Protein AF-A0A933NNU7-F1 (afdb_monomer)

Mean predicted aligned error: 18.78 Å

Sequence (432 aa):
MKARFAALLLALALALGSPAAGPAQDRSPGEGETARLKVELAELDGRIAKLDATVKQIDGRRAELKVSIARAMEASRARIARLEATVKDFDGQIAKLQDTLENLEGQRAKVKRALEEAQQAGSPEVARIKVTLARLDEQIASAQKELRSAEAGREKYKQAVADAHKESRAELAKLEGTMRDLDGQLAKLHREREELVARRDKVKAALAASQALDREIAGLQATLHGLDDRIAKLRAELGALEKRRDEAKRSLAETQQSAKREQARLIESIRNYDGQLAKLQKELQNLEAQRDKVKTALARALRSGNKREIAQLRQTLAGLEDRIGKLRATIKSVEDHRAKAKSALANAIRASRDRIAKLEQTIKDLDGQLEKLRAALGDLEGQRDKVKAALADALRRRGGDTASTSAATLRDPAPAGNGPPQASLESLTGER

Nearest PDB structures (foldseek):
  5y05-assembly1_A  TM=6.534E-01  e=1.622E-03  Mycolicibacterium smegmatis MC2 155
  8auc-assembly3_B  TM=4.051E-01  e=3.254E+00  Corynebacterium glutamicum ATCC 13032

pLDDT: mean 83.0, std 19.41, range [29.12, 98.56]

Secondary structure (DSSP, 8-state):
-HHHHHHHHHHHHHHS------------HHHHHHHHHHHHHHHHHHHHHHHHHHHHHHHHHHHHHHHHHHHHHHHHHHHHHHHHHHHHHHHHHHHHHHHHHHHHHHHHHHHHHHHHHHHHTT-TTHHHHHHHHHHHHHHHHHHHHHHHHHHHHHHHHHHHHHHHHHHHHHHHHHHHHHHHHHHHHHHHHHHHHHHHHHHHHHHHHHHHHHHHHHHHHHHHHHHHHHHHHHHHHHHHHHHHHHHHHHHHHHHHHHHHHHHHHHHHHHHHHHHHHHHHHHHHHHHHHHHHHHHHHHHHHHHHHHHHHHHHHHHHHHHHHHHHHHHHHHHHHHHHHHHHHHHHHHHHHHHHHHHHHHHHHHHHHHHHHHHHHHHHHHHHHHHHHHHHHHHHHHHHHHHHSS----------------------------------

Structure (mmCIF, N/CA/C/O backbone):
data_AF-A0A933NNU7-F1
#
_entry.id   AF-A0A933NNU7-F1
#
loop_
_atom_site.group_PDB
_atom_site.id
_atom_site.type_symbol
_atom_site.label_atom_id
_atom_site.label_alt_id
_atom_site.label_comp_id
_atom_site.label_asym_id
_atom_site.label_entity_id
_atom_site.label_seq_id
_atom_site.pdbx_PDB_ins_code
_atom_site.Cartn_x
_atom_site.Cartn_y
_atom_site.Cartn_z
_atom_site.occupancy
_atom_site.B_iso_or_equiv
_atom_site.auth_seq_id
_atom_site.auth_comp_id
_atom_site.auth_asym_id
_atom_site.auth_atom_id
_atom_site.pdbx_PDB_model_num
ATOM 1 N N . MET A 1 1 ? 15.344 -42.401 31.103 1.00 52.34 1 MET A N 1
ATOM 2 C CA . MET A 1 1 ? 15.619 -42.179 29.660 1.00 52.34 1 MET A CA 1
ATOM 3 C C . MET A 1 1 ? 15.037 -40.865 29.133 1.00 52.34 1 MET A C 1
ATOM 5 O O . MET A 1 1 ? 15.841 -40.006 28.803 1.00 52.34 1 MET A O 1
ATOM 9 N N . LYS A 1 2 ? 13.703 -40.668 29.092 1.00 44.91 2 LYS A N 1
ATOM 10 C CA . LYS A 1 2 ? 13.024 -39.535 28.404 1.00 44.91 2 LYS A CA 1
ATOM 11 C C . LYS A 1 2 ? 13.695 -38.147 28.537 1.00 44.91 2 LYS A C 1
ATO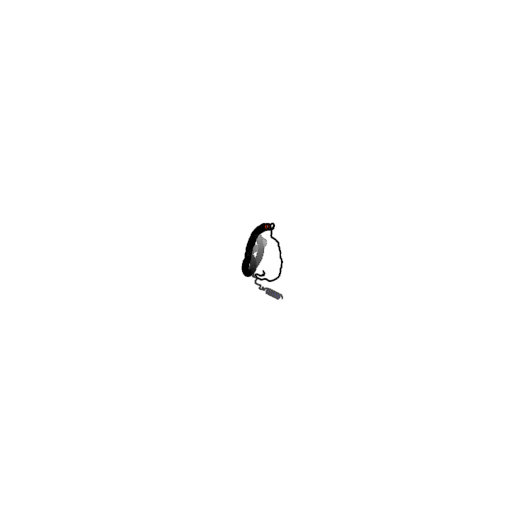M 13 O O . LYS A 1 2 ? 13.906 -37.496 27.521 1.00 44.91 2 LYS A O 1
ATOM 18 N N . ALA A 1 3 ? 14.123 -37.735 29.736 1.00 50.16 3 ALA A N 1
ATOM 19 C CA . ALA A 1 3 ? 14.793 -36.441 29.952 1.00 50.16 3 ALA A CA 1
ATOM 20 C C . ALA A 1 3 ? 16.098 -36.242 29.142 1.00 50.16 3 ALA A C 1
ATOM 22 O O . ALA A 1 3 ? 16.345 -35.149 28.641 1.00 50.16 3 ALA A O 1
ATOM 23 N N . ARG A 1 4 ? 16.912 -37.294 28.943 1.00 50.62 4 ARG A N 1
ATOM 24 C CA . ARG A 1 4 ? 18.130 -37.211 28.108 1.00 50.62 4 ARG A CA 1
ATOM 25 C C . ARG A 1 4 ? 17.808 -37.096 26.613 1.00 50.62 4 ARG A C 1
ATOM 27 O O . ARG A 1 4 ? 18.579 -36.489 25.882 1.00 50.62 4 ARG A O 1
ATOM 34 N N . PHE A 1 5 ? 16.662 -37.617 26.173 1.00 50.81 5 PHE A N 1
ATOM 35 C CA . PHE A 1 5 ? 16.206 -37.492 24.784 1.00 50.81 5 PHE A CA 1
ATOM 36 C C . PHE A 1 5 ? 15.714 -36.069 24.474 1.00 50.81 5 PHE A C 1
ATOM 38 O O . PHE A 1 5 ? 16.028 -35.524 23.421 1.00 50.81 5 PHE A O 1
ATOM 45 N N . ALA A 1 6 ? 15.020 -35.432 25.426 1.00 58.31 6 ALA A N 1
ATOM 46 C CA . ALA A 1 6 ? 14.627 -34.025 25.325 1.00 58.31 6 ALA A CA 1
ATOM 47 C C . ALA A 1 6 ? 15.847 -33.085 25.262 1.00 58.31 6 ALA A C 1
ATOM 49 O O . ALA A 1 6 ? 15.882 -32.187 24.425 1.00 58.31 6 ALA A O 1
ATOM 50 N N . ALA A 1 7 ? 16.875 -33.331 26.084 1.00 58.47 7 ALA A N 1
ATOM 51 C CA . ALA A 1 7 ? 18.127 -32.572 26.032 1.00 58.47 7 ALA A CA 1
ATOM 52 C C . ALA A 1 7 ? 18.859 -32.726 24.683 1.00 58.47 7 ALA A C 1
ATOM 54 O O . ALA A 1 7 ? 19.365 -31.742 24.150 1.00 58.47 7 ALA A O 1
ATOM 55 N N . LEU A 1 8 ? 18.871 -33.934 24.102 1.00 53.81 8 LEU A N 1
ATOM 56 C CA . LEU A 1 8 ? 19.492 -34.180 22.796 1.00 53.81 8 LEU A CA 1
ATOM 57 C C . LEU A 1 8 ? 18.748 -33.464 21.655 1.00 53.81 8 LEU A C 1
ATOM 59 O O . LEU A 1 8 ? 19.384 -32.879 20.784 1.00 53.81 8 LEU A O 1
ATOM 63 N N . LEU A 1 9 ? 17.410 -33.458 21.684 1.00 53.50 9 LEU A N 1
ATOM 64 C CA . LEU A 1 9 ? 16.586 -32.727 20.713 1.00 53.50 9 LEU A CA 1
ATOM 65 C C . LEU A 1 9 ? 16.755 -31.205 20.834 1.00 53.50 9 LEU A C 1
ATOM 67 O O . LEU A 1 9 ? 16.821 -30.523 19.815 1.00 53.50 9 LEU A O 1
ATOM 71 N N . LEU A 1 10 ? 16.881 -30.674 22.055 1.00 50.00 10 LEU A N 1
ATOM 72 C CA . LEU A 1 10 ? 17.130 -29.246 22.272 1.00 50.00 10 LEU A CA 1
ATOM 73 C C . LEU A 1 10 ? 18.527 -28.832 21.774 1.00 50.00 10 LEU A C 1
ATOM 75 O O . LEU A 1 10 ? 18.666 -27.796 21.127 1.00 50.00 10 LEU A O 1
ATOM 79 N N . ALA A 1 11 ? 19.546 -29.669 22.000 1.00 49.44 11 ALA A N 1
ATOM 80 C CA . ALA A 1 11 ? 20.889 -29.460 21.459 1.00 49.44 11 ALA A CA 1
ATOM 81 C C . ALA A 1 11 ? 20.917 -29.525 19.919 1.00 49.44 11 ALA A C 1
ATOM 83 O O . ALA A 1 11 ? 21.576 -28.704 19.284 1.00 49.44 11 ALA A O 1
ATOM 84 N N . LEU A 1 12 ? 20.165 -30.448 19.307 1.00 43.28 12 LEU A N 1
ATOM 85 C CA . LEU A 1 12 ? 20.072 -30.565 17.848 1.00 43.28 12 LEU A CA 1
ATOM 86 C C . LEU A 1 12 ? 19.330 -29.372 17.214 1.00 43.28 12 LEU A C 1
ATOM 88 O O . LEU A 1 12 ? 19.733 -28.893 16.156 1.00 43.28 12 LEU A O 1
ATOM 92 N N . ALA A 1 13 ? 18.298 -28.844 17.882 1.00 45.44 13 ALA A N 1
ATOM 93 C CA . ALA A 1 13 ? 17.605 -27.626 17.457 1.00 45.44 13 ALA A CA 1
ATOM 94 C C . ALA A 1 13 ? 18.514 -26.381 17.512 1.00 45.44 13 ALA A C 1
ATOM 96 O O . ALA A 1 13 ? 18.477 -25.554 16.604 1.00 45.44 13 ALA A O 1
ATOM 97 N N . LEU A 1 14 ? 19.375 -26.275 18.532 1.00 42.41 14 LEU A N 1
ATOM 98 C CA . LEU A 1 14 ? 20.395 -25.221 18.629 1.00 42.41 14 LEU A CA 1
ATOM 99 C C . LEU A 1 14 ? 21.523 -25.379 17.591 1.00 42.41 14 LEU A C 1
ATOM 101 O O . LEU A 1 14 ? 22.041 -24.376 17.110 1.00 42.41 14 LEU A O 1
ATOM 105 N N . ALA A 1 15 ? 21.868 -26.608 17.193 1.00 40.72 15 ALA A N 1
ATOM 106 C CA . ALA A 1 15 ? 22.885 -26.870 16.168 1.00 40.72 15 ALA A CA 1
ATOM 107 C C . ALA A 1 15 ? 22.420 -26.554 14.730 1.00 40.72 15 ALA A C 1
ATOM 109 O O . ALA A 1 15 ? 23.242 -26.212 13.882 1.00 40.72 15 ALA A O 1
ATOM 110 N N . LEU A 1 16 ? 21.114 -26.639 14.451 1.00 38.91 16 LEU A N 1
ATOM 111 C CA . LEU A 1 16 ? 20.523 -26.329 13.138 1.00 38.91 16 LEU A CA 1
ATOM 112 C C . LEU A 1 16 ? 20.113 -24.851 12.975 1.00 38.91 16 LEU A C 1
ATOM 114 O O . LEU A 1 16 ? 19.693 -24.446 11.895 1.00 38.91 16 LEU A O 1
ATOM 118 N N . GLY A 1 17 ? 20.255 -24.036 14.025 1.00 38.75 17 GLY A N 1
ATOM 119 C CA . GLY A 1 17 ? 19.897 -22.613 14.039 1.00 38.75 17 GLY A CA 1
ATOM 120 C C . GLY A 1 17 ? 20.974 -21.649 13.527 1.00 38.75 17 GLY A C 1
ATOM 121 O O . GLY A 1 17 ? 20.840 -20.447 13.741 1.00 38.75 17 GLY A O 1
ATOM 122 N N . SER A 1 18 ? 22.048 -22.140 12.898 1.00 39.06 18 SER A N 1
ATOM 123 C CA . SER A 1 18 ? 23.144 -21.301 12.393 1.00 39.06 18 SER A CA 1
ATOM 124 C C . SER A 1 18 ? 22.900 -20.896 10.930 1.00 39.06 18 SER A C 1
ATOM 126 O O . SER A 1 18 ? 23.019 -21.750 10.045 1.00 39.06 18 SER A O 1
ATOM 128 N N . PRO A 1 19 ? 22.555 -19.628 10.626 1.00 41.62 19 PRO A N 1
ATOM 129 C CA . PRO A 1 19 ? 22.429 -19.178 9.247 1.00 41.62 19 PRO A CA 1
ATOM 130 C C . PRO A 1 19 ? 23.820 -19.108 8.614 1.00 41.62 19 PRO A C 1
ATOM 132 O O . PRO A 1 19 ? 24.625 -18.235 8.940 1.00 41.62 19 PRO A O 1
ATOM 135 N N . ALA A 1 20 ? 24.101 -20.020 7.681 1.00 34.81 20 ALA A N 1
ATOM 136 C CA . ALA A 1 20 ? 25.279 -19.913 6.833 1.00 34.81 20 ALA A CA 1
ATOM 137 C C . ALA A 1 20 ? 25.270 -18.548 6.127 1.00 34.81 20 ALA A C 1
ATOM 139 O O . ALA A 1 20 ? 24.263 -18.163 5.527 1.00 34.81 20 ALA A O 1
ATOM 140 N N . ALA A 1 21 ? 26.386 -17.821 6.207 1.00 39.06 21 ALA A N 1
ATOM 141 C CA . ALA A 1 21 ? 26.535 -16.497 5.616 1.00 39.06 21 ALA A CA 1
ATOM 142 C C . ALA A 1 21 ? 26.641 -16.588 4.083 1.00 39.06 21 ALA A C 1
ATOM 144 O O . ALA A 1 21 ? 27.718 -16.460 3.502 1.00 39.06 21 ALA A O 1
ATOM 145 N N . GLY A 1 22 ? 25.501 -16.817 3.427 1.00 34.31 22 GLY A N 1
ATOM 146 C CA . GLY A 1 22 ? 25.330 -16.483 2.018 1.00 34.31 22 GLY A CA 1
ATOM 147 C C . GLY A 1 22 ? 25.578 -14.985 1.790 1.00 34.31 22 GLY A C 1
ATOM 148 O O . GLY A 1 22 ? 25.534 -14.204 2.748 1.00 34.31 22 GLY A O 1
ATOM 149 N N . PRO A 1 23 ? 25.850 -14.563 0.542 1.00 37.91 23 PRO A N 1
ATOM 150 C CA . PRO A 1 23 ? 26.070 -13.155 0.238 1.00 37.91 23 PRO A CA 1
ATOM 151 C C . PRO A 1 23 ? 24.874 -12.338 0.723 1.00 37.91 23 PRO A C 1
ATOM 153 O O . PRO A 1 23 ? 23.728 -12.773 0.581 1.00 37.91 23 PRO A O 1
ATOM 156 N N . ALA A 1 24 ? 25.143 -11.171 1.308 1.00 36.66 24 ALA A N 1
ATOM 157 C CA . ALA A 1 24 ? 24.100 -10.298 1.819 1.00 36.66 24 ALA A CA 1
ATOM 158 C C . ALA A 1 24 ? 23.155 -9.911 0.674 1.00 36.66 24 ALA A C 1
ATOM 160 O O . ALA A 1 24 ? 23.483 -9.061 -0.151 1.00 36.66 24 ALA A O 1
ATOM 161 N N . GLN A 1 25 ? 21.983 -10.552 0.622 1.00 41.06 25 GLN A N 1
ATOM 162 C CA . GLN A 1 25 ? 20.866 -10.027 -0.144 1.00 41.06 25 GLN A CA 1
ATOM 163 C C . GLN A 1 25 ? 20.549 -8.662 0.449 1.00 41.06 25 GLN A C 1
ATOM 165 O O . GLN A 1 25 ? 20.201 -8.560 1.629 1.00 41.06 25 GLN A O 1
ATOM 170 N N . ASP A 1 26 ? 20.728 -7.639 -0.379 1.00 41.97 26 ASP A N 1
ATOM 171 C CA . ASP A 1 26 ? 20.471 -6.244 -0.061 1.00 41.97 26 ASP A CA 1
ATOM 172 C C . ASP A 1 26 ? 18.958 -6.055 0.099 1.00 41.97 26 ASP A C 1
ATOM 174 O O . ASP A 1 26 ? 18.238 -5.712 -0.840 1.00 41.97 26 ASP A O 1
ATOM 178 N N . ARG A 1 27 ? 18.454 -6.426 1.284 1.00 47.28 27 ARG A N 1
ATOM 179 C CA . ARG A 1 27 ? 17.044 -6.294 1.649 1.00 47.28 27 ARG A CA 1
ATOM 180 C C . ARG A 1 27 ? 16.708 -4.819 1.593 1.00 47.28 27 ARG A C 1
ATOM 182 O O . ARG A 1 27 ? 17.158 -4.060 2.454 1.00 47.28 27 ARG A O 1
ATOM 189 N N . SER A 1 28 ? 15.924 -4.446 0.583 1.00 56.81 28 SER A N 1
ATOM 190 C CA . SER A 1 28 ? 15.469 -3.075 0.366 1.00 56.81 28 SER A CA 1
ATOM 191 C C . SER A 1 28 ? 15.019 -2.464 1.699 1.00 56.81 28 SER A C 1
ATOM 193 O O . SER A 1 28 ? 14.295 -3.131 2.448 1.00 56.81 28 SER A O 1
ATOM 195 N N . PRO A 1 29 ? 15.382 -1.205 2.012 1.00 56.62 29 PRO A N 1
ATOM 196 C CA . PRO A 1 29 ? 14.909 -0.533 3.221 1.00 56.62 29 PRO A CA 1
ATOM 197 C C . PRO A 1 29 ? 13.382 -0.624 3.412 1.00 56.62 29 PRO A C 1
ATOM 199 O O . PRO A 1 29 ? 12.916 -0.748 4.547 1.00 56.62 29 PRO A O 1
ATOM 202 N N . GLY A 1 30 ? 12.625 -0.662 2.305 1.00 61.69 30 GLY A N 1
ATOM 203 C CA . GLY A 1 30 ? 11.177 -0.878 2.286 1.00 61.69 30 GLY A CA 1
ATOM 204 C C . GLY A 1 30 ? 10.732 -2.262 2.781 1.00 61.69 30 GLY A C 1
ATOM 205 O O . GLY A 1 30 ? 9.807 -2.333 3.585 1.00 61.69 30 GLY A O 1
ATOM 206 N N . GLU A 1 31 ? 11.443 -3.355 2.467 1.00 68.62 31 GLU A N 1
ATOM 207 C CA . GLU A 1 31 ? 11.118 -4.694 2.998 1.00 68.62 31 GLU A CA 1
ATOM 208 C C . GLU A 1 31 ? 11.176 -4.719 4.532 1.00 68.62 31 GLU A C 1
ATOM 210 O O . GLU A 1 31 ? 10.330 -5.332 5.192 1.00 68.62 31 GLU A O 1
ATOM 215 N N . GLY A 1 32 ? 12.165 -4.026 5.107 1.00 82.81 32 GLY A N 1
ATOM 216 C CA . GLY A 1 32 ? 12.323 -3.881 6.552 1.00 82.81 32 GLY A CA 1
ATOM 217 C C . GLY A 1 32 ? 11.185 -3.088 7.201 1.00 82.81 32 GLY A C 1
ATOM 218 O O . GLY A 1 32 ? 10.737 -3.441 8.294 1.00 82.81 32 GLY A O 1
ATOM 219 N N . GLU A 1 33 ? 10.683 -2.050 6.534 1.00 87.50 33 GLU A N 1
ATOM 220 C CA . GLU A 1 33 ? 9.555 -1.242 7.006 1.00 87.50 33 GLU A CA 1
ATOM 221 C C . GLU A 1 33 ? 8.209 -1.964 6.824 1.00 87.50 33 GLU A C 1
ATOM 223 O O . GLU A 1 33 ? 7.472 -2.134 7.799 1.00 87.50 33 GLU A O 1
ATOM 228 N N . THR A 1 34 ? 7.937 -2.512 5.635 1.00 90.94 34 THR A N 1
ATOM 229 C CA . THR A 1 34 ? 6.791 -3.389 5.341 1.00 90.94 34 THR A CA 1
ATOM 230 C C . THR A 1 34 ? 6.707 -4.559 6.336 1.00 90.94 34 THR A C 1
ATOM 232 O O . THR A 1 34 ? 5.607 -4.938 6.748 1.00 90.94 34 THR A O 1
ATOM 235 N N . ALA A 1 35 ? 7.836 -5.136 6.768 1.00 91.12 35 ALA A N 1
ATOM 236 C CA . ALA A 1 35 ? 7.860 -6.171 7.805 1.00 91.12 35 ALA A CA 1
ATOM 237 C C . ALA A 1 35 ? 7.515 -5.627 9.205 1.00 91.12 35 ALA A C 1
ATOM 239 O O . ALA A 1 35 ? 6.679 -6.213 9.895 1.00 91.12 35 ALA A O 1
ATOM 240 N N . ARG A 1 36 ? 8.104 -4.496 9.621 1.00 94.50 36 ARG A N 1
ATOM 241 C CA . ARG A 1 36 ? 7.825 -3.856 10.925 1.00 94.50 36 ARG A CA 1
ATOM 242 C C . ARG A 1 36 ? 6.359 -3.443 11.063 1.00 94.50 36 ARG A C 1
ATOM 244 O O . ARG A 1 36 ? 5.731 -3.761 12.071 1.00 94.50 36 ARG A O 1
ATOM 251 N N . LEU A 1 37 ? 5.793 -2.813 10.034 1.00 95.31 37 LEU A N 1
ATOM 252 C CA . LEU A 1 37 ? 4.400 -2.357 10.026 1.00 95.31 37 LEU A CA 1
ATOM 253 C C . LEU A 1 37 ? 3.399 -3.526 10.085 1.00 95.31 37 LEU A C 1
ATOM 255 O O . LEU A 1 37 ? 2.354 -3.397 10.719 1.00 95.31 37 LEU A O 1
ATOM 259 N N . LYS A 1 38 ? 3.722 -4.694 9.504 1.00 95.38 38 LYS A N 1
ATOM 260 C CA . LYS A 1 38 ? 2.923 -5.927 9.676 1.00 95.38 38 LYS A CA 1
ATOM 261 C C . LYS A 1 38 ? 2.917 -6.421 11.127 1.00 95.38 38 LYS A C 1
ATOM 263 O O . LYS A 1 38 ? 1.873 -6.863 11.602 1.00 95.38 38 LYS A O 1
ATOM 268 N N . VAL A 1 39 ? 4.054 -6.341 11.826 1.00 96.38 39 VAL A N 1
ATOM 269 C CA . VAL A 1 39 ? 4.157 -6.741 13.241 1.00 96.38 39 VAL A CA 1
ATOM 270 C C . VAL A 1 39 ? 3.389 -5.772 14.141 1.00 96.38 39 VAL A C 1
ATOM 272 O O . VAL A 1 39 ? 2.585 -6.228 14.950 1.00 96.38 39 VAL A O 1
ATOM 275 N N . GLU A 1 40 ? 3.543 -4.454 13.961 1.00 96.56 40 GLU A N 1
ATOM 276 C CA . GLU A 1 40 ? 2.770 -3.474 14.740 1.00 96.56 40 GLU A CA 1
ATOM 277 C C . GLU A 1 40 ? 1.257 -3.627 14.506 1.00 96.56 40 GLU A C 1
ATOM 279 O O . GLU A 1 40 ? 0.482 -3.586 15.461 1.00 96.56 40 GLU A O 1
ATOM 284 N N . LEU A 1 41 ? 0.823 -3.867 13.263 1.00 96.56 41 LEU A N 1
ATOM 285 C CA . LEU A 1 41 ? -0.589 -4.095 12.953 1.00 96.56 41 LEU A CA 1
ATOM 286 C C . LEU A 1 41 ? -1.151 -5.312 13.712 1.00 96.56 41 LEU A C 1
ATOM 288 O O . LEU A 1 41 ? -2.196 -5.205 14.355 1.00 96.56 41 LEU A O 1
ATOM 292 N N . ALA A 1 42 ? -0.425 -6.436 13.704 1.00 96.44 42 ALA A N 1
ATOM 293 C CA . ALA A 1 42 ? -0.809 -7.648 14.428 1.00 96.44 42 ALA A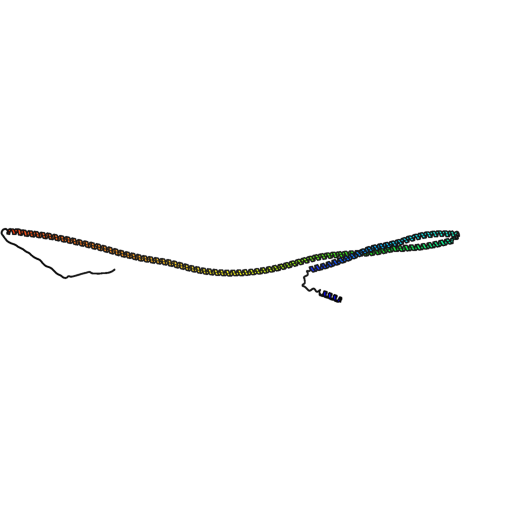 CA 1
ATOM 294 C C . ALA A 1 42 ? -0.804 -7.459 15.958 1.00 96.44 42 ALA A C 1
ATOM 296 O O . ALA A 1 42 ? -1.674 -7.993 16.651 1.00 96.44 42 ALA A O 1
ATOM 297 N N . GLU A 1 43 ? 0.131 -6.672 16.501 1.00 97.19 43 GLU A N 1
ATOM 298 C CA . GLU A 1 43 ? 0.108 -6.286 17.915 1.00 97.19 43 GLU A CA 1
ATOM 299 C C . GLU A 1 43 ? -1.116 -5.436 18.269 1.00 97.19 43 GLU A C 1
ATOM 301 O O . GLU A 1 43 ? -1.721 -5.652 19.320 1.00 97.19 43 GLU A O 1
ATOM 306 N N . LEU A 1 44 ? -1.491 -4.474 17.422 1.00 97.31 44 LEU A N 1
ATOM 307 C CA . LEU A 1 44 ? -2.637 -3.595 17.663 1.00 97.31 44 LEU A CA 1
ATOM 308 C C . LEU A 1 44 ? -3.957 -4.368 17.608 1.00 97.31 44 LEU A C 1
ATOM 310 O O . LEU A 1 44 ? -4.751 -4.251 18.542 1.00 97.31 44 LEU A O 1
ATOM 314 N N . ASP A 1 45 ? -4.159 -5.226 16.605 1.00 97.06 45 ASP A N 1
ATOM 315 C CA . ASP A 1 45 ? -5.319 -6.127 16.558 1.00 97.06 45 ASP A CA 1
ATOM 316 C C . ASP A 1 45 ? -5.351 -7.070 17.778 1.00 97.06 45 ASP A C 1
ATOM 318 O O . ASP A 1 45 ? -6.398 -7.253 18.404 1.00 97.06 45 ASP A O 1
ATOM 322 N N . GLY A 1 46 ? -4.194 -7.590 18.207 1.00 97.12 46 GLY A N 1
ATOM 323 C CA . GLY A 1 46 ? -4.066 -8.405 19.419 1.00 97.12 46 GLY A CA 1
ATOM 324 C C . GLY A 1 46 ? -4.357 -7.660 20.733 1.00 97.12 46 GLY A C 1
ATOM 325 O O . GLY A 1 46 ? -4.798 -8.281 21.704 1.00 97.12 46 GLY A O 1
ATOM 326 N N . ARG A 1 47 ? -4.143 -6.338 20.789 1.00 97.38 47 ARG A N 1
ATOM 327 C CA . ARG A 1 47 ? -4.524 -5.478 21.929 1.00 97.38 47 ARG A CA 1
ATOM 328 C C . ARG A 1 47 ? -6.022 -5.158 21.901 1.00 97.38 47 ARG A C 1
ATOM 330 O O . ARG A 1 47 ? -6.683 -5.319 22.925 1.00 97.38 47 ARG A O 1
ATOM 337 N N . ILE A 1 48 ? -6.569 -4.804 20.735 1.00 97.75 48 ILE A N 1
ATOM 338 C CA . ILE A 1 48 ? -8.007 -4.541 20.538 1.00 97.75 48 ILE A CA 1
ATOM 339 C C . ILE A 1 48 ? -8.838 -5.779 20.910 1.00 97.75 48 ILE A C 1
ATOM 341 O O . ILE A 1 48 ? -9.808 -5.659 21.654 1.00 97.75 48 ILE A O 1
ATOM 345 N N . ALA A 1 49 ? -8.422 -6.980 20.493 1.00 97.06 49 ALA A N 1
ATOM 346 C CA . ALA A 1 49 ? -9.111 -8.228 20.834 1.00 97.06 49 ALA A CA 1
ATOM 347 C C . ALA A 1 49 ? -9.137 -8.522 22.349 1.00 97.06 49 ALA A C 1
ATOM 349 O O . ALA A 1 49 ? -10.128 -9.048 22.861 1.00 97.06 49 ALA A O 1
ATOM 350 N N . LYS A 1 50 ? -8.077 -8.157 23.087 1.00 96.94 50 LYS A N 1
ATOM 351 C CA . LYS A 1 50 ? -8.036 -8.268 24.558 1.00 96.94 50 LYS A CA 1
ATOM 352 C C . LYS A 1 50 ? -8.975 -7.258 25.221 1.00 96.94 50 LYS A C 1
ATOM 354 O O . LYS A 1 50 ? -9.707 -7.632 26.131 1.00 96.94 50 LYS A O 1
ATOM 359 N N . LEU A 1 51 ? -9.003 -6.016 24.736 1.00 96.56 51 LEU A N 1
ATOM 360 C CA . LEU A 1 51 ? -9.954 -4.991 25.181 1.00 96.56 51 LEU A CA 1
ATOM 361 C C . LEU A 1 51 ? -11.410 -5.413 24.946 1.00 96.56 51 LEU A C 1
ATOM 363 O O . LEU A 1 51 ? -12.213 -5.336 25.873 1.00 96.56 51 LEU A O 1
ATOM 367 N N . ASP A 1 52 ? -11.736 -5.946 23.766 1.00 96.50 52 ASP A N 1
ATOM 368 C CA . ASP A 1 52 ? -13.078 -6.459 23.448 1.00 96.50 52 ASP A CA 1
ATOM 369 C C . ASP A 1 52 ? -13.499 -7.635 24.351 1.00 96.50 52 ASP A C 1
ATOM 371 O O . ASP A 1 52 ? -14.683 -7.778 24.666 1.00 96.50 52 ASP A O 1
ATOM 375 N N . ALA A 1 53 ? -12.555 -8.462 24.814 1.00 96.75 53 ALA A N 1
ATOM 376 C CA . ALA A 1 53 ? -12.827 -9.499 25.811 1.00 96.75 53 ALA A CA 1
ATOM 377 C C . ALA A 1 53 ? -13.085 -8.910 27.213 1.00 96.75 53 ALA A C 1
ATOM 379 O O . ALA A 1 53 ? -14.054 -9.296 27.870 1.00 96.75 53 ALA A O 1
ATOM 380 N N . THR A 1 54 ? -12.276 -7.939 27.652 1.00 96.81 54 THR A N 1
ATOM 381 C CA . THR A 1 54 ? -12.434 -7.262 28.954 1.00 96.81 54 THR A CA 1
ATOM 382 C C . THR A 1 54 ? -13.742 -6.471 29.039 1.00 96.81 54 THR A C 1
ATOM 384 O O . THR A 1 54 ? -14.444 -6.558 30.046 1.00 96.81 54 THR A O 1
ATOM 387 N N . VAL A 1 55 ? -14.119 -5.752 27.974 1.00 97.25 55 VAL A N 1
ATOM 388 C CA . VAL A 1 55 ? -15.402 -5.033 27.870 1.00 97.25 55 VAL A CA 1
ATOM 389 C C . VAL A 1 55 ? -16.574 -6.003 28.050 1.00 97.25 55 VAL A C 1
ATOM 391 O O . VAL A 1 55 ? -17.401 -5.797 28.936 1.00 97.25 55 VAL A O 1
ATOM 394 N N . LYS A 1 56 ? -16.591 -7.124 27.312 1.00 96.06 56 LYS A N 1
ATOM 395 C CA . LYS A 1 56 ? -17.628 -8.167 27.451 1.00 96.06 56 LYS A CA 1
ATOM 396 C C . LYS A 1 56 ? -17.706 -8.747 28.866 1.00 96.06 56 LYS A C 1
ATOM 398 O O . LYS A 1 56 ? -18.804 -8.999 29.357 1.00 96.06 56 LYS A O 1
ATOM 403 N N . GLN A 1 57 ? -16.568 -8.944 29.535 1.00 97.19 57 GLN A N 1
ATOM 404 C CA . GLN A 1 57 ? -16.543 -9.425 30.919 1.00 97.19 57 GLN A CA 1
ATOM 405 C C . GLN A 1 57 ? -17.152 -8.404 31.896 1.00 97.19 57 GLN A C 1
ATOM 407 O O . GLN A 1 57 ? -17.857 -8.790 32.830 1.00 97.19 57 GLN A O 1
ATOM 412 N N . ILE A 1 58 ? -16.903 -7.107 31.693 1.00 95.88 58 ILE A N 1
ATOM 413 C CA . ILE A 1 58 ? -17.454 -6.046 32.544 1.00 95.88 58 ILE A CA 1
ATOM 414 C C . ILE A 1 58 ? -18.953 -5.849 32.285 1.00 95.88 58 ILE A C 1
ATOM 416 O O . ILE A 1 58 ? -19.704 -5.757 33.255 1.00 95.88 58 ILE A O 1
ATOM 420 N N . ASP A 1 59 ? -19.419 -5.879 31.032 1.00 95.12 59 ASP A N 1
ATOM 421 C CA . ASP A 1 59 ? -20.858 -5.855 30.723 1.00 95.12 59 ASP A CA 1
ATOM 422 C C . ASP A 1 59 ? -21.602 -7.069 31.309 1.00 95.12 59 ASP A C 1
ATOM 424 O O . ASP A 1 59 ? -22.704 -6.915 31.838 1.00 95.12 59 ASP A O 1
ATOM 428 N N . GLY A 1 60 ? -20.984 -8.258 31.312 1.00 95.75 60 GLY A N 1
ATOM 429 C CA . GLY A 1 60 ? -21.512 -9.436 32.011 1.00 95.75 60 GLY A CA 1
ATOM 430 C C . GLY A 1 60 ? -21.694 -9.188 33.513 1.00 95.75 60 GLY A C 1
ATOM 431 O O . GLY A 1 60 ? -22.809 -9.278 34.028 1.00 95.75 60 GLY A O 1
ATOM 432 N N . ARG A 1 61 ? -20.626 -8.762 34.204 1.00 95.44 61 ARG A N 1
ATOM 433 C CA . ARG A 1 61 ? -20.658 -8.426 35.644 1.00 95.44 61 ARG A CA 1
ATOM 434 C C . ARG A 1 61 ? -21.662 -7.318 35.979 1.00 95.44 61 ARG A C 1
ATOM 436 O O . ARG A 1 61 ? -22.279 -7.329 37.040 1.00 95.44 61 ARG A O 1
ATOM 443 N N . ARG A 1 62 ? -21.838 -6.354 35.076 1.00 95.62 62 ARG A N 1
ATOM 444 C CA . ARG A 1 62 ? -22.801 -5.249 35.177 1.00 95.62 62 ARG A CA 1
ATOM 445 C C . ARG A 1 62 ? -24.246 -5.735 35.032 1.00 95.62 62 ARG A C 1
ATOM 447 O O . ARG A 1 62 ? -25.113 -5.290 35.785 1.00 95.62 62 ARG A O 1
ATOM 454 N N . ALA A 1 63 ? -24.510 -6.680 34.129 1.00 94.56 63 ALA A N 1
ATOM 455 C CA . ALA A 1 63 ? -25.812 -7.336 34.012 1.00 94.56 63 ALA A CA 1
ATOM 456 C C . ALA A 1 63 ? -26.141 -8.186 35.256 1.00 94.56 63 ALA A C 1
ATOM 458 O O . ALA A 1 63 ? -27.244 -8.080 35.795 1.00 94.56 63 ALA A O 1
ATOM 459 N N . GLU A 1 64 ? -25.174 -8.956 35.765 1.00 95.56 64 GLU A N 1
ATOM 460 C CA . GLU A 1 64 ? -25.292 -9.714 37.022 1.00 95.56 64 GLU A CA 1
ATOM 461 C C . GLU A 1 64 ? -25.588 -8.794 38.218 1.00 95.56 64 GLU A C 1
ATOM 463 O O . GLU A 1 64 ? -26.532 -9.036 38.975 1.00 95.56 64 GLU A O 1
ATOM 468 N N . LEU A 1 65 ? -24.843 -7.692 38.355 1.00 95.75 65 LEU A N 1
ATOM 469 C CA . LEU A 1 65 ? -25.040 -6.693 39.407 1.00 95.75 65 LEU A CA 1
ATOM 470 C C . LEU A 1 65 ? -26.435 -6.053 39.339 1.00 95.75 65 LEU A C 1
ATOM 472 O O . LEU A 1 65 ? -27.091 -5.901 40.369 1.00 95.75 65 LEU A O 1
ATOM 476 N N . LYS A 1 66 ? -26.935 -5.746 38.135 1.00 95.94 66 LYS A N 1
ATOM 477 C CA . LYS A 1 66 ? -28.294 -5.220 37.926 1.00 95.94 66 LYS A CA 1
ATOM 478 C C . LYS A 1 66 ? -29.378 -6.205 38.390 1.00 95.94 66 LYS A C 1
ATOM 480 O O . LYS A 1 66 ? -30.368 -5.784 38.989 1.00 95.94 66 LYS A O 1
ATOM 485 N N . VAL A 1 67 ? -29.180 -7.510 38.178 1.00 96.00 67 VAL A N 1
ATOM 486 C CA . VAL A 1 67 ? -30.059 -8.565 38.723 1.00 96.00 67 VAL A CA 1
ATOM 487 C C . VAL A 1 67 ? -29.922 -8.672 40.248 1.00 96.00 67 VAL A C 1
ATOM 489 O O . VAL A 1 67 ? -30.925 -8.849 40.941 1.00 96.00 67 VAL A O 1
ATOM 492 N N . SER A 1 68 ? -28.712 -8.511 40.792 1.00 93.69 68 SER A N 1
ATOM 493 C CA . SER A 1 68 ? -28.475 -8.502 42.242 1.00 93.69 68 SER A CA 1
ATOM 494 C C . SER A 1 68 ? -29.193 -7.340 42.940 1.00 93.69 68 SER A C 1
ATOM 496 O O . SER A 1 68 ? -29.849 -7.558 43.955 1.00 93.69 68 SER A O 1
ATOM 498 N N . ILE A 1 69 ? -29.149 -6.130 42.368 1.00 94.12 69 ILE A N 1
ATOM 499 C CA . ILE A 1 69 ? -29.872 -4.943 42.863 1.00 94.12 69 ILE A CA 1
ATOM 500 C C . ILE A 1 69 ? -31.386 -5.200 42.918 1.00 94.12 69 ILE A C 1
ATOM 502 O O . ILE A 1 69 ? -32.029 -4.892 43.923 1.00 94.12 69 ILE A O 1
ATOM 506 N N . ALA A 1 70 ? -31.959 -5.800 41.869 1.00 94.06 70 ALA A N 1
ATOM 507 C CA . ALA A 1 70 ? -33.384 -6.133 41.837 1.00 94.06 70 ALA A CA 1
ATOM 508 C C . ALA A 1 70 ? -33.769 -7.125 42.952 1.00 94.06 70 ALA A C 1
ATOM 510 O O . ALA A 1 70 ? -34.719 -6.874 43.695 1.00 94.06 70 ALA A O 1
ATOM 511 N N . ARG A 1 71 ? -32.984 -8.199 43.127 1.00 93.69 71 ARG A N 1
ATOM 512 C CA . ARG A 1 71 ? -33.192 -9.204 44.186 1.00 93.69 71 ARG A CA 1
ATOM 513 C C . ARG A 1 71 ? -33.040 -8.618 45.593 1.00 93.69 71 ARG A C 1
ATOM 515 O O . ARG A 1 71 ? -33.852 -8.924 46.462 1.00 93.69 71 ARG A O 1
ATOM 522 N N . ALA A 1 72 ? -32.048 -7.753 45.815 1.00 93.25 72 ALA A N 1
ATOM 523 C CA . ALA A 1 72 ? -31.837 -7.082 47.100 1.00 93.25 72 ALA A CA 1
ATOM 524 C C . ALA A 1 72 ? -33.013 -6.152 47.459 1.00 93.25 72 ALA A C 1
ATOM 526 O O . ALA A 1 72 ? -33.498 -6.178 48.594 1.00 93.25 72 ALA A O 1
ATOM 527 N N . MET A 1 73 ? -33.543 -5.389 46.489 1.00 93.56 73 MET A N 1
ATOM 528 C CA . MET A 1 73 ? -34.766 -4.595 46.683 1.00 93.56 73 MET A CA 1
ATOM 529 C C . MET A 1 73 ? -35.981 -5.462 47.029 1.00 93.56 73 MET A C 1
ATOM 531 O O . MET A 1 73 ? -36.740 -5.113 47.932 1.00 93.56 73 MET A O 1
ATOM 535 N N . GLU A 1 74 ? -36.186 -6.571 46.320 1.00 95.06 74 GLU A N 1
ATOM 536 C CA . GLU A 1 74 ? -37.330 -7.462 46.533 1.00 95.06 74 GLU A CA 1
ATOM 537 C C . GLU A 1 74 ? -37.276 -8.135 47.914 1.00 95.06 74 GLU A C 1
ATOM 539 O O . GLU A 1 74 ? -38.237 -8.049 48.682 1.00 95.06 74 GLU A O 1
ATOM 544 N N . ALA A 1 75 ? -36.121 -8.696 48.287 1.00 93.81 75 ALA A N 1
ATOM 545 C CA . ALA A 1 75 ? -35.892 -9.277 49.609 1.00 93.81 75 ALA A CA 1
ATOM 546 C C . ALA A 1 75 ? -36.057 -8.245 50.743 1.00 93.81 75 ALA A C 1
ATOM 548 O O . ALA A 1 75 ? -36.696 -8.538 51.758 1.00 93.81 75 ALA A O 1
ATOM 549 N N . SER A 1 76 ? -35.554 -7.018 50.553 1.00 94.44 76 SER A N 1
ATOM 550 C CA . SER A 1 76 ? -35.741 -5.909 51.501 1.00 94.44 76 SER A CA 1
ATOM 551 C C . SER A 1 76 ? -37.222 -5.579 51.702 1.00 94.44 76 SER A C 1
ATOM 553 O O . SER A 1 76 ? -37.692 -5.527 52.838 1.00 94.44 76 SER A O 1
ATOM 555 N N . ARG A 1 77 ? -37.978 -5.399 50.607 1.00 95.12 77 ARG A N 1
ATOM 556 C CA . ARG A 1 77 ? -39.421 -5.099 50.647 1.00 95.12 77 ARG A CA 1
ATOM 557 C C . ARG A 1 77 ? -40.200 -6.213 51.345 1.00 95.12 77 ARG A C 1
ATOM 559 O O . ARG A 1 77 ? -41.027 -5.923 52.203 1.00 95.12 77 ARG A O 1
ATOM 566 N N . ALA A 1 78 ? -39.893 -7.475 51.042 1.00 96.62 78 ALA A N 1
ATOM 567 C CA . ALA A 1 78 ? -40.530 -8.626 51.680 1.00 96.62 78 ALA A CA 1
ATOM 568 C C . ALA A 1 78 ? -40.228 -8.721 53.189 1.00 96.62 78 ALA A C 1
ATOM 570 O O . ALA A 1 78 ? -41.106 -9.097 53.965 1.00 96.62 78 ALA A O 1
ATOM 571 N N . ARG A 1 79 ? -39.013 -8.360 53.629 1.00 97.06 79 ARG A N 1
ATOM 572 C CA . ARG A 1 79 ? -38.658 -8.275 55.057 1.00 97.06 79 ARG A CA 1
ATOM 573 C C . ARG A 1 79 ? -39.400 -7.136 55.759 1.00 97.06 79 ARG A C 1
ATOM 575 O O . ARG A 1 79 ? -39.956 -7.369 56.827 1.00 97.06 79 ARG A O 1
ATOM 582 N N . ILE A 1 80 ? -39.436 -5.946 55.159 1.00 97.12 80 ILE A N 1
ATOM 583 C CA . ILE A 1 80 ? -40.134 -4.772 55.705 1.00 97.12 80 ILE A CA 1
ATOM 584 C C . ILE A 1 80 ? -41.632 -5.067 55.866 1.00 97.12 80 ILE A C 1
ATOM 586 O O . ILE A 1 80 ? -42.131 -4.998 56.985 1.00 97.12 80 ILE A O 1
ATOM 590 N N . ALA A 1 81 ? -42.306 -5.545 54.815 1.00 97.56 81 ALA A N 1
ATOM 591 C CA . ALA A 1 81 ? -43.739 -5.851 54.853 1.00 97.56 81 ALA A CA 1
ATOM 592 C C . ALA A 1 81 ? -44.118 -6.905 55.916 1.00 97.56 81 ALA A C 1
ATOM 594 O O . ALA A 1 81 ? -45.188 -6.831 56.517 1.00 97.56 81 ALA A O 1
ATOM 595 N N . ARG A 1 82 ? -43.235 -7.879 56.193 1.00 97.94 82 ARG A N 1
ATOM 596 C CA . ARG A 1 82 ? -43.424 -8.845 57.294 1.00 97.94 82 ARG A CA 1
ATOM 597 C C . ARG A 1 82 ? -43.317 -8.183 58.668 1.00 97.94 82 ARG A C 1
ATOM 599 O O . ARG A 1 82 ? -44.109 -8.499 59.547 1.00 97.94 82 ARG A O 1
ATOM 606 N N . LEU A 1 83 ? -42.355 -7.280 58.860 1.00 97.62 83 LEU A N 1
ATOM 607 C CA . LEU A 1 83 ? -42.179 -6.554 60.121 1.00 97.62 83 LEU A CA 1
ATOM 608 C C . LEU A 1 83 ? -43.341 -5.575 60.366 1.00 97.62 83 LEU A C 1
ATOM 610 O O . LEU A 1 83 ? -43.863 -5.525 61.476 1.00 97.62 83 LEU A O 1
ATOM 614 N N . GLU A 1 84 ? -43.801 -4.868 59.330 1.00 97.81 84 GLU A N 1
ATOM 615 C CA . GLU A 1 84 ? -44.988 -4.000 59.373 1.00 97.81 84 GLU A CA 1
ATOM 616 C C . GLU A 1 84 ? -46.266 -4.787 59.708 1.00 97.81 84 GLU A C 1
ATOM 618 O O . GLU A 1 84 ? -47.064 -4.346 60.535 1.00 97.81 84 GLU A O 1
ATOM 623 N N . ALA A 1 85 ? -46.441 -5.985 59.134 1.00 97.88 85 ALA A N 1
ATOM 624 C CA . ALA A 1 85 ? -47.549 -6.873 59.483 1.00 97.88 85 ALA A CA 1
ATOM 625 C C . ALA A 1 85 ? -47.513 -7.296 60.964 1.00 97.88 85 ALA A C 1
ATOM 627 O O . ALA A 1 85 ? -48.556 -7.298 61.615 1.00 97.88 85 ALA A O 1
ATOM 628 N N . THR A 1 86 ? -46.330 -7.579 61.522 1.00 97.94 86 THR A N 1
ATOM 629 C CA . THR A 1 86 ? -46.173 -7.872 62.957 1.00 97.94 86 THR A CA 1
ATOM 630 C C . THR A 1 86 ? -46.485 -6.658 63.838 1.00 97.94 86 THR A C 1
ATOM 632 O O . THR A 1 86 ? -47.145 -6.818 64.861 1.00 97.94 86 THR A O 1
ATOM 635 N N . VAL A 1 87 ? -46.076 -5.439 63.453 1.00 97.94 87 VAL A N 1
ATOM 636 C CA . VAL A 1 87 ? -46.474 -4.209 64.174 1.00 97.94 87 VAL A CA 1
ATOM 637 C C . VAL A 1 87 ? -47.998 -4.066 64.186 1.00 97.94 87 VAL A C 1
ATOM 639 O O . VAL A 1 87 ? -48.569 -3.824 65.247 1.00 97.94 87 VAL A O 1
ATOM 642 N N . LYS A 1 88 ? -48.655 -4.297 63.042 1.00 97.69 88 LYS A N 1
ATOM 643 C CA . LYS A 1 88 ? -50.116 -4.227 62.908 1.00 97.69 88 LYS A CA 1
ATOM 644 C C . LYS A 1 88 ? -50.855 -5.302 63.715 1.00 97.69 88 LYS A C 1
ATOM 646 O O . LYS A 1 88 ? -51.952 -5.039 64.206 1.00 97.69 88 LYS A O 1
ATOM 651 N N . ASP A 1 89 ? -50.285 -6.496 63.871 1.00 98.06 89 ASP A N 1
ATOM 652 C CA . ASP A 1 89 ? -50.859 -7.509 64.764 1.00 98.06 89 ASP A CA 1
ATOM 653 C C . ASP A 1 89 ? -50.752 -7.072 66.233 1.00 98.06 89 ASP A C 1
ATOM 655 O O . ASP A 1 89 ? -51.751 -7.109 66.948 1.00 98.06 89 ASP A O 1
ATOM 659 N N . PHE A 1 90 ? -49.603 -6.528 66.661 1.00 98.06 90 PHE A N 1
ATOM 660 C CA . PHE A 1 90 ? -49.483 -5.926 67.993 1.00 98.06 90 PHE A CA 1
ATOM 661 C C . PHE A 1 90 ? -50.437 -4.741 68.202 1.00 98.06 90 PHE A C 1
ATOM 663 O O . PHE A 1 90 ? -51.030 -4.657 69.273 1.00 98.06 90 PHE A O 1
ATOM 670 N N . ASP A 1 91 ? -50.658 -3.871 67.208 1.00 97.12 91 ASP A N 1
ATOM 671 C CA . ASP A 1 91 ? -51.695 -2.824 67.277 1.00 97.12 91 ASP A CA 1
ATOM 672 C C . ASP A 1 91 ? -53.085 -3.431 67.566 1.00 97.12 91 ASP A C 1
ATOM 674 O O . ASP A 1 91 ? -53.822 -2.940 68.423 1.00 97.12 91 ASP A O 1
ATOM 678 N N . GLY A 1 92 ? -53.426 -4.539 66.897 1.00 97.25 92 GLY A N 1
ATOM 679 C CA . GLY A 1 92 ? -54.683 -5.265 67.099 1.00 97.25 92 GLY A CA 1
ATOM 680 C C . GLY A 1 92 ? -54.776 -6.037 68.422 1.00 97.25 92 GLY A C 1
ATOM 681 O O . GLY A 1 92 ? -55.878 -6.209 68.944 1.00 97.25 92 GLY A O 1
ATOM 682 N N . GLN A 1 93 ? -53.653 -6.498 68.981 1.00 97.44 93 GLN A N 1
ATOM 683 C CA . GLN A 1 93 ? -53.589 -7.088 70.325 1.00 97.44 93 GLN A CA 1
ATOM 684 C C . GLN A 1 93 ? -53.766 -6.012 71.407 1.00 97.44 93 GLN A C 1
ATOM 686 O O . GLN A 1 93 ? -54.554 -6.198 72.331 1.00 97.44 93 GLN A O 1
ATOM 691 N N . ILE A 1 94 ? -53.079 -4.874 71.260 1.00 97.94 94 ILE A N 1
ATOM 692 C CA . ILE A 1 94 ? -53.137 -3.720 72.168 1.00 97.94 94 ILE A CA 1
ATOM 693 C C . ILE A 1 94 ? -54.569 -3.194 72.284 1.00 97.94 94 ILE A C 1
ATOM 695 O O . ILE A 1 94 ? -55.060 -3.060 73.401 1.00 97.94 94 ILE A O 1
ATOM 699 N N . ALA A 1 95 ? -55.264 -2.989 71.158 1.00 97.56 95 ALA A N 1
ATOM 700 C CA . ALA A 1 95 ? -56.660 -2.547 71.161 1.00 97.56 95 ALA A CA 1
ATOM 701 C C . ALA A 1 95 ? -57.572 -3.511 71.948 1.00 97.56 95 ALA A C 1
ATOM 703 O O . ALA A 1 95 ? -58.246 -3.099 72.885 1.00 97.56 95 ALA A O 1
ATOM 704 N N . LYS A 1 96 ? -57.503 -4.822 71.667 1.00 97.81 96 LYS A N 1
ATOM 705 C CA . LYS A 1 96 ? -58.299 -5.840 72.385 1.00 97.81 96 LYS A CA 1
ATOM 706 C C . LYS A 1 96 ? -58.002 -5.886 73.886 1.00 97.81 96 LYS A C 1
ATOM 708 O O . LYS A 1 96 ? -58.904 -6.149 74.680 1.00 97.81 96 LYS A O 1
ATOM 713 N N . LEU A 1 97 ? -56.747 -5.674 74.284 1.00 97.00 97 LEU A N 1
ATOM 714 C CA . LEU A 1 97 ? -56.346 -5.627 75.693 1.00 97.00 97 LEU A CA 1
ATOM 715 C C . LEU A 1 97 ? -56.854 -4.351 76.381 1.00 97.00 97 LEU A C 1
ATOM 717 O O . LEU A 1 97 ? -57.272 -4.423 77.533 1.00 97.00 97 LEU A O 1
ATOM 721 N N . GLN A 1 98 ? -56.894 -3.220 75.672 1.00 97.50 98 GLN A N 1
ATOM 722 C CA . GLN A 1 98 ? -57.502 -1.972 76.147 1.00 97.50 98 GLN A CA 1
ATOM 723 C C . GLN A 1 98 ? -59.025 -2.125 76.324 1.00 97.50 98 GLN A C 1
ATOM 725 O O . GLN A 1 98 ? -59.518 -1.876 77.423 1.00 97.50 98 GLN A O 1
ATOM 730 N N . ASP A 1 99 ? -59.741 -2.663 75.326 1.00 97.44 99 ASP A N 1
ATOM 731 C CA . ASP A 1 99 ? -61.180 -2.983 75.416 1.00 97.44 99 ASP A CA 1
ATOM 732 C C . ASP A 1 99 ? -61.485 -3.928 76.601 1.00 97.44 99 ASP A C 1
ATOM 734 O O . ASP A 1 99 ? -62.472 -3.782 77.329 1.00 97.44 99 ASP A O 1
ATOM 738 N N . THR A 1 100 ? -60.615 -4.925 76.811 1.00 96.75 100 THR A N 1
ATOM 739 C CA . THR A 1 100 ? -60.746 -5.907 77.899 1.00 96.75 100 THR A CA 1
ATOM 740 C C . THR A 1 100 ? -60.527 -5.261 79.267 1.00 96.75 100 THR A C 1
ATOM 742 O O . THR A 1 100 ? -61.265 -5.567 80.206 1.00 96.75 100 THR A O 1
ATOM 745 N N . LEU A 1 101 ? -59.553 -4.354 79.388 1.00 96.50 101 LEU A N 1
ATOM 746 C CA . LEU A 1 101 ? -59.294 -3.604 80.616 1.00 96.50 101 LEU A CA 1
ATOM 747 C C . LEU A 1 101 ? -60.455 -2.670 80.966 1.00 96.50 101 LEU A C 1
ATOM 749 O O . LEU A 1 101 ? -60.918 -2.721 82.102 1.00 96.50 101 LEU A O 1
ATOM 753 N N . GLU A 1 102 ? -60.987 -1.904 80.010 1.00 96.81 102 GLU A N 1
ATOM 754 C CA . GLU A 1 102 ? -62.146 -1.028 80.246 1.00 96.81 102 GLU A CA 1
ATOM 755 C C . GLU A 1 102 ? -63.363 -1.829 80.746 1.00 96.81 102 GLU A C 1
ATOM 757 O O . GLU A 1 102 ? -64.018 -1.457 81.725 1.00 96.81 102 GLU A O 1
ATOM 762 N N . ASN A 1 103 ? -63.627 -2.991 80.139 1.00 97.38 103 ASN A N 1
ATOM 763 C CA . ASN A 1 103 ? -64.700 -3.887 80.564 1.00 97.38 103 ASN A CA 1
ATOM 764 C C . ASN A 1 103 ? -64.463 -4.457 81.979 1.00 97.38 103 ASN A C 1
ATOM 766 O O . ASN A 1 103 ? -65.372 -4.431 82.814 1.00 97.38 103 ASN A O 1
ATOM 770 N N . LEU A 1 104 ? -63.252 -4.938 82.286 1.00 96.50 104 LEU A N 1
ATOM 771 C CA . LEU A 1 104 ? -62.911 -5.466 83.614 1.00 96.50 104 LEU A CA 1
ATOM 772 C C . LEU A 1 104 ? -62.961 -4.382 84.701 1.00 96.50 104 LEU A C 1
ATOM 774 O O . LEU A 1 104 ? -63.507 -4.625 85.778 1.00 96.50 104 LEU A O 1
ATOM 778 N N . GLU A 1 105 ? -62.455 -3.179 84.431 1.00 95.38 105 GLU A N 1
ATOM 779 C CA . GLU A 1 105 ? -62.513 -2.040 85.353 1.00 95.38 105 GLU A CA 1
ATOM 780 C C . GLU A 1 105 ? -63.963 -1.568 85.563 1.00 95.38 105 GLU A C 1
ATOM 782 O O . GLU A 1 105 ? -64.377 -1.317 86.701 1.00 95.38 105 GLU A O 1
ATOM 787 N N . GLY A 1 106 ? -64.786 -1.566 84.509 1.00 96.06 106 GLY A N 1
ATOM 788 C CA . GLY A 1 106 ? -66.226 -1.314 84.588 1.00 96.06 106 GLY A CA 1
ATOM 789 C C . GLY A 1 106 ? -66.997 -2.377 85.385 1.00 96.06 106 GLY A C 1
ATOM 790 O O . GLY A 1 106 ? -67.915 -2.042 86.141 1.00 96.06 106 GLY A O 1
ATOM 791 N N . GLN A 1 107 ? -66.623 -3.656 85.278 1.00 96.12 107 GLN A N 1
ATOM 792 C CA . GLN A 1 107 ? -67.164 -4.733 86.118 1.00 96.12 107 GLN A CA 1
ATOM 793 C C . GLN A 1 107 ? -66.733 -4.564 87.578 1.00 96.12 107 GLN A C 1
ATOM 795 O O . GLN A 1 107 ? -67.583 -4.550 88.469 1.00 96.12 107 GLN A O 1
ATOM 800 N N . ARG A 1 108 ? -65.439 -4.342 87.831 1.00 96.75 108 ARG A N 1
ATOM 801 C CA . ARG A 1 108 ? -64.875 -4.077 89.162 1.00 96.75 108 ARG A CA 1
ATOM 802 C C . ARG A 1 108 ? -65.576 -2.907 89.850 1.00 96.75 108 ARG A C 1
ATOM 804 O O . ARG A 1 108 ? -65.935 -3.020 91.019 1.00 96.75 108 ARG A O 1
ATOM 811 N N . ALA A 1 109 ? -65.838 -1.814 89.133 1.00 94.75 109 ALA A N 1
ATOM 812 C CA . ALA A 1 109 ? -66.564 -0.660 89.661 1.00 94.75 109 ALA A CA 1
ATOM 813 C C . ALA A 1 109 ? -68.003 -1.007 90.093 1.00 94.75 109 ALA A C 1
ATOM 815 O O . ALA A 1 109 ? -68.452 -0.540 91.141 1.00 94.75 109 ALA A O 1
ATOM 816 N N . LYS A 1 110 ? -68.713 -1.861 89.339 1.00 95.75 110 LYS A N 1
ATOM 817 C CA . LYS A 1 110 ? -70.051 -2.361 89.714 1.00 95.75 110 LYS A CA 1
ATOM 818 C C . LYS A 1 110 ? -69.989 -3.260 90.953 1.00 95.75 110 LYS A C 1
ATOM 820 O O . LYS A 1 110 ? -70.738 -3.037 91.900 1.00 95.75 110 LYS A O 1
ATOM 825 N N . VAL A 1 111 ? -69.065 -4.225 90.987 1.00 94.75 111 VAL A N 1
ATOM 826 C CA . VAL A 1 111 ? -68.906 -5.147 92.130 1.00 94.75 111 VAL A CA 1
ATOM 827 C C . VAL A 1 111 ? -68.439 -4.403 93.394 1.00 94.75 111 VAL A C 1
ATOM 829 O O . VAL A 1 111 ? -68.841 -4.764 94.496 1.00 94.75 111 VAL A O 1
ATOM 832 N N . LYS A 1 112 ? -67.669 -3.311 93.261 1.00 94.88 112 LYS A N 1
ATOM 833 C CA . LYS A 1 112 ? -67.280 -2.443 94.387 1.00 94.88 112 LYS A CA 1
ATOM 834 C C . LYS A 1 112 ? -68.477 -1.720 95.015 1.00 94.88 112 LYS A C 1
ATOM 836 O O . LYS A 1 112 ? -68.569 -1.701 96.236 1.00 94.88 112 LYS A O 1
ATOM 841 N N . ARG A 1 113 ? -69.415 -1.202 94.211 1.00 93.12 113 ARG A N 1
ATOM 842 C CA . ARG A 1 113 ? -70.670 -0.615 94.729 1.00 93.12 113 ARG A CA 1
ATOM 843 C C . ARG A 1 113 ? -71.521 -1.664 95.444 1.00 93.12 113 ARG A C 1
ATOM 845 O O . ARG A 1 113 ? -71.908 -1.452 96.585 1.00 93.12 113 ARG A O 1
ATOM 852 N N . ALA A 1 114 ? -71.687 -2.841 94.836 1.00 91.50 114 ALA A N 1
ATOM 853 C CA . ALA A 1 114 ? -72.396 -3.958 95.463 1.00 91.50 114 ALA A CA 1
ATOM 854 C C . ALA A 1 114 ? -71.744 -4.417 96.786 1.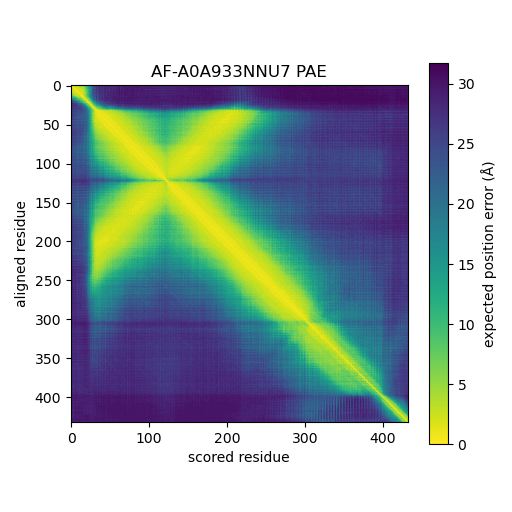00 91.50 114 ALA A C 1
ATOM 856 O O . ALA A 1 114 ? -72.447 -4.836 97.702 1.00 91.50 114 ALA A O 1
ATOM 857 N N . LEU A 1 115 ? -70.413 -4.316 96.926 1.00 91.94 115 LEU A N 1
ATOM 858 C CA . LEU A 1 115 ? -69.730 -4.555 98.202 1.00 91.94 115 LEU A CA 1
ATOM 859 C C . LEU A 1 115 ? -70.113 -3.502 99.249 1.00 91.94 115 LEU A C 1
ATOM 861 O O . LEU A 1 115 ? -70.442 -3.864 100.375 1.00 91.94 115 LEU A O 1
ATOM 865 N N . GLU A 1 116 ? -70.070 -2.221 98.884 1.00 90.75 116 GLU A N 1
ATOM 866 C CA . GLU A 1 116 ? -70.390 -1.095 99.771 1.00 90.75 116 GLU A CA 1
ATOM 867 C C . GLU A 1 116 ? -71.855 -1.151 100.242 1.00 90.75 116 GLU A C 1
ATOM 869 O O . GLU A 1 116 ? -72.126 -1.003 101.434 1.00 90.75 116 GLU A O 1
ATOM 874 N N . GLU A 1 117 ? -72.783 -1.466 99.336 1.00 90.38 117 GLU A N 1
ATOM 875 C CA . GLU A 1 117 ? -74.207 -1.704 99.613 1.00 90.38 117 GLU A CA 1
ATOM 876 C C . GLU A 1 117 ? -74.413 -2.916 100.542 1.00 90.38 117 GLU A C 1
ATOM 878 O O . GLU A 1 117 ? -75.069 -2.808 101.581 1.00 90.38 117 GLU A O 1
ATOM 883 N N . ALA A 1 118 ? -73.797 -4.063 100.232 1.00 88.50 118 ALA A N 1
ATOM 884 C CA . ALA A 1 118 ? -73.897 -5.273 101.051 1.00 88.50 118 ALA A CA 1
ATOM 885 C C . ALA A 1 118 ? -73.290 -5.096 102.456 1.00 88.50 118 ALA A C 1
ATOM 887 O O . ALA A 1 118 ? -73.785 -5.692 103.416 1.00 88.50 118 ALA A O 1
ATOM 888 N N . GLN A 1 119 ? -72.246 -4.270 102.594 1.00 87.62 119 GLN A N 1
ATOM 889 C CA . GLN A 1 119 ? -71.662 -3.907 103.887 1.00 87.62 119 GLN A CA 1
ATOM 890 C C . GLN A 1 119 ? -72.602 -3.022 104.715 1.00 87.62 119 GLN A C 1
ATOM 892 O O . GLN A 1 119 ? -72.755 -3.277 105.907 1.00 87.62 119 GLN A O 1
ATOM 897 N N . GLN A 1 120 ? -73.259 -2.031 104.103 1.00 86.00 120 GLN A N 1
ATOM 898 C CA . GLN A 1 120 ? -74.248 -1.183 104.784 1.00 86.00 120 GLN A CA 1
ATOM 899 C C . GLN A 1 120 ? -75.482 -1.980 105.236 1.00 86.00 120 GLN A C 1
ATOM 901 O O . GLN A 1 120 ? -76.007 -1.739 106.319 1.00 86.00 120 GLN A O 1
ATOM 906 N N . ALA A 1 121 ? -75.905 -2.970 104.445 1.00 85.81 121 ALA A N 1
ATOM 907 C CA . ALA A 1 121 ? -77.028 -3.854 104.764 1.00 85.81 121 ALA A CA 1
ATOM 908 C C . ALA A 1 121 ? -76.694 -4.990 105.760 1.00 85.81 121 ALA A C 1
ATOM 910 O O . ALA A 1 121 ? -77.577 -5.776 106.097 1.00 85.81 121 ALA A O 1
ATOM 911 N N . GLY A 1 122 ? -75.436 -5.131 106.201 1.00 82.00 122 GLY A N 1
ATOM 912 C CA . GLY A 1 122 ? -75.010 -6.226 107.087 1.00 82.00 122 GLY A CA 1
ATOM 913 C C . GLY A 1 122 ? -75.085 -7.625 106.452 1.00 82.00 122 GLY A C 1
ATOM 914 O O . GLY A 1 122 ? -75.204 -8.621 107.165 1.00 82.00 122 GLY A O 1
ATOM 915 N N . SER A 1 123 ? -75.044 -7.719 105.119 1.00 85.56 123 SER A N 1
ATOM 916 C CA . SER A 1 123 ? -75.275 -8.967 104.384 1.00 85.56 123 SER A CA 1
ATOM 917 C C . SER A 1 123 ? -74.134 -9.987 104.560 1.00 85.56 123 SER A C 1
ATOM 919 O O . SER A 1 123 ? -72.957 -9.624 104.450 1.00 85.56 123 SER A O 1
ATOM 921 N N . PRO A 1 124 ? -74.434 -11.295 104.721 1.00 80.56 124 PRO A N 1
ATOM 922 C CA . PRO A 1 124 ? -73.412 -12.345 104.741 1.00 80.56 124 PRO A CA 1
ATOM 923 C C . PRO A 1 124 ? -72.672 -12.504 103.398 1.00 80.56 124 PRO A C 1
ATOM 925 O O . PRO A 1 124 ? -71.609 -13.124 103.347 1.00 80.56 124 PRO A O 1
ATOM 928 N N . GLU A 1 125 ? -73.183 -11.936 102.299 1.00 87.31 125 GLU A N 1
ATOM 929 C CA . GLU A 1 125 ? -72.564 -12.062 100.973 1.00 87.31 125 GLU A CA 1
ATOM 930 C C . GLU A 1 125 ? -71.277 -11.244 100.799 1.00 87.31 125 GLU A C 1
ATOM 932 O O . GLU A 1 125 ? -70.490 -11.528 99.893 1.00 87.31 125 GLU A O 1
ATOM 937 N N . VAL A 1 126 ? -70.999 -10.293 101.700 1.00 89.25 126 VAL A N 1
ATOM 938 C CA . VAL A 1 126 ? -69.794 -9.440 101.708 1.00 89.25 126 VAL A CA 1
ATOM 939 C C . VAL A 1 126 ? -68.496 -10.239 101.510 1.00 89.25 126 VAL A C 1
ATOM 941 O O . VAL A 1 126 ? -67.590 -9.781 100.812 1.00 89.25 126 VAL A O 1
ATOM 944 N N . ALA A 1 127 ? -68.398 -11.450 102.068 1.00 87.12 127 ALA A N 1
ATOM 945 C CA . ALA A 1 127 ? -67.235 -12.321 101.885 1.00 87.12 127 ALA A CA 1
ATOM 946 C C . ALA A 1 127 ? -67.075 -12.815 100.432 1.00 87.12 127 ALA A C 1
ATOM 948 O O . ALA A 1 127 ? -65.966 -12.804 99.898 1.00 87.12 127 ALA A O 1
ATOM 949 N N . ARG A 1 128 ? -68.175 -13.195 99.767 1.00 89.69 128 ARG A N 1
ATOM 950 C CA . ARG A 1 128 ? -68.174 -13.640 98.361 1.00 89.69 128 ARG A CA 1
ATOM 951 C C . ARG A 1 128 ? -67.839 -12.486 97.420 1.00 89.69 128 ARG A C 1
ATOM 953 O O . ARG A 1 128 ? -67.016 -12.649 96.526 1.00 89.69 128 ARG A O 1
ATOM 960 N N . ILE A 1 129 ? -68.417 -11.309 97.664 1.00 92.38 129 ILE A N 1
ATOM 961 C CA . ILE A 1 129 ? -68.184 -10.113 96.843 1.00 92.38 129 ILE A CA 1
ATOM 962 C C . ILE A 1 129 ? -66.708 -9.672 96.929 1.00 92.38 129 ILE A C 1
ATOM 964 O O . ILE A 1 129 ? -66.108 -9.347 95.905 1.00 92.38 129 ILE A O 1
ATOM 968 N N . LYS A 1 130 ? -66.078 -9.753 98.113 1.00 93.06 130 LYS A N 1
ATOM 969 C CA . LYS A 1 130 ? -64.629 -9.511 98.280 1.00 93.06 130 LYS A CA 1
ATOM 970 C C . LYS A 1 130 ? -63.756 -10.468 97.462 1.00 93.06 130 LYS A C 1
ATOM 972 O O . LYS A 1 130 ? -62.801 -10.013 96.839 1.00 93.06 130 LYS A O 1
ATOM 977 N N . VAL A 1 131 ? -64.082 -11.764 97.425 1.00 93.12 131 VAL A N 1
ATOM 978 C CA . VAL A 1 131 ? -63.357 -12.748 96.593 1.00 93.12 131 VAL A CA 1
ATOM 979 C C . VAL A 1 131 ? -63.523 -12.436 95.100 1.00 93.12 131 VAL A C 1
ATOM 981 O O . VAL A 1 131 ? -62.551 -12.503 94.349 1.00 93.12 131 VAL A O 1
ATOM 984 N N . THR A 1 132 ? -64.719 -12.027 94.668 1.00 93.88 132 THR A N 1
ATOM 985 C CA . THR A 1 132 ? -64.970 -11.607 93.279 1.00 93.88 132 THR A CA 1
ATOM 986 C C . THR A 1 132 ? -64.171 -10.356 92.897 1.00 93.88 132 THR A C 1
ATOM 988 O O . THR A 1 132 ? -63.613 -10.309 91.804 1.00 93.88 132 THR A O 1
ATOM 991 N N . LEU A 1 133 ? -64.059 -9.369 93.795 1.00 94.12 133 LEU A N 1
ATOM 992 C CA . LEU A 1 133 ? -63.215 -8.186 93.585 1.00 94.12 133 LEU A CA 1
ATOM 993 C C . LEU A 1 133 ? -61.736 -8.548 93.465 1.00 94.12 133 LEU A C 1
ATOM 995 O O . LEU A 1 133 ? -61.121 -8.163 92.478 1.00 94.12 133 LEU A O 1
ATOM 999 N N . ALA A 1 134 ? -61.200 -9.352 94.388 1.00 94.00 134 ALA A N 1
ATOM 1000 C CA . ALA A 1 134 ? -59.804 -9.791 94.335 1.00 94.00 134 ALA A CA 1
ATOM 1001 C C . ALA A 1 134 ? -59.468 -10.519 93.018 1.00 94.00 134 ALA A C 1
ATOM 1003 O O . ALA A 1 134 ? -58.404 -10.301 92.443 1.00 94.00 134 ALA A O 1
ATOM 1004 N N . ARG A 1 135 ? -60.401 -11.327 92.494 1.00 96.12 135 ARG A N 1
ATOM 1005 C CA . ARG A 1 135 ? -60.254 -11.989 91.189 1.00 96.12 135 ARG A CA 1
ATOM 1006 C C . ARG A 1 135 ? -60.279 -11.005 90.012 1.00 96.12 135 ARG A C 1
ATOM 1008 O O . ARG A 1 135 ? -59.533 -11.196 89.057 1.00 96.12 135 ARG A O 1
ATOM 1015 N N . LEU A 1 136 ? -61.109 -9.960 90.066 1.00 95.75 136 LEU A N 1
ATOM 1016 C CA . LEU A 1 136 ? -61.124 -8.902 89.046 1.00 95.75 136 LEU A CA 1
ATOM 1017 C C . LEU A 1 136 ? -59.850 -8.043 89.106 1.00 95.75 136 LEU A C 1
ATOM 1019 O O . LEU A 1 136 ? -59.287 -7.738 88.060 1.00 95.75 136 LEU A O 1
ATOM 1023 N N . ASP A 1 137 ? -59.360 -7.710 90.305 1.00 96.00 137 ASP A N 1
ATOM 1024 C CA . ASP A 1 137 ? -58.064 -7.047 90.514 1.00 96.00 137 ASP A CA 1
ATOM 1025 C C . ASP A 1 137 ? -56.906 -7.864 89.906 1.00 96.00 137 ASP A C 1
ATOM 1027 O O . ASP A 1 137 ? -56.064 -7.313 89.196 1.00 96.00 137 ASP A O 1
ATOM 1031 N N . GLU A 1 138 ? -56.889 -9.184 90.116 1.00 96.19 138 GLU A N 1
ATOM 1032 C CA . GLU A 1 138 ? -55.893 -10.098 89.537 1.00 96.19 138 GLU A CA 1
ATOM 1033 C C . GLU A 1 138 ? -55.989 -10.184 88.001 1.00 96.19 138 GLU A C 1
ATOM 1035 O O . GLU A 1 138 ? -54.970 -10.121 87.308 1.00 96.19 138 GLU A O 1
ATOM 1040 N N . GLN A 1 139 ? -57.204 -10.251 87.443 1.00 96.81 139 GLN A N 1
ATOM 1041 C CA . GLN A 1 139 ? -57.418 -10.245 85.989 1.00 96.81 139 GLN A CA 1
ATOM 1042 C C . GLN A 1 139 ? -56.971 -8.927 85.339 1.00 96.81 139 GLN A C 1
ATOM 1044 O O . GLN A 1 139 ? -56.313 -8.955 84.297 1.00 96.81 139 GLN A O 1
ATOM 1049 N N . ILE A 1 140 ? -57.258 -7.783 85.969 1.00 96.44 140 ILE A N 1
ATOM 1050 C CA . ILE A 1 140 ? -56.781 -6.465 85.524 1.00 96.44 140 ILE A CA 1
ATOM 1051 C C . ILE A 1 140 ? -55.250 -6.409 85.587 1.00 96.44 140 ILE A C 1
ATOM 1053 O O . ILE A 1 140 ? -54.618 -5.963 84.632 1.00 96.44 140 ILE A O 1
ATOM 1057 N N . ALA A 1 141 ? -54.628 -6.921 86.653 1.00 96.12 141 ALA A N 1
ATOM 1058 C CA . ALA A 1 141 ? -53.171 -6.962 86.771 1.00 96.12 141 ALA A CA 1
ATOM 1059 C C . ALA A 1 141 ? -52.501 -7.831 85.683 1.00 96.12 141 ALA A C 1
ATOM 1061 O O . ALA A 1 141 ? -51.445 -7.450 85.168 1.00 96.12 141 ALA A O 1
ATOM 1062 N N . SER A 1 142 ? -53.119 -8.952 85.283 1.00 96.62 142 SER A N 1
ATOM 1063 C CA . SER A 1 142 ? -52.646 -9.763 84.147 1.00 96.62 142 SER A CA 1
ATOM 1064 C C . SER A 1 142 ? -52.791 -9.013 82.822 1.00 96.62 142 SER A C 1
ATOM 1066 O O . SER A 1 142 ? -51.801 -8.832 82.115 1.00 96.62 142 SER A O 1
ATOM 1068 N N . ALA A 1 143 ? -53.977 -8.470 82.528 1.00 96.00 143 ALA A N 1
ATOM 1069 C CA . ALA A 1 143 ? -54.227 -7.736 81.288 1.00 96.00 143 ALA A CA 1
ATOM 1070 C C . ALA A 1 143 ? -53.354 -6.466 81.157 1.00 96.00 143 ALA A C 1
ATOM 1072 O O . ALA A 1 143 ? -52.847 -6.182 80.073 1.00 96.00 143 ALA A O 1
ATOM 1073 N N . GLN A 1 144 ? -53.068 -5.746 82.251 1.00 97.44 144 GLN A N 1
ATOM 1074 C CA . GLN A 1 144 ? -52.109 -4.628 82.255 1.00 97.44 144 GLN A CA 1
ATOM 1075 C C . GLN A 1 144 ? -50.662 -5.087 81.994 1.00 97.44 144 GLN A C 1
ATOM 1077 O O . GLN A 1 144 ? -49.888 -4.367 81.358 1.00 97.44 144 GLN A O 1
ATOM 1082 N N . LYS A 1 145 ? -50.267 -6.273 82.475 1.00 97.12 145 LYS A N 1
ATOM 1083 C CA . LYS A 1 145 ? -48.940 -6.859 82.218 1.00 97.12 145 LYS A CA 1
ATOM 1084 C C . LYS A 1 145 ? -48.805 -7.319 80.763 1.00 97.12 145 LYS A C 1
ATOM 1086 O O . LYS A 1 145 ? -47.767 -7.082 80.145 1.00 97.12 145 LYS A O 1
ATOM 1091 N N . GLU A 1 146 ? -49.849 -7.936 80.219 1.00 96.69 146 GLU A N 1
ATOM 1092 C CA . GLU A 1 146 ? -49.940 -8.352 78.817 1.00 96.69 146 GLU A CA 1
ATOM 1093 C C . GLU A 1 146 ? -49.925 -7.137 77.879 1.00 96.69 146 GLU A C 1
ATOM 1095 O O . GLU A 1 146 ? -49.129 -7.118 76.942 1.00 96.69 146 GLU A O 1
ATOM 1100 N N . LEU A 1 147 ? -50.689 -6.080 78.188 1.00 97.00 147 LEU A N 1
ATOM 1101 C CA . LEU A 1 147 ? -50.697 -4.819 77.438 1.00 97.00 147 LEU A CA 1
ATOM 1102 C C . LEU A 1 147 ? -49.293 -4.207 77.350 1.00 97.00 147 LEU A C 1
ATOM 1104 O O . LEU A 1 147 ? -48.792 -3.996 76.248 1.00 97.00 147 LEU A O 1
ATOM 1108 N N . ARG A 1 148 ? -48.604 -4.029 78.486 1.00 96.75 148 ARG A N 1
ATOM 1109 C CA . ARG A 1 148 ? -47.217 -3.519 78.512 1.00 96.75 148 ARG A CA 1
ATOM 1110 C C . ARG A 1 148 ? -46.250 -4.400 77.711 1.00 96.75 148 ARG A C 1
ATOM 1112 O O . ARG A 1 148 ? -45.314 -3.890 77.096 1.00 96.75 148 ARG A O 1
ATOM 1119 N N . SER A 1 149 ? -46.460 -5.720 77.698 1.00 96.69 149 SER A N 1
ATOM 1120 C CA . SER A 1 149 ? -45.653 -6.650 76.894 1.00 96.69 149 SER A CA 1
ATOM 1121 C C . SER A 1 149 ? -45.938 -6.518 75.394 1.00 96.69 149 SER A C 1
ATOM 1123 O O . SER A 1 149 ? -45.008 -6.610 74.592 1.00 96.69 149 SER A O 1
ATOM 1125 N N . ALA A 1 150 ? -47.195 -6.287 75.007 1.00 96.88 150 ALA A N 1
ATOM 1126 C CA . ALA A 1 150 ? -47.588 -6.054 73.621 1.00 96.88 150 ALA A CA 1
ATOM 1127 C C . ALA A 1 150 ? -47.079 -4.691 73.120 1.00 96.88 150 ALA A C 1
ATOM 1129 O O . ALA A 1 150 ? -46.546 -4.608 72.017 1.00 96.88 150 ALA A O 1
ATOM 1130 N N . GLU A 1 151 ? -47.137 -3.646 73.951 1.00 97.19 151 GLU A N 1
ATOM 1131 C CA . GLU A 1 151 ? -46.569 -2.318 73.677 1.00 97.19 151 GLU A CA 1
ATOM 1132 C C . GLU A 1 151 ? -45.044 -2.368 73.489 1.00 97.19 151 GLU A C 1
ATOM 1134 O O . GLU A 1 151 ? -44.521 -1.847 72.501 1.00 97.19 151 GLU A O 1
ATOM 1139 N N . ALA A 1 152 ? -44.321 -3.063 74.375 1.00 97.50 152 ALA A N 1
ATOM 1140 C CA . ALA A 1 152 ? -42.881 -3.278 74.227 1.00 97.50 152 ALA A CA 1
ATOM 1141 C C . ALA A 1 152 ? -42.534 -4.120 72.980 1.00 97.50 152 ALA A C 1
ATOM 1143 O O . ALA A 1 152 ? -41.536 -3.854 72.305 1.00 97.50 152 ALA A O 1
ATOM 1144 N N . GLY A 1 153 ? -43.368 -5.112 72.643 1.00 97.12 153 GLY A N 1
ATOM 1145 C CA . GLY A 1 153 ? -43.263 -5.889 71.406 1.00 97.12 153 GLY A CA 1
ATOM 1146 C C . GLY A 1 153 ? -43.428 -5.014 70.162 1.00 97.12 153 GLY A C 1
ATOM 1147 O O . GLY A 1 153 ? -42.539 -4.978 69.309 1.00 97.12 153 GLY A O 1
ATOM 1148 N N . ARG A 1 154 ? -44.524 -4.251 70.098 1.00 98.00 154 ARG A N 1
ATOM 1149 C CA . ARG A 1 154 ? -44.839 -3.278 69.043 1.00 98.00 154 ARG A CA 1
ATOM 1150 C C . ARG A 1 154 ? -43.667 -2.339 68.773 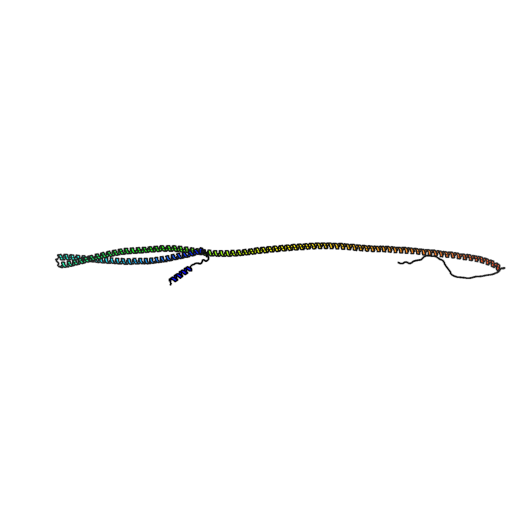1.00 98.00 154 ARG A C 1
ATOM 1152 O O . ARG A 1 154 ? -43.240 -2.214 67.628 1.00 98.00 154 ARG A O 1
ATOM 1159 N N . GLU A 1 155 ? -43.128 -1.702 69.813 1.00 97.56 155 GLU A N 1
ATOM 1160 C CA . GLU A 1 155 ? -42.072 -0.698 69.655 1.00 97.56 155 GLU A CA 1
ATOM 1161 C C . GLU A 1 155 ? -40.747 -1.322 69.191 1.00 97.56 155 GLU A C 1
ATOM 1163 O O . GLU A 1 155 ? -40.096 -0.801 68.283 1.00 97.56 155 GLU A O 1
ATOM 1168 N N . LYS A 1 156 ? -40.403 -2.514 69.701 1.00 97.81 156 LYS A N 1
ATOM 1169 C CA . LYS A 1 156 ? -39.271 -3.309 69.199 1.00 97.81 156 LYS A CA 1
ATOM 1170 C C . LYS A 1 156 ? -39.413 -3.634 67.705 1.00 97.81 156 LYS A C 1
ATOM 1172 O O . LYS A 1 156 ? -38.425 -3.562 66.972 1.00 97.81 156 LYS A O 1
ATOM 1177 N N . TYR A 1 157 ? -40.614 -3.978 67.237 1.00 97.75 157 TYR A N 1
ATOM 1178 C CA . TYR A 1 157 ? -40.847 -4.261 65.818 1.00 97.75 157 TYR A CA 1
ATOM 1179 C C . TYR A 1 157 ? -40.884 -2.995 64.946 1.00 97.75 157 TYR A C 1
ATOM 1181 O O . TYR A 1 157 ? -40.353 -3.040 63.837 1.00 97.75 157 TYR A O 1
ATOM 1189 N N . LYS A 1 158 ? -41.377 -1.847 65.439 1.00 97.75 158 LYS A N 1
ATOM 1190 C CA . LYS A 1 158 ? -41.227 -0.552 64.740 1.00 97.75 158 LYS A CA 1
ATOM 1191 C C . LYS A 1 158 ? -39.757 -0.182 64.539 1.00 97.75 158 LYS A C 1
ATOM 1193 O O . LYS A 1 158 ? -39.369 0.192 63.433 1.00 97.75 158 LYS A O 1
ATOM 1198 N N . GLN A 1 159 ? -38.932 -0.327 65.578 1.00 97.31 159 GLN A N 1
ATOM 1199 C CA . GLN A 1 159 ? -37.493 -0.080 65.475 1.00 97.31 159 GLN A CA 1
ATOM 1200 C C . GLN A 1 159 ? -36.854 -1.008 64.425 1.00 97.31 159 GLN A C 1
ATOM 1202 O O . GLN A 1 159 ? -36.107 -0.545 63.566 1.00 97.31 159 GLN A O 1
ATOM 1207 N N . ALA A 1 160 ? -37.237 -2.290 64.399 1.00 97.31 160 ALA A N 1
ATOM 1208 C CA . ALA A 1 160 ? -36.777 -3.234 63.379 1.00 97.31 160 ALA A CA 1
ATOM 1209 C C . ALA A 1 160 ? -37.204 -2.860 61.940 1.00 97.31 160 ALA A C 1
ATOM 1211 O O . ALA A 1 160 ? -36.438 -3.117 61.008 1.00 97.31 160 ALA A O 1
ATOM 1212 N N . VAL A 1 161 ? -38.376 -2.238 61.734 1.00 97.62 161 VAL A N 1
ATOM 1213 C CA . VAL A 1 161 ? -38.784 -1.666 60.429 1.00 97.62 161 VAL A CA 1
ATOM 1214 C C . VAL A 1 161 ? -37.860 -0.507 60.036 1.00 97.62 161 VAL A C 1
ATOM 1216 O O . VAL A 1 161 ? -37.338 -0.485 58.918 1.00 97.62 161 VAL A O 1
ATOM 1219 N N . ALA A 1 162 ? -37.610 0.433 60.953 1.00 96.88 162 ALA A N 1
ATOM 1220 C CA . ALA A 1 162 ? -36.743 1.586 60.704 1.00 96.88 162 ALA A CA 1
ATOM 1221 C C . ALA A 1 162 ? -35.297 1.168 60.370 1.00 96.88 162 ALA A C 1
ATOM 1223 O O . ALA A 1 162 ? -34.710 1.664 59.402 1.00 96.88 162 ALA A O 1
ATOM 1224 N N . ASP A 1 163 ? -34.747 0.204 61.112 1.00 97.06 163 ASP A N 1
ATOM 1225 C CA . ASP A 1 163 ? -33.411 -0.337 60.859 1.00 97.06 163 ASP A CA 1
ATOM 1226 C C . ASP A 1 163 ? -33.348 -1.134 59.545 1.00 97.06 163 ASP A C 1
ATOM 1228 O O . ASP A 1 163 ? -32.395 -0.961 58.785 1.00 97.06 163 ASP A O 1
ATOM 1232 N N . ALA A 1 164 ? -34.379 -1.915 59.195 1.00 96.38 164 ALA A N 1
ATOM 1233 C CA . ALA A 1 164 ? -34.444 -2.612 57.905 1.00 96.38 164 ALA A CA 1
ATOM 1234 C C . ALA A 1 164 ? -34.492 -1.642 56.705 1.00 96.38 164 ALA A C 1
ATOM 1236 O O . ALA A 1 164 ? -33.835 -1.882 55.688 1.00 96.38 164 ALA A O 1
ATOM 1237 N N . HIS A 1 165 ? -35.201 -0.511 56.817 1.00 95.88 165 HIS A N 1
ATOM 1238 C CA . HIS A 1 165 ? -35.154 0.550 55.802 1.00 95.88 165 HIS A CA 1
ATOM 1239 C C . HIS A 1 165 ? -33.760 1.180 55.675 1.00 95.88 165 HIS A C 1
ATOM 1241 O O . HIS A 1 165 ? -33.308 1.458 54.561 1.00 95.88 165 HIS A O 1
ATOM 1247 N N . LYS A 1 166 ? -33.082 1.426 56.801 1.00 96.81 166 LYS A N 1
ATOM 1248 C CA . LYS A 1 166 ? -31.736 2.016 56.841 1.00 96.81 166 LYS A CA 1
ATOM 1249 C C . LYS A 1 166 ? -30.690 1.075 56.237 1.00 96.81 166 LYS A C 1
ATOM 1251 O O . LYS A 1 166 ? -29.875 1.514 55.428 1.00 96.81 166 LYS A O 1
ATOM 1256 N N . GLU A 1 167 ? -30.758 -0.208 56.581 1.00 95.38 167 GLU A N 1
ATOM 1257 C CA . GLU A 1 167 ? -29.916 -1.282 56.047 1.00 95.38 167 GLU A CA 1
ATOM 1258 C C . GLU A 1 167 ? -30.093 -1.426 54.527 1.00 95.38 167 GLU A C 1
ATOM 1260 O O . GLU A 1 167 ? -29.117 -1.322 53.786 1.00 95.38 167 GLU A O 1
ATOM 1265 N N . SER A 1 168 ? -31.341 -1.526 54.051 1.00 95.00 168 SER A N 1
ATOM 1266 C CA . SER A 1 168 ? -31.662 -1.622 52.620 1.00 95.00 168 SER A CA 1
ATOM 1267 C C . SER A 1 168 ? -31.149 -0.419 51.816 1.00 95.00 168 SER A C 1
ATOM 1269 O O . SER A 1 168 ? -30.501 -0.586 50.782 1.00 95.00 168 SER A O 1
ATOM 1271 N N . ARG A 1 169 ? -31.346 0.814 52.312 1.00 94.25 169 ARG A N 1
ATOM 1272 C CA . ARG A 1 169 ? -30.801 2.030 51.673 1.00 94.25 169 ARG A CA 1
ATOM 1273 C C . ARG A 1 169 ? -29.269 2.013 51.603 1.00 94.25 169 ARG A C 1
ATOM 1275 O O . ARG A 1 169 ? -28.708 2.430 50.592 1.00 94.25 169 ARG A O 1
ATOM 1282 N N . ALA A 1 170 ? -28.597 1.531 52.649 1.00 94.88 170 ALA A N 1
ATOM 1283 C CA . ALA A 1 170 ? -27.138 1.448 52.690 1.00 94.88 170 ALA A CA 1
ATOM 1284 C C . ALA A 1 170 ? -26.572 0.358 51.760 1.00 94.88 170 ALA A C 1
ATOM 1286 O O . ALA A 1 170 ? -25.493 0.542 51.198 1.00 94.88 170 ALA A O 1
ATOM 1287 N N . GLU A 1 171 ? -27.280 -0.758 51.571 1.00 93.94 171 GLU A N 1
ATOM 1288 C CA . GLU A 1 171 ? -26.906 -1.792 50.599 1.00 93.94 171 GLU A CA 1
ATOM 1289 C C . GLU A 1 171 ? -27.093 -1.303 49.156 1.00 93.94 171 GLU A C 1
ATOM 1291 O O . GLU A 1 171 ? -26.163 -1.391 48.353 1.00 93.94 171 GLU A O 1
ATOM 1296 N N . LEU A 1 172 ? -28.243 -0.699 48.838 1.00 93.00 172 LEU A N 1
ATOM 1297 C CA . LEU A 1 172 ? -28.511 -0.158 47.501 1.00 93.00 172 LEU A CA 1
ATOM 1298 C C . LEU A 1 172 ? -27.496 0.922 47.108 1.00 93.00 172 LEU A C 1
ATOM 1300 O O . LEU A 1 172 ? -26.955 0.867 46.006 1.00 93.00 172 LEU A O 1
ATOM 1304 N N . ALA A 1 173 ? -27.143 1.831 48.022 1.00 94.81 173 ALA A N 1
ATOM 1305 C CA . ALA A 1 173 ? -26.114 2.843 47.773 1.00 94.81 173 ALA A CA 1
ATOM 1306 C C . ALA A 1 173 ? -24.738 2.234 47.423 1.00 94.81 173 ALA A C 1
ATOM 1308 O O . ALA A 1 173 ? -24.041 2.759 46.552 1.00 94.81 173 ALA A O 1
ATOM 1309 N N . LYS A 1 174 ? -24.356 1.107 48.048 1.00 96.06 174 LYS A N 1
ATOM 1310 C CA . LYS A 1 174 ? -23.119 0.372 47.716 1.00 96.06 174 LYS A CA 1
ATOM 1311 C C . LYS A 1 174 ? -23.201 -0.272 46.332 1.00 96.06 174 LYS A C 1
ATOM 1313 O O . LYS A 1 174 ? -22.278 -0.110 45.536 1.00 96.06 174 LYS A O 1
ATOM 1318 N N . LEU A 1 175 ? -24.296 -0.977 46.039 1.00 95.00 175 LEU A N 1
ATOM 1319 C CA . LEU A 1 175 ? -24.475 -1.676 44.763 1.00 95.00 175 LEU A CA 1
ATOM 1320 C C . LEU A 1 175 ? -24.549 -0.689 43.585 1.00 95.00 175 LEU A C 1
ATOM 1322 O O . LEU A 1 175 ? -23.877 -0.892 42.574 1.00 95.00 175 LEU A O 1
ATOM 1326 N N . GLU A 1 176 ? -25.270 0.425 43.734 1.00 93.44 176 GLU A N 1
ATOM 1327 C CA . GLU A 1 176 ? -25.262 1.514 42.752 1.00 93.44 176 GLU A CA 1
ATOM 1328 C C . GLU A 1 176 ? -23.876 2.156 42.598 1.00 93.44 176 GLU A C 1
ATOM 1330 O O . GLU A 1 176 ? -23.492 2.502 41.483 1.00 93.44 176 GLU A O 1
ATOM 1335 N N . GLY A 1 177 ? -23.116 2.314 43.690 1.00 96.31 177 GLY A N 1
ATOM 1336 C CA . GLY A 1 177 ? -21.723 2.769 43.647 1.00 96.31 177 GLY A CA 1
ATOM 1337 C C . GLY A 1 177 ? -20.876 1.879 42.738 1.00 96.31 177 GLY A C 1
ATOM 1338 O O . GLY A 1 177 ? -20.342 2.352 41.739 1.00 96.31 177 GLY A O 1
ATOM 1339 N N . THR A 1 178 ? -20.878 0.567 42.995 1.00 96.38 178 THR A N 1
ATOM 1340 C CA . THR A 1 178 ? -20.146 -0.392 42.152 1.00 96.38 178 THR A CA 1
ATOM 1341 C C . THR A 1 178 ? -20.653 -0.443 40.707 1.00 96.38 178 THR A C 1
ATOM 1343 O O . THR A 1 178 ? -19.868 -0.702 39.799 1.00 96.38 178 THR A O 1
ATOM 1346 N N . MET A 1 179 ? -21.934 -0.148 40.454 1.00 95.56 179 MET A N 1
ATOM 1347 C CA . MET A 1 179 ? -22.466 -0.061 39.090 1.00 95.56 179 MET A CA 1
ATOM 1348 C C . MET A 1 179 ? -21.911 1.165 38.348 1.00 95.56 179 MET A C 1
ATOM 1350 O O . MET A 1 179 ? -21.447 1.020 37.219 1.00 95.56 179 MET A O 1
ATOM 1354 N N . ARG A 1 180 ? -21.849 2.333 39.010 1.00 96.56 180 ARG A N 1
ATOM 1355 C CA . ARG A 1 180 ? -21.207 3.551 38.475 1.00 96.56 180 ARG A CA 1
ATOM 1356 C C . ARG A 1 180 ? -19.712 3.341 38.211 1.00 96.56 180 ARG A C 1
ATOM 1358 O O . ARG A 1 180 ? -19.205 3.827 37.202 1.00 96.56 180 ARG A O 1
ATOM 1365 N N . ASP A 1 181 ? -19.017 2.587 39.064 1.00 97.31 181 ASP A N 1
ATOM 1366 C CA . ASP A 1 181 ? -17.603 2.243 38.856 1.00 97.31 181 ASP A CA 1
ATOM 1367 C C . ASP A 1 181 ? -17.395 1.354 37.618 1.00 97.31 181 ASP A C 1
ATOM 1369 O O . ASP A 1 181 ? -16.446 1.570 36.861 1.00 97.31 181 ASP A O 1
ATOM 1373 N N . LEU A 1 182 ? -18.282 0.379 37.375 1.00 95.88 182 LEU A N 1
ATOM 1374 C CA . LEU A 1 182 ? -18.241 -0.469 36.175 1.00 95.88 182 LEU A CA 1
ATOM 1375 C C . LEU A 1 182 ? -18.603 0.324 34.906 1.00 95.88 182 LEU A C 1
ATOM 1377 O O . LEU A 1 182 ? -17.902 0.197 33.903 1.00 95.88 182 LEU A O 1
ATOM 1381 N N . ASP A 1 183 ? -19.620 1.194 34.953 1.00 95.75 183 ASP A N 1
ATOM 1382 C CA . ASP A 1 183 ? -19.942 2.132 33.862 1.00 95.75 183 ASP A CA 1
ATOM 1383 C C . ASP A 1 183 ? -18.735 3.040 33.537 1.00 95.75 183 ASP A C 1
ATOM 1385 O O . ASP A 1 183 ? -18.374 3.234 32.373 1.00 95.75 183 ASP A O 1
ATOM 1389 N N . GLY A 1 184 ? -18.051 3.550 34.569 1.00 96.62 184 GLY A N 1
ATOM 1390 C CA . GLY A 1 184 ? -16.840 4.362 34.437 1.00 96.62 184 GLY A CA 1
ATOM 1391 C C . GLY A 1 184 ? -15.627 3.598 33.890 1.00 96.62 184 GLY A C 1
ATOM 1392 O O . GLY A 1 184 ? -14.797 4.189 33.195 1.00 96.62 184 GLY A O 1
ATOM 1393 N N . GLN A 1 185 ? -15.522 2.292 34.156 1.00 96.81 185 GLN A N 1
ATOM 1394 C CA . GLN A 1 185 ? -14.505 1.415 33.562 1.00 96.81 185 GLN A CA 1
ATOM 1395 C C . GLN A 1 185 ? -14.798 1.145 32.082 1.00 96.81 185 GLN A C 1
ATOM 1397 O O . GLN A 1 185 ? -13.906 1.342 31.256 1.00 96.81 185 GLN A O 1
ATOM 1402 N N . LEU A 1 186 ? -16.041 0.799 31.720 1.00 95.81 186 LEU A N 1
ATOM 1403 C CA . LEU A 1 186 ? -16.460 0.646 30.317 1.00 95.81 186 LEU A CA 1
ATOM 1404 C C . LEU A 1 186 ? -16.164 1.917 29.513 1.00 95.81 186 LEU A C 1
ATOM 1406 O O . LEU A 1 186 ? -15.515 1.855 28.471 1.00 95.81 186 LEU A O 1
ATOM 1410 N N . ALA A 1 187 ? -16.540 3.087 30.034 1.00 96.50 187 ALA A N 1
ATOM 1411 C CA . ALA A 1 187 ? -16.290 4.369 29.376 1.00 96.50 187 ALA A CA 1
ATOM 1412 C C . ALA A 1 187 ? -14.793 4.703 29.190 1.00 96.50 187 ALA A C 1
ATOM 1414 O O . ALA A 1 187 ? -14.457 5.531 28.343 1.00 96.50 187 ALA A O 1
ATOM 1415 N N . LYS A 1 188 ? -13.877 4.102 29.961 1.00 97.62 188 LYS A N 1
ATOM 1416 C CA . LYS A 1 188 ? -12.425 4.221 29.730 1.00 97.62 188 LYS A CA 1
ATOM 1417 C C . LYS A 1 188 ? -11.954 3.244 28.653 1.00 97.62 188 LYS A C 1
ATOM 1419 O O . LYS A 1 188 ? -11.311 3.670 27.700 1.00 97.62 188 LYS A O 1
ATOM 1424 N N . LEU A 1 189 ? -12.343 1.973 28.760 1.00 96.75 189 LEU A N 1
ATOM 1425 C CA . LEU A 1 189 ? -11.946 0.918 27.820 1.00 96.75 189 LEU A CA 1
ATOM 1426 C C . LEU A 1 189 ? -12.481 1.165 26.399 1.00 96.75 189 LEU A C 1
ATOM 1428 O O . LEU A 1 189 ? -11.785 0.876 25.430 1.00 96.75 189 LEU A O 1
ATOM 1432 N N . HIS A 1 190 ? -13.677 1.748 26.249 1.00 96.44 190 HIS A N 1
ATOM 1433 C CA . HIS A 1 190 ? -14.196 2.147 24.936 1.00 96.44 190 HIS A CA 1
ATOM 1434 C C . HIS A 1 190 ? -13.340 3.237 24.271 1.00 96.44 190 HIS A C 1
ATOM 1436 O O . HIS A 1 190 ? -13.045 3.112 23.086 1.00 96.44 190 HIS A O 1
ATOM 1442 N N . ARG A 1 191 ? -12.864 4.241 25.024 1.00 97.44 191 ARG A N 1
ATOM 1443 C CA . ARG A 1 191 ? -11.960 5.281 24.494 1.00 97.44 191 ARG A CA 1
ATOM 1444 C C . ARG A 1 191 ? -10.596 4.706 24.111 1.00 97.44 191 ARG A C 1
ATOM 1446 O O . ARG A 1 191 ? -10.123 4.946 23.008 1.00 97.44 191 ARG A O 1
ATOM 1453 N N . GLU A 1 192 ? -10.000 3.878 24.972 1.00 97.44 192 GLU A N 1
ATOM 1454 C CA . GLU A 1 192 ? -8.730 3.193 24.675 1.00 97.44 192 GLU A CA 1
ATOM 1455 C C . GLU A 1 192 ? -8.843 2.324 23.408 1.00 97.44 192 GLU A C 1
ATOM 1457 O O . GLU A 1 192 ? -7.967 2.327 22.543 1.00 97.44 192 GLU A O 1
ATOM 1462 N N . ARG A 1 193 ? -9.972 1.624 23.249 1.00 96.25 193 ARG A N 1
ATOM 1463 C CA . ARG A 1 193 ? -10.297 0.855 22.045 1.00 96.25 193 ARG A CA 1
ATOM 1464 C C . ARG A 1 193 ? -10.426 1.741 20.801 1.00 96.25 193 ARG A C 1
ATOM 1466 O O . ARG A 1 193 ? -9.918 1.357 19.751 1.00 96.25 193 ARG A O 1
ATOM 1473 N N . GLU A 1 194 ? -11.096 2.888 20.893 1.00 96.88 194 GLU A N 1
ATOM 1474 C CA . GLU A 1 194 ? -11.222 3.862 19.796 1.00 96.88 194 GLU A CA 1
ATOM 1475 C C . GLU A 1 194 ? -9.852 4.425 19.380 1.00 96.88 194 GLU A C 1
ATOM 1477 O O . GLU A 1 194 ? -9.537 4.461 18.188 1.00 96.88 194 GLU A O 1
ATOM 1482 N N . GLU A 1 195 ? -8.995 4.768 20.344 1.00 97.50 195 GLU A N 1
ATOM 1483 C CA . GLU A 1 195 ? -7.619 5.224 20.107 1.00 97.50 195 GLU A CA 1
ATOM 1484 C C . GLU A 1 195 ? -6.753 4.145 19.434 1.00 97.50 195 GLU A C 1
ATOM 1486 O O . GLU A 1 195 ? -6.052 4.428 18.455 1.00 97.50 195 GLU A O 1
ATOM 1491 N N . LEU A 1 196 ? -6.826 2.890 19.896 1.00 97.50 196 LEU A N 1
ATOM 1492 C CA . LEU A 1 196 ? -6.107 1.772 19.275 1.00 97.50 196 LEU A CA 1
ATOM 1493 C C . LEU A 1 196 ? -6.630 1.439 17.875 1.00 97.50 196 LEU A C 1
ATOM 1495 O O . LEU A 1 196 ? -5.823 1.147 16.992 1.00 97.50 196 LEU A O 1
ATOM 1499 N N . VAL A 1 197 ? -7.943 1.521 17.639 1.00 97.56 197 VAL A N 1
ATOM 1500 C CA . VAL A 1 197 ? -8.546 1.380 16.302 1.00 97.56 197 VAL A CA 1
ATOM 1501 C C . VAL A 1 197 ? -8.025 2.474 15.364 1.00 97.56 197 VAL A C 1
ATOM 1503 O O . VAL A 1 197 ? -7.531 2.165 14.279 1.00 97.56 197 VAL A O 1
ATOM 1506 N N . ALA A 1 198 ? -8.021 3.734 15.806 1.00 97.81 198 ALA A N 1
ATOM 1507 C CA . ALA A 1 198 ? -7.483 4.846 15.026 1.00 97.81 198 ALA A CA 1
ATOM 1508 C C . ALA A 1 198 ? -5.969 4.709 14.757 1.00 97.81 198 ALA A C 1
ATOM 1510 O O . ALA A 1 198 ? -5.496 5.092 13.684 1.00 97.81 198 ALA A O 1
ATOM 1511 N N . ARG A 1 199 ? -5.191 4.139 15.692 1.00 97.75 199 ARG A N 1
ATOM 1512 C CA . ARG A 1 199 ? -3.769 3.817 15.471 1.00 97.75 199 ARG A CA 1
ATOM 1513 C C . ARG A 1 199 ? -3.593 2.673 14.472 1.00 97.75 199 ARG A C 1
ATOM 1515 O O . ARG A 1 199 ? -2.795 2.813 13.547 1.00 97.75 199 ARG A O 1
ATOM 1522 N N . ARG A 1 200 ? -4.350 1.581 14.615 1.00 98.00 200 ARG A N 1
ATOM 1523 C CA . ARG A 1 200 ? -4.339 0.432 13.693 1.00 98.00 200 ARG A CA 1
ATOM 1524 C C . ARG A 1 200 ? -4.603 0.884 12.262 1.00 98.00 200 ARG A C 1
ATOM 1526 O O . ARG A 1 200 ? -3.872 0.494 11.356 1.00 98.00 200 ARG A O 1
ATOM 1533 N N . ASP A 1 201 ? -5.601 1.736 12.056 1.00 97.75 201 ASP A N 1
ATOM 1534 C CA . ASP A 1 201 ? -5.984 2.170 10.711 1.00 97.75 201 ASP A CA 1
ATOM 1535 C C . ASP A 1 201 ? -4.934 3.106 10.078 1.00 97.75 201 ASP A C 1
ATOM 1537 O O . ASP A 1 201 ? -4.677 3.007 8.876 1.00 97.75 201 ASP A O 1
ATOM 1541 N N . LYS A 1 202 ? -4.210 3.902 10.883 1.00 97.69 202 LYS A N 1
ATOM 1542 C CA . LYS A 1 202 ? -3.008 4.636 10.434 1.00 97.69 202 LYS A CA 1
ATOM 1543 C C . LYS A 1 202 ? -1.857 3.698 10.046 1.00 97.69 202 LYS A C 1
ATOM 1545 O O . LYS A 1 202 ? -1.283 3.864 8.973 1.00 97.69 202 LYS A O 1
ATOM 1550 N N . VAL A 1 203 ? -1.544 2.691 10.869 1.00 97.25 203 VAL A N 1
ATOM 1551 C CA . VAL A 1 203 ? -0.494 1.689 10.575 1.00 97.25 203 VAL A CA 1
ATOM 1552 C C . VAL A 1 203 ? -0.840 0.884 9.317 1.00 97.25 203 VAL A C 1
ATOM 1554 O O . VAL A 1 203 ? 0.021 0.640 8.475 1.00 97.25 203 VAL A O 1
ATOM 1557 N N . LYS A 1 204 ? -2.118 0.540 9.128 1.00 97.31 204 LYS A N 1
ATOM 1558 C CA . LYS A 1 204 ? -2.630 -0.140 7.932 1.00 97.31 204 LYS A CA 1
ATOM 1559 C C . LYS A 1 204 ? -2.482 0.710 6.664 1.00 97.31 204 LYS A C 1
ATOM 1561 O O . LYS A 1 204 ? -2.120 0.171 5.620 1.00 97.31 204 LYS A O 1
ATOM 1566 N N . ALA A 1 205 ? -2.718 2.021 6.751 1.00 97.31 205 ALA A N 1
ATOM 1567 C CA . ALA A 1 205 ? -2.482 2.951 5.646 1.00 97.31 205 ALA A CA 1
ATOM 1568 C C . ALA A 1 205 ? -0.982 3.089 5.318 1.00 97.31 205 ALA A C 1
ATOM 1570 O O . ALA A 1 205 ? -0.603 2.992 4.151 1.00 97.31 205 ALA A O 1
ATOM 1571 N N . ALA A 1 206 ? -0.122 3.223 6.335 1.00 95.38 206 ALA A N 1
ATOM 1572 C CA . ALA A 1 206 ? 1.333 3.251 6.159 1.00 95.38 206 ALA A CA 1
ATOM 1573 C C . ALA A 1 206 ? 1.862 1.959 5.507 1.00 95.38 206 ALA A C 1
ATOM 1575 O O . ALA A 1 206 ? 2.661 2.015 4.577 1.00 95.38 206 ALA A O 1
ATOM 1576 N N . LEU A 1 207 ? 1.353 0.793 5.922 1.00 95.56 207 LEU A N 1
ATOM 1577 C CA . LEU A 1 207 ? 1.706 -0.501 5.333 1.00 95.56 207 LEU A CA 1
ATOM 1578 C C . LEU A 1 207 ? 1.307 -0.603 3.850 1.00 95.56 207 LEU A C 1
ATOM 1580 O O . LEU A 1 207 ? 2.035 -1.199 3.059 1.00 95.56 207 LEU A O 1
ATOM 1584 N N . ALA A 1 208 ? 0.167 -0.027 3.458 1.00 95.19 208 ALA A N 1
ATOM 1585 C CA . ALA A 1 208 ? -0.248 0.016 2.057 1.00 95.19 208 ALA A CA 1
ATOM 1586 C C . ALA A 1 208 ? 0.656 0.937 1.214 1.00 95.19 208 ALA A C 1
ATOM 1588 O O . ALA A 1 208 ? 0.988 0.584 0.082 1.00 95.19 208 ALA A O 1
ATOM 1589 N N . ALA A 1 209 ? 1.091 2.072 1.775 1.00 95.06 209 ALA A N 1
ATOM 1590 C CA . ALA A 1 209 ? 2.021 2.999 1.129 1.00 95.06 209 ALA A CA 1
ATOM 1591 C C . ALA A 1 209 ? 3.437 2.410 0.984 1.00 95.06 209 ALA A C 1
ATOM 1593 O O . ALA A 1 209 ? 4.002 2.451 -0.106 1.00 95.06 209 ALA A O 1
ATOM 1594 N N . SER A 1 210 ? 3.976 1.783 2.036 1.00 94.12 210 SER A N 1
ATOM 1595 C CA . SER A 1 210 ? 5.285 1.109 2.008 1.00 94.12 210 SER A CA 1
ATOM 1596 C C . SER A 1 210 ? 5.318 0.013 0.927 1.00 94.12 210 SER A C 1
ATOM 1598 O O . SER A 1 210 ? 6.187 0.017 0.059 1.00 94.12 210 SER A O 1
ATOM 1600 N N . GLN A 1 211 ? 4.262 -0.807 0.831 1.00 93.31 211 GLN A N 1
ATOM 1601 C CA . GLN A 1 211 ? 4.116 -1.785 -0.258 1.00 93.31 211 GLN A CA 1
ATOM 1602 C C . GLN A 1 211 ? 3.951 -1.163 -1.657 1.00 93.31 211 GLN A C 1
ATOM 1604 O O . GLN A 1 211 ? 4.167 -1.851 -2.656 1.00 93.31 211 GLN A O 1
ATOM 1609 N N . ALA A 1 212 ? 3.485 0.082 -1.786 1.00 94.12 212 ALA A N 1
ATOM 1610 C CA . ALA A 1 212 ? 3.441 0.763 -3.082 1.00 94.12 212 ALA A CA 1
ATOM 1611 C C . ALA A 1 212 ? 4.859 1.158 -3.522 1.00 94.12 212 ALA A C 1
ATOM 1613 O O . ALA A 1 212 ? 5.246 0.851 -4.649 1.00 94.12 212 ALA A O 1
ATOM 1614 N N . LEU A 1 213 ? 5.653 1.711 -2.599 1.00 93.69 213 LEU A N 1
ATOM 1615 C CA . LEU A 1 213 ? 7.066 2.033 -2.813 1.00 93.69 213 LEU A CA 1
ATOM 1616 C C . LEU A 1 213 ? 7.902 0.778 -3.114 1.00 93.69 213 LEU A C 1
ATOM 1618 O O . LEU A 1 213 ? 8.698 0.801 -4.047 1.00 93.69 213 LEU A O 1
ATOM 1622 N N . ASP A 1 214 ? 7.669 -0.345 -2.423 1.00 91.31 214 ASP A N 1
ATOM 1623 C CA . ASP A 1 214 ? 8.332 -1.630 -2.720 1.00 91.31 214 ASP A CA 1
ATOM 1624 C C . ASP A 1 214 ? 8.127 -2.065 -4.191 1.00 91.31 214 ASP A C 1
ATOM 1626 O O . ASP A 1 214 ? 9.050 -2.564 -4.840 1.00 91.31 214 ASP A O 1
ATOM 1630 N N . ARG A 1 215 ? 6.927 -1.841 -4.754 1.00 93.00 215 ARG A N 1
ATOM 1631 C CA . ARG A 1 215 ? 6.618 -2.142 -6.168 1.00 93.00 215 ARG A CA 1
ATOM 1632 C C . ARG A 1 215 ? 7.266 -1.146 -7.130 1.00 93.00 215 ARG A C 1
ATOM 1634 O O . ARG A 1 215 ? 7.709 -1.551 -8.202 1.00 93.00 215 ARG A O 1
ATOM 1641 N N . GLU A 1 216 ? 7.318 0.132 -6.763 1.00 95.75 216 GLU A N 1
ATOM 1642 C CA . GLU A 1 216 ? 7.975 1.174 -7.557 1.00 95.75 216 GLU A CA 1
ATOM 1643 C C . GLU A 1 216 ? 9.490 0.941 -7.634 1.00 95.75 216 GLU A C 1
ATOM 1645 O O . GLU A 1 216 ? 10.054 0.955 -8.726 1.00 95.75 216 GLU A O 1
ATOM 1650 N N . ILE A 1 217 ? 10.132 0.604 -6.509 1.00 92.19 217 ILE A N 1
ATOM 1651 C CA . ILE A 1 217 ? 11.552 0.228 -6.437 1.00 92.19 217 ILE A CA 1
ATOM 1652 C C . ILE A 1 217 ? 11.840 -0.980 -7.338 1.00 92.19 217 ILE A C 1
ATOM 1654 O O . ILE A 1 217 ? 12.766 -0.922 -8.147 1.00 92.19 217 ILE A O 1
ATOM 1658 N N . ALA A 1 218 ? 11.028 -2.041 -7.266 1.00 92.12 218 ALA A N 1
ATOM 1659 C CA . ALA A 1 218 ? 11.182 -3.214 -8.131 1.00 92.12 218 ALA A CA 1
ATOM 1660 C C . ALA A 1 218 ? 11.010 -2.873 -9.629 1.00 92.12 218 ALA A C 1
ATOM 1662 O O . ALA A 1 218 ? 11.748 -3.380 -10.477 1.00 92.12 218 ALA A O 1
ATOM 1663 N N . GLY A 1 219 ? 10.076 -1.974 -9.962 1.00 96.50 219 GLY A N 1
ATOM 1664 C CA . GLY A 1 219 ? 9.906 -1.452 -11.320 1.00 96.50 219 GLY A CA 1
ATOM 1665 C C . GLY A 1 219 ? 11.126 -0.663 -11.805 1.00 96.50 219 GLY A C 1
ATOM 1666 O O . GLY A 1 219 ? 11.639 -0.923 -12.895 1.00 96.50 219 GLY A O 1
ATOM 1667 N N . LEU A 1 220 ? 11.645 0.248 -10.979 1.00 96.19 220 LEU A N 1
ATOM 1668 C CA . LEU A 1 220 ? 12.841 1.038 -11.279 1.00 96.19 220 LEU A CA 1
ATOM 1669 C C . LEU A 1 220 ? 14.075 0.143 -11.471 1.00 96.19 220 LEU A C 1
ATOM 1671 O O . LEU A 1 220 ? 14.784 0.300 -12.465 1.00 96.19 220 LEU A O 1
ATOM 1675 N N . GLN A 1 221 ? 14.286 -0.851 -10.603 1.00 97.06 221 GLN A N 1
ATOM 1676 C CA . GLN A 1 221 ? 15.349 -1.855 -10.744 1.00 97.06 221 GLN A CA 1
ATOM 1677 C C . GLN A 1 221 ? 15.266 -2.606 -12.085 1.00 97.06 221 GLN A C 1
ATOM 1679 O O . GLN A 1 221 ? 16.279 -2.751 -12.772 1.00 97.06 221 GLN A O 1
ATOM 1684 N N . ALA A 1 222 ? 14.065 -3.014 -12.511 1.00 96.75 222 ALA A N 1
ATOM 1685 C CA . ALA A 1 222 ? 13.867 -3.643 -13.818 1.00 96.75 222 ALA A CA 1
ATOM 1686 C C . ALA A 1 222 ? 14.187 -2.687 -14.988 1.00 96.75 222 ALA A C 1
ATOM 1688 O O . ALA A 1 222 ? 14.805 -3.105 -15.970 1.00 96.75 222 ALA A O 1
ATOM 1689 N N . THR A 1 223 ? 13.830 -1.398 -14.885 1.00 97.94 223 THR A N 1
ATOM 1690 C CA . THR A 1 223 ? 14.188 -0.408 -15.920 1.00 97.94 223 THR A CA 1
ATOM 1691 C C . THR A 1 223 ? 15.689 -0.130 -15.990 1.00 97.94 223 THR A C 1
ATOM 1693 O O . THR A 1 223 ? 16.220 -0.023 -17.093 1.00 97.94 223 THR A O 1
ATOM 1696 N N . LEU A 1 224 ? 16.389 -0.079 -14.850 1.00 97.75 224 LEU A N 1
ATOM 1697 C CA . LEU A 1 224 ? 17.847 0.073 -14.800 1.00 97.75 224 LEU A CA 1
ATOM 1698 C C . LEU A 1 224 ? 18.540 -1.105 -15.487 1.00 97.75 224 LEU A C 1
ATOM 1700 O O . LEU A 1 224 ? 19.353 -0.891 -16.384 1.00 97.75 224 LEU A O 1
ATOM 1704 N N . HIS A 1 225 ? 18.136 -2.337 -15.165 1.00 97.38 225 HIS A N 1
ATOM 1705 C CA . HIS A 1 225 ? 18.690 -3.528 -15.804 1.00 97.38 225 HIS A CA 1
ATOM 1706 C C . HIS A 1 225 ? 18.479 -3.515 -17.330 1.00 97.38 225 HIS A C 1
ATOM 1708 O O . HIS A 1 225 ? 19.419 -3.762 -18.081 1.00 97.38 225 HIS A O 1
ATOM 1714 N N . GLY A 1 226 ? 17.288 -3.128 -17.807 1.00 98.25 226 GLY A N 1
ATOM 1715 C CA . GLY A 1 226 ? 17.011 -2.964 -19.241 1.00 98.25 226 GLY A CA 1
ATOM 1716 C C . GLY A 1 226 ? 17.799 -1.833 -19.925 1.00 98.25 226 GLY A C 1
ATOM 1717 O O . GLY A 1 226 ? 18.054 -1.903 -21.131 1.00 98.25 226 GLY A O 1
ATOM 1718 N N . LEU A 1 227 ? 18.216 -0.803 -19.179 1.00 97.81 227 LEU A N 1
ATOM 1719 C CA . LEU A 1 227 ? 19.104 0.253 -19.672 1.00 97.81 227 LEU A CA 1
ATOM 1720 C C . LEU A 1 227 ? 20.561 -0.218 -19.751 1.00 97.81 227 LEU A C 1
ATOM 1722 O O . LEU A 1 227 ? 21.199 0.032 -20.774 1.00 97.81 227 LEU A O 1
ATOM 1726 N N . ASP A 1 228 ? 21.068 -0.945 -18.754 1.00 98.38 228 ASP A N 1
ATOM 1727 C CA . ASP A 1 228 ? 22.406 -1.556 -18.796 1.00 98.38 228 ASP A CA 1
ATOM 1728 C C . ASP A 1 228 ? 22.544 -2.523 -19.979 1.00 98.38 228 ASP A C 1
ATOM 1730 O O . ASP A 1 228 ? 23.517 -2.469 -20.736 1.00 98.38 228 ASP A O 1
ATOM 1734 N N . ASP A 1 229 ? 21.515 -3.336 -20.208 1.00 98.31 229 ASP A N 1
ATOM 1735 C CA . ASP A 1 229 ? 21.412 -4.269 -21.329 1.00 98.31 229 ASP A CA 1
ATOM 1736 C C . ASP A 1 229 ? 21.464 -3.541 -22.691 1.00 98.31 229 ASP A C 1
ATOM 1738 O O . ASP A 1 229 ? 22.107 -3.987 -23.649 1.00 98.31 229 ASP A O 1
ATOM 1742 N N . ARG A 1 230 ? 20.836 -2.359 -22.777 1.00 98.50 230 ARG A N 1
ATOM 1743 C CA . ARG A 1 230 ? 20.877 -1.480 -23.957 1.00 98.50 230 ARG A CA 1
ATOM 1744 C C . ARG A 1 230 ? 22.234 -0.789 -24.121 1.00 98.50 230 ARG A C 1
ATOM 1746 O O . ARG A 1 230 ? 22.714 -0.669 -25.247 1.00 98.50 230 ARG A O 1
ATOM 1753 N N . ILE A 1 231 ? 22.873 -0.375 -23.029 1.00 98.44 231 ILE A N 1
ATOM 1754 C CA . ILE A 1 231 ? 24.229 0.194 -23.025 1.00 98.44 231 ILE A CA 1
ATOM 1755 C C . ILE A 1 231 ? 25.250 -0.857 -23.488 1.00 98.44 231 ILE A C 1
ATOM 1757 O O . ILE A 1 231 ? 26.137 -0.536 -24.280 1.00 98.44 231 ILE A O 1
ATOM 1761 N N . ALA A 1 232 ? 25.112 -2.115 -23.062 1.00 98.00 232 ALA A N 1
ATOM 1762 C CA . ALA A 1 232 ? 25.953 -3.222 -23.516 1.00 98.00 232 ALA A CA 1
ATOM 1763 C C . ALA A 1 232 ? 25.818 -3.465 -25.031 1.00 98.00 232 ALA A C 1
ATOM 1765 O O . ALA A 1 232 ? 26.831 -3.547 -25.731 1.00 98.00 232 ALA A O 1
ATOM 1766 N N . LYS A 1 233 ? 24.583 -3.490 -25.555 1.00 98.50 233 LYS A N 1
ATOM 1767 C CA . LYS A 1 233 ? 24.299 -3.615 -26.999 1.00 98.50 233 LYS A CA 1
ATOM 1768 C C . LYS A 1 233 ? 24.911 -2.462 -27.805 1.00 98.50 233 LYS A C 1
ATOM 1770 O O . LYS A 1 233 ? 25.681 -2.713 -28.729 1.00 98.50 233 LYS A O 1
ATOM 1775 N N . LEU A 1 234 ? 24.688 -1.212 -27.389 1.00 98.25 234 LEU A N 1
ATOM 1776 C CA . LEU A 1 234 ? 25.252 -0.026 -28.053 1.00 98.25 234 LEU A CA 1
ATOM 1777 C C . LEU A 1 234 ? 26.793 -0.001 -28.034 1.00 98.25 234 LEU A C 1
ATOM 1779 O O . LEU A 1 234 ? 27.413 0.392 -29.022 1.00 98.25 234 LEU A O 1
ATOM 1783 N N . ARG A 1 235 ? 27.436 -0.459 -26.948 1.00 98.56 235 ARG A N 1
ATOM 1784 C CA . ARG A 1 235 ? 28.904 -0.609 -26.879 1.00 98.56 235 ARG A CA 1
ATOM 1785 C C . ARG A 1 235 ? 29.424 -1.655 -27.875 1.00 98.56 235 ARG A C 1
ATOM 1787 O O . ARG A 1 235 ? 30.456 -1.427 -28.506 1.00 98.56 235 ARG A O 1
ATOM 1794 N N . ALA A 1 236 ? 28.715 -2.772 -28.045 1.00 98.12 236 ALA A N 1
ATOM 1795 C CA . ALA A 1 236 ? 29.073 -3.806 -29.017 1.00 98.12 236 ALA A CA 1
ATOM 1796 C C . ALA A 1 236 ? 28.883 -3.332 -30.473 1.00 98.12 236 ALA A C 1
ATOM 1798 O O . ALA A 1 236 ? 29.762 -3.550 -31.310 1.00 98.12 236 ALA A O 1
ATOM 1799 N N . GLU A 1 237 ? 27.782 -2.633 -30.764 1.00 98.31 237 GLU A N 1
ATOM 1800 C CA . GLU A 1 237 ? 27.513 -2.018 -32.071 1.00 98.31 237 GLU A CA 1
ATOM 1801 C C . GLU A 1 237 ? 28.578 -0.977 -32.442 1.00 98.31 237 GLU A C 1
ATOM 1803 O O . GLU A 1 237 ? 29.117 -1.019 -33.550 1.00 98.31 237 GLU A O 1
ATOM 1808 N N . LEU A 1 238 ? 28.949 -0.097 -31.502 1.00 98.19 238 LEU A N 1
ATOM 1809 C CA . LEU A 1 238 ? 30.025 0.878 -31.686 1.00 98.19 238 LEU A CA 1
ATOM 1810 C C . LEU A 1 238 ? 31.340 0.179 -32.066 1.00 98.19 238 LEU A C 1
ATOM 1812 O O . LEU A 1 238 ? 31.910 0.476 -33.115 1.00 98.19 238 LEU A O 1
ATOM 1816 N N . GLY A 1 239 ? 31.778 -0.812 -31.282 1.00 98.31 239 GLY A N 1
ATOM 1817 C CA . GLY A 1 239 ? 33.009 -1.563 -31.558 1.00 98.31 239 GLY A CA 1
ATOM 1818 C C . GLY A 1 239 ? 32.995 -2.332 -32.890 1.00 98.31 239 GLY A C 1
ATOM 1819 O O . GLY A 1 239 ? 34.048 -2.534 -33.498 1.00 98.31 239 GLY A O 1
ATOM 1820 N N . ALA A 1 240 ? 31.821 -2.733 -33.387 1.00 98.25 240 ALA A N 1
ATOM 1821 C CA . ALA A 1 240 ? 31.673 -3.326 -34.718 1.00 98.25 240 ALA A CA 1
ATOM 1822 C C . ALA A 1 240 ? 31.777 -2.279 -35.845 1.00 98.25 240 ALA A C 1
ATOM 1824 O O . ALA A 1 240 ? 32.405 -2.539 -36.875 1.00 98.25 240 ALA A O 1
ATOM 1825 N N . LEU A 1 241 ? 31.208 -1.084 -35.651 1.00 98.06 241 LEU A N 1
ATOM 1826 C CA . LEU A 1 241 ? 31.337 0.040 -36.585 1.00 98.06 241 LEU A CA 1
ATOM 1827 C C . LEU A 1 241 ? 32.780 0.562 -36.661 1.00 98.06 241 LEU A C 1
ATOM 1829 O O . LEU A 1 241 ? 33.253 0.881 -37.751 1.00 98.06 241 LEU A O 1
ATOM 1833 N N . GLU A 1 242 ? 33.505 0.589 -35.542 1.00 98.31 242 GLU A N 1
ATOM 1834 C CA . GLU A 1 242 ? 34.921 0.973 -35.510 1.00 98.31 242 GLU A CA 1
ATOM 1835 C C . GLU A 1 242 ? 35.814 0.018 -36.314 1.00 98.31 242 GLU A C 1
ATOM 1837 O O . GLU A 1 242 ? 36.653 0.476 -37.092 1.00 98.31 242 GLU A O 1
ATOM 1842 N N . LYS A 1 243 ? 35.589 -1.300 -36.209 1.00 98.19 243 LYS A N 1
ATOM 1843 C CA . LYS A 1 243 ? 36.296 -2.296 -37.033 1.00 98.19 243 LYS A CA 1
ATOM 1844 C C . LYS A 1 243 ? 36.028 -2.080 -38.523 1.00 98.19 243 LYS A C 1
ATOM 1846 O O . LYS A 1 243 ? 36.978 -1.904 -39.283 1.00 98.19 243 LYS A O 1
ATOM 1851 N N . ARG A 1 244 ? 34.754 -1.962 -38.921 1.00 98.25 244 ARG A N 1
ATOM 1852 C CA . ARG A 1 244 ? 34.352 -1.686 -40.316 1.00 98.25 244 ARG A CA 1
ATOM 1853 C C . ARG A 1 244 ? 34.962 -0.394 -40.865 1.00 98.25 244 ARG A C 1
ATOM 1855 O O . ARG A 1 244 ? 35.415 -0.359 -42.006 1.00 98.25 244 ARG A O 1
ATOM 1862 N N . ARG A 1 245 ? 35.000 0.670 -40.054 1.00 98.38 245 ARG A N 1
ATOM 1863 C CA . ARG A 1 245 ? 35.652 1.950 -40.380 1.00 98.38 245 ARG A CA 1
ATOM 1864 C C . ARG A 1 245 ? 37.132 1.749 -40.706 1.00 98.38 245 ARG A C 1
ATOM 1866 O O . ARG A 1 245 ? 37.625 2.325 -41.673 1.00 98.38 245 ARG A O 1
ATOM 1873 N N . ASP A 1 246 ? 37.845 0.964 -39.906 1.00 98.12 246 ASP A N 1
ATOM 1874 C CA . ASP A 1 246 ? 39.294 0.808 -40.048 1.00 98.12 246 ASP A CA 1
ATOM 1875 C C . ASP A 1 246 ? 39.679 -0.237 -41.113 1.00 98.12 246 ASP A C 1
ATOM 1877 O O . ASP A 1 246 ? 40.691 -0.070 -41.794 1.00 98.12 246 ASP A O 1
ATOM 1881 N N . GLU A 1 247 ? 38.823 -1.229 -41.365 1.00 98.00 247 GLU A N 1
ATOM 1882 C CA . GLU A 1 247 ? 38.858 -2.100 -42.551 1.00 98.00 247 GLU A CA 1
ATOM 1883 C C . GLU A 1 247 ? 38.665 -1.291 -43.847 1.00 98.00 247 GLU A C 1
ATOM 1885 O O . GLU A 1 247 ? 39.482 -1.384 -44.766 1.00 98.00 247 GLU A O 1
ATOM 1890 N N . ALA A 1 248 ? 37.649 -0.421 -43.902 1.00 97.56 248 ALA A N 1
ATOM 1891 C CA . ALA A 1 248 ? 37.389 0.439 -45.057 1.00 97.56 248 ALA A CA 1
ATOM 1892 C C . ALA A 1 248 ? 38.549 1.412 -45.342 1.00 97.56 248 ALA A C 1
ATOM 1894 O O . ALA A 1 248 ? 38.925 1.600 -46.501 1.00 97.56 248 ALA A O 1
ATOM 1895 N N . LYS A 1 249 ? 39.179 1.984 -44.301 1.00 98.38 249 LYS A N 1
ATOM 1896 C CA . LYS A 1 249 ? 40.398 2.806 -44.448 1.00 98.38 249 LYS A CA 1
ATOM 1897 C C . LYS A 1 249 ? 41.557 2.026 -45.081 1.00 98.38 249 LYS A C 1
ATOM 1899 O O . LYS A 1 249 ? 42.245 2.580 -45.938 1.00 98.38 249 LYS A O 1
ATOM 1904 N N . ARG A 1 250 ? 41.779 0.766 -44.678 1.00 97.81 250 ARG A N 1
ATOM 1905 C CA . ARG A 1 250 ? 42.838 -0.095 -45.245 1.00 97.81 250 ARG A CA 1
ATOM 1906 C C . ARG A 1 250 ? 42.580 -0.381 -46.721 1.00 97.81 250 ARG A C 1
ATOM 1908 O O . ARG A 1 250 ? 43.430 -0.066 -47.547 1.00 97.81 250 ARG A O 1
ATOM 1915 N N . SER A 1 251 ? 41.376 -0.848 -47.056 1.00 97.75 251 SER A N 1
ATOM 1916 C CA . SER A 1 251 ? 40.983 -1.136 -48.442 1.00 97.75 251 SER A CA 1
ATOM 1917 C C . SER A 1 251 ? 41.075 0.103 -49.349 1.00 97.75 251 SER A C 1
ATOM 1919 O O . SER A 1 251 ? 41.558 0.013 -50.480 1.00 97.75 251 SER A O 1
ATOM 1921 N N . LEU A 1 252 ? 40.709 1.289 -48.845 1.00 97.75 252 LEU A N 1
ATOM 1922 C CA . LEU A 1 252 ? 40.886 2.553 -49.565 1.00 97.75 252 LEU A CA 1
ATOM 1923 C C . LEU A 1 252 ? 42.370 2.873 -49.817 1.00 97.75 252 LEU A C 1
ATOM 1925 O O . LEU A 1 252 ? 42.729 3.245 -50.934 1.00 97.75 252 LEU A O 1
ATOM 1929 N N . ALA A 1 253 ? 43.238 2.713 -48.814 1.00 97.12 253 ALA A N 1
ATOM 1930 C CA . ALA A 1 253 ? 44.675 2.959 -48.951 1.00 97.12 253 ALA A CA 1
ATOM 1931 C C . ALA A 1 253 ? 45.347 1.976 -49.931 1.00 97.12 253 ALA A C 1
ATOM 1933 O O . ALA A 1 253 ? 46.138 2.393 -50.778 1.00 97.12 253 ALA A O 1
ATOM 1934 N N . GLU A 1 254 ? 44.986 0.692 -49.870 1.00 97.44 254 GLU A N 1
ATOM 1935 C CA . GLU A 1 254 ? 45.432 -0.352 -50.802 1.00 97.44 254 GLU A CA 1
ATOM 1936 C C . GLU A 1 254 ? 44.981 -0.049 -52.239 1.00 97.44 254 GLU A C 1
ATOM 1938 O O . GLU A 1 254 ? 45.794 -0.071 -53.166 1.00 97.44 254 GLU A O 1
ATOM 1943 N N . THR A 1 255 ? 43.713 0.333 -52.423 1.00 97.56 255 THR A N 1
ATOM 1944 C CA . THR A 1 255 ? 43.151 0.718 -53.729 1.00 97.56 255 THR A CA 1
ATOM 1945 C C . THR A 1 255 ? 43.866 1.944 -54.302 1.00 97.56 255 THR A C 1
ATOM 1947 O O . THR A 1 255 ? 44.275 1.936 -55.464 1.00 97.56 255 THR A O 1
ATOM 1950 N N . GLN A 1 256 ? 44.103 2.977 -53.485 1.00 97.50 256 GLN A N 1
ATOM 1951 C CA . GLN A 1 256 ? 44.875 4.158 -53.887 1.00 97.50 256 GLN A CA 1
ATOM 1952 C C . GLN A 1 256 ? 46.331 3.818 -54.240 1.00 97.50 256 GLN A C 1
ATOM 1954 O O . GLN A 1 256 ? 46.885 4.402 -55.174 1.00 97.50 256 GLN A O 1
ATOM 1959 N N . GLN A 1 257 ? 46.969 2.888 -53.523 1.00 97.31 257 GLN A N 1
ATOM 1960 C CA . GLN A 1 257 ? 48.330 2.454 -53.841 1.00 97.31 257 GLN A CA 1
ATOM 1961 C C . GLN A 1 257 ? 48.367 1.653 -55.150 1.00 97.31 257 GLN A C 1
ATOM 1963 O O . GLN A 1 257 ? 49.268 1.864 -55.962 1.00 97.31 257 GLN A O 1
ATOM 1968 N N . SER A 1 258 ? 47.382 0.781 -55.382 1.00 96.75 258 SER A N 1
ATOM 1969 C CA . SER A 1 258 ? 47.233 0.020 -56.627 1.00 96.75 258 SER A CA 1
ATOM 1970 C C . SER A 1 258 ? 47.042 0.953 -57.829 1.00 96.75 258 SER A C 1
ATOM 1972 O O . SER A 1 258 ? 47.819 0.896 -58.782 1.00 96.75 258 SER A O 1
ATOM 1974 N N . ALA A 1 259 ? 46.112 1.911 -57.733 1.00 96.62 259 ALA A N 1
ATOM 1975 C CA . ALA A 1 259 ? 45.874 2.911 -58.774 1.00 96.62 259 ALA A CA 1
ATOM 1976 C C . ALA A 1 259 ? 47.132 3.740 -59.096 1.00 96.62 259 ALA A C 1
ATOM 1978 O O . ALA A 1 259 ? 47.443 3.954 -60.266 1.00 96.62 259 ALA A O 1
ATOM 1979 N N . LYS A 1 260 ? 47.913 4.145 -58.081 1.00 97.56 260 LYS A N 1
ATOM 1980 C CA . LYS A 1 260 ? 49.195 4.851 -58.279 1.00 97.56 260 LYS A CA 1
ATOM 1981 C C . LYS A 1 260 ? 50.248 3.993 -58.991 1.00 97.56 260 LYS A C 1
ATOM 1983 O O . LYS A 1 260 ? 50.985 4.515 -59.824 1.00 97.56 260 LYS A O 1
ATOM 1988 N N . ARG A 1 261 ? 50.325 2.689 -58.689 1.00 96.81 261 ARG A N 1
ATOM 1989 C CA . ARG A 1 261 ? 51.235 1.752 -59.381 1.00 96.81 261 ARG A CA 1
ATOM 1990 C C . ARG A 1 261 ? 50.845 1.582 -60.849 1.00 96.81 261 ARG A C 1
ATOM 1992 O O . ARG A 1 261 ? 51.723 1.601 -61.708 1.00 96.81 261 ARG A O 1
ATOM 1999 N N . GLU A 1 262 ? 49.553 1.467 -61.144 1.00 96.94 262 GLU A N 1
ATOM 2000 C CA . GLU A 1 262 ? 49.079 1.316 -62.522 1.00 96.94 262 GLU A CA 1
ATOM 2001 C C . GLU A 1 262 ? 49.213 2.614 -63.328 1.00 96.94 262 GLU A C 1
ATOM 2003 O O . GLU A 1 262 ? 49.691 2.593 -64.459 1.00 96.94 262 GLU A O 1
ATOM 2008 N N . GLN A 1 263 ? 48.938 3.772 -62.720 1.00 97.12 263 GLN A N 1
ATOM 2009 C CA . GLN A 1 263 ? 49.217 5.074 -63.331 1.00 97.12 263 GLN A CA 1
ATOM 2010 C C . GLN A 1 263 ? 50.703 5.220 -63.708 1.00 97.12 263 GLN A C 1
ATOM 2012 O O . GLN A 1 263 ? 51.012 5.700 -64.798 1.00 97.12 263 GLN A O 1
ATOM 2017 N N . ALA A 1 264 ? 51.627 4.775 -62.848 1.00 96.69 264 ALA A N 1
ATOM 2018 C CA . ALA A 1 264 ? 53.060 4.798 -63.147 1.00 96.69 264 ALA A CA 1
ATOM 2019 C C . ALA A 1 264 ? 53.431 3.887 -64.336 1.00 96.69 264 ALA A C 1
ATOM 2021 O O . ALA A 1 264 ? 54.150 4.330 -65.232 1.00 96.69 264 ALA A O 1
ATOM 2022 N N . ARG A 1 265 ? 52.886 2.661 -64.392 1.00 98.00 265 ARG A N 1
ATOM 2023 C CA . ARG A 1 265 ? 53.061 1.722 -65.521 1.00 98.00 265 ARG A CA 1
ATOM 2024 C C . ARG A 1 265 ? 52.534 2.282 -66.840 1.00 98.00 265 ARG A C 1
ATOM 2026 O O . ARG A 1 265 ? 53.186 2.138 -67.873 1.00 98.00 265 ARG A O 1
ATOM 2033 N N . LEU A 1 266 ? 51.372 2.935 -66.818 1.00 97.31 266 LEU A N 1
ATOM 2034 C CA . LEU A 1 266 ? 50.786 3.562 -68.004 1.00 97.31 266 LEU A CA 1
ATOM 2035 C C . LEU A 1 266 ? 51.634 4.749 -68.483 1.00 97.31 266 LEU A C 1
ATOM 2037 O O . LEU A 1 266 ? 51.901 4.852 -69.677 1.00 97.31 266 LEU A O 1
ATOM 2041 N N . ILE A 1 267 ? 52.141 5.588 -67.572 1.00 97.88 267 ILE A N 1
ATOM 2042 C CA . ILE A 1 267 ? 53.073 6.682 -67.903 1.00 97.88 267 ILE A CA 1
ATOM 2043 C C . ILE A 1 267 ? 54.375 6.145 -68.523 1.00 97.88 267 ILE A C 1
ATOM 2045 O O . ILE A 1 267 ? 54.872 6.707 -69.498 1.00 97.88 267 ILE A O 1
ATOM 2049 N N . GLU A 1 268 ? 54.931 5.057 -67.989 1.00 97.19 268 GLU A N 1
ATOM 2050 C CA . GLU A 1 268 ? 56.121 4.404 -68.547 1.00 97.19 268 GLU A CA 1
ATOM 2051 C C . GLU A 1 268 ? 55.847 3.781 -69.926 1.00 97.19 268 GLU A C 1
ATOM 2053 O O . GLU A 1 268 ? 56.638 3.951 -70.854 1.00 97.19 268 GLU A O 1
ATOM 2058 N N . SER A 1 269 ? 54.687 3.144 -70.098 1.00 97.38 269 SER A N 1
ATOM 2059 C CA . SER A 1 269 ? 54.246 2.585 -71.381 1.00 97.38 269 SER A CA 1
ATOM 2060 C C . SER A 1 269 ? 54.078 3.670 -72.449 1.00 97.38 269 SER A C 1
ATOM 2062 O O . SER A 1 269 ? 54.566 3.501 -73.564 1.00 97.38 269 SER A O 1
ATOM 2064 N N . ILE A 1 270 ? 53.464 4.808 -72.102 1.00 97.50 270 ILE A N 1
ATOM 2065 C CA . ILE A 1 270 ? 53.318 5.968 -72.996 1.00 97.50 270 ILE A CA 1
ATOM 2066 C C . ILE A 1 270 ? 54.694 6.478 -73.440 1.00 97.50 270 ILE A C 1
ATOM 2068 O O . ILE A 1 270 ? 54.943 6.539 -74.639 1.00 97.50 270 ILE A O 1
ATOM 2072 N N . ARG A 1 271 ? 55.636 6.711 -72.511 1.00 97.56 271 ARG A N 1
ATOM 2073 C CA . ARG A 1 271 ? 57.014 7.129 -72.853 1.00 97.56 271 ARG A CA 1
ATOM 2074 C C . ARG A 1 271 ? 57.721 6.148 -73.792 1.00 97.56 271 ARG A C 1
ATOM 2076 O O . ARG A 1 271 ? 58.469 6.569 -74.674 1.00 97.56 271 ARG A O 1
ATOM 2083 N N . ASN A 1 272 ? 57.501 4.846 -73.607 1.00 96.88 272 ASN A N 1
ATOM 2084 C CA . ASN A 1 272 ? 58.062 3.818 -74.481 1.00 96.88 272 ASN A CA 1
ATOM 2085 C C . ASN A 1 272 ? 57.457 3.880 -75.894 1.00 96.88 272 ASN A C 1
ATOM 2087 O O . ASN A 1 272 ? 58.205 3.784 -76.868 1.00 96.88 272 ASN A O 1
ATOM 2091 N N . TYR A 1 273 ? 56.144 4.101 -76.024 1.00 96.31 273 TYR A N 1
ATOM 2092 C CA . TYR A 1 273 ? 55.498 4.310 -77.323 1.00 96.31 273 TYR A CA 1
ATOM 2093 C C . TYR A 1 273 ? 55.905 5.637 -77.979 1.00 96.31 273 TYR A C 1
ATOM 2095 O O . TYR A 1 273 ? 56.232 5.629 -79.162 1.00 96.31 273 TYR A O 1
ATOM 2103 N N . ASP A 1 274 ? 56.007 6.741 -77.235 1.00 97.38 274 ASP A N 1
ATOM 2104 C CA . ASP A 1 274 ? 56.529 8.023 -77.736 1.00 97.38 274 ASP A CA 1
ATOM 2105 C C . ASP A 1 274 ? 57.959 7.860 -78.287 1.00 97.38 274 ASP A C 1
ATOM 2107 O O . ASP A 1 274 ? 58.285 8.328 -79.380 1.00 97.38 274 ASP A O 1
ATOM 2111 N N . GLY A 1 275 ? 58.809 7.117 -77.569 1.00 95.69 275 GLY A N 1
ATOM 2112 C CA . GLY A 1 275 ? 60.167 6.782 -78.000 1.00 95.69 275 GLY A CA 1
ATOM 2113 C C . GLY A 1 275 ? 60.235 5.859 -79.225 1.00 95.69 275 GLY A C 1
ATOM 2114 O O . GLY A 1 275 ? 61.205 5.925 -79.983 1.00 95.69 275 GLY A O 1
ATOM 2115 N N . GLN A 1 276 ? 59.223 5.017 -79.457 1.00 96.62 276 GLN A N 1
ATOM 2116 C CA . GLN A 1 276 ? 59.081 4.231 -80.691 1.00 96.62 276 GLN A CA 1
ATOM 2117 C C . GLN A 1 276 ? 58.578 5.102 -81.851 1.00 96.62 276 GLN A C 1
ATOM 2119 O O . GLN A 1 276 ? 59.156 5.060 -82.936 1.00 96.62 276 GLN A O 1
ATOM 2124 N N . LEU A 1 277 ? 57.569 5.946 -81.617 1.00 96.38 277 LEU A N 1
ATOM 2125 C CA . LEU A 1 277 ? 57.031 6.887 -82.601 1.00 96.38 277 LEU A CA 1
ATOM 2126 C C . LEU A 1 277 ? 58.109 7.859 -83.094 1.00 96.38 277 LEU A C 1
ATOM 2128 O O . LEU A 1 277 ? 58.249 8.042 -84.299 1.00 96.38 277 LEU A O 1
ATOM 2132 N N . ALA A 1 278 ? 58.938 8.405 -82.200 1.00 95.25 278 ALA A N 1
ATOM 2133 C CA . ALA A 1 278 ? 60.053 9.279 -82.570 1.00 95.25 278 A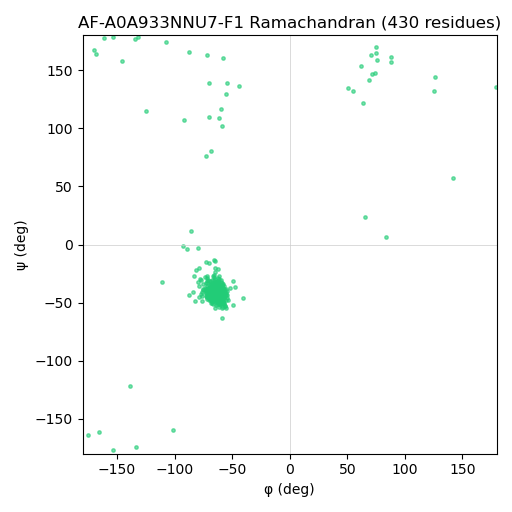LA A CA 1
ATOM 2134 C C . ALA A 1 278 ? 61.114 8.573 -83.444 1.00 95.25 278 ALA A C 1
ATOM 2136 O O . ALA A 1 278 ? 61.688 9.190 -84.346 1.00 95.25 278 ALA A O 1
ATOM 2137 N N . LYS A 1 279 ? 61.362 7.270 -83.226 1.00 95.88 279 LYS A N 1
ATOM 2138 C CA . LYS A 1 279 ? 62.234 6.460 -84.100 1.00 95.88 279 LYS A CA 1
ATOM 2139 C C . LYS A 1 279 ? 61.599 6.259 -85.474 1.00 95.88 279 LYS A C 1
ATOM 2141 O O . LYS A 1 279 ? 62.232 6.588 -86.473 1.00 95.88 279 LYS A O 1
ATOM 2146 N N . LEU A 1 280 ? 60.339 5.821 -85.521 1.00 95.44 280 LEU A N 1
ATOM 2147 C CA . LEU A 1 280 ? 59.592 5.599 -86.764 1.00 95.44 280 LEU A CA 1
ATOM 2148 C C . LEU A 1 280 ? 59.447 6.885 -87.595 1.00 95.44 280 LEU A C 1
ATOM 2150 O O . LEU A 1 280 ? 59.604 6.849 -88.811 1.00 95.44 280 LEU A O 1
ATOM 2154 N N . GLN A 1 281 ? 59.231 8.039 -86.958 1.00 96.06 281 GLN A N 1
ATOM 2155 C CA . GLN A 1 281 ? 59.222 9.348 -87.623 1.00 96.06 281 GLN A CA 1
ATOM 2156 C C . GLN A 1 281 ? 60.581 9.682 -88.258 1.00 96.06 281 GLN A C 1
ATOM 2158 O O . GLN A 1 281 ? 60.631 10.169 -89.387 1.00 96.06 281 GLN A O 1
ATOM 2163 N N . LYS A 1 282 ? 61.692 9.390 -87.570 1.00 95.56 282 LYS A N 1
ATOM 2164 C CA . LYS A 1 282 ? 63.050 9.606 -88.096 1.00 95.56 282 LYS A CA 1
ATOM 2165 C C . LYS A 1 282 ? 63.402 8.624 -89.220 1.00 95.56 282 LYS A C 1
ATOM 2167 O O . LYS A 1 282 ? 64.055 9.006 -90.190 1.00 95.56 282 LYS A O 1
ATOM 2172 N N . GLU A 1 283 ? 62.968 7.372 -89.115 1.00 94.38 283 GLU A N 1
ATOM 2173 C CA . GLU A 1 283 ? 63.099 6.364 -90.174 1.00 94.38 283 GLU A CA 1
ATOM 2174 C C . GLU A 1 283 ? 62.290 6.755 -91.414 1.00 94.38 283 GLU A C 1
ATOM 2176 O O . GLU A 1 283 ? 62.831 6.727 -92.520 1.00 94.38 283 GLU A O 1
ATOM 2181 N N . LEU A 1 284 ? 61.055 7.235 -91.233 1.00 94.88 284 LEU A N 1
ATOM 2182 C CA . LEU A 1 284 ? 60.234 7.792 -92.30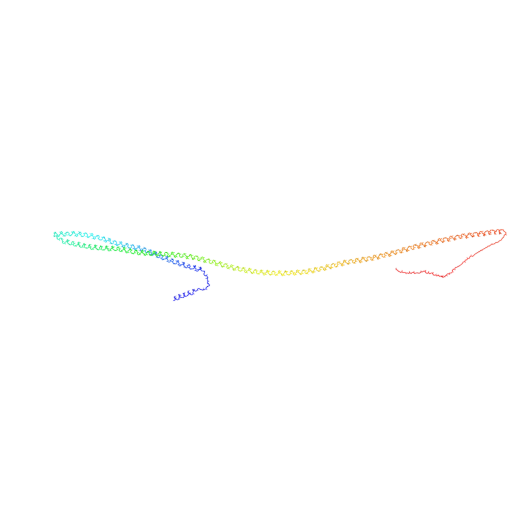4 1.00 94.88 284 LEU A CA 1
ATOM 2183 C C . LEU A 1 284 ? 60.944 8.971 -92.984 1.00 94.88 284 LEU A C 1
ATOM 2185 O O . LEU A 1 284 ? 61.170 8.908 -94.187 1.00 94.88 284 LEU A O 1
ATOM 2189 N N . GLN A 1 285 ? 61.393 9.988 -92.237 1.00 95.00 285 GLN A N 1
ATOM 2190 C CA . GLN A 1 285 ? 62.147 11.129 -92.790 1.00 95.00 285 GLN A CA 1
ATOM 2191 C C . GLN A 1 285 ? 63.389 10.694 -93.591 1.00 95.00 285 GLN A C 1
ATOM 2193 O O . GLN A 1 285 ? 63.669 11.242 -94.660 1.00 95.00 285 GLN A O 1
ATOM 2198 N N . ASN A 1 286 ? 64.123 9.683 -93.112 1.00 94.25 286 ASN A N 1
ATOM 2199 C CA . ASN A 1 286 ? 65.258 9.112 -93.839 1.00 94.25 286 ASN A CA 1
ATOM 2200 C C . ASN A 1 286 ? 64.823 8.446 -95.156 1.00 94.25 286 ASN A C 1
ATOM 2202 O O . ASN A 1 286 ? 65.468 8.661 -96.185 1.00 94.25 286 ASN A O 1
ATOM 2206 N N . LEU A 1 287 ? 63.738 7.666 -95.145 1.00 94.50 287 LEU A N 1
ATOM 2207 C CA . LEU A 1 287 ? 63.171 7.030 -96.338 1.00 94.50 287 LEU A CA 1
ATOM 2208 C C . LEU A 1 287 ? 62.624 8.063 -97.332 1.00 94.50 287 LEU A C 1
ATOM 2210 O O . LEU A 1 287 ? 62.838 7.918 -98.533 1.00 94.50 287 LEU A O 1
ATOM 2214 N N . GLU A 1 288 ? 62.000 9.142 -96.862 1.00 93.88 288 GLU A N 1
ATOM 2215 C CA . GLU A 1 288 ? 61.545 10.255 -97.701 1.00 93.88 288 GLU A CA 1
ATOM 2216 C C . GLU A 1 288 ? 62.727 10.951 -98.395 1.00 93.88 288 GLU A C 1
ATOM 2218 O O . GLU A 1 288 ? 62.728 11.121 -99.617 1.00 93.88 288 GLU A O 1
ATOM 2223 N N . ALA A 1 289 ? 63.799 11.245 -97.654 1.00 92.94 289 ALA A N 1
ATOM 2224 C CA . ALA A 1 289 ? 65.023 11.810 -98.217 1.00 92.94 289 ALA A CA 1
ATOM 2225 C C . ALA A 1 289 ? 65.741 10.850 -99.192 1.00 92.94 289 ALA A C 1
ATOM 2227 O O . ALA A 1 289 ? 66.364 11.301 -100.156 1.00 92.94 289 ALA A O 1
ATOM 2228 N N . GLN A 1 290 ? 65.664 9.529 -98.984 1.00 92.38 290 GLN A N 1
ATOM 2229 C CA . GLN A 1 290 ? 66.142 8.533 -99.954 1.00 92.38 290 GLN A CA 1
ATOM 2230 C C . GLN A 1 290 ? 65.267 8.510 -101.217 1.00 92.38 290 GLN A C 1
ATOM 2232 O O . GLN A 1 290 ? 65.794 8.562 -102.329 1.00 92.38 290 GLN A O 1
ATOM 2237 N N . ARG A 1 291 ? 63.940 8.508 -101.055 1.00 94.44 291 ARG A N 1
ATOM 2238 C CA . ARG A 1 291 ? 62.928 8.554 -102.122 1.00 94.44 291 ARG A CA 1
ATOM 2239 C C . ARG A 1 291 ? 63.131 9.768 -103.032 1.00 94.44 291 ARG A C 1
ATOM 2241 O O . ARG A 1 291 ? 63.127 9.618 -104.254 1.00 94.44 291 ARG A O 1
ATOM 2248 N N . ASP A 1 292 ? 63.435 10.938 -102.473 1.00 94.00 292 ASP A N 1
ATOM 2249 C CA . ASP A 1 292 ? 63.728 12.141 -103.263 1.00 94.00 292 ASP A CA 1
ATOM 2250 C C . ASP A 1 292 ? 65.151 12.167 -103.870 1.00 94.00 292 ASP A C 1
ATOM 2252 O O . ASP A 1 292 ? 65.334 12.661 -104.991 1.00 94.00 292 ASP A O 1
ATOM 2256 N N . LYS A 1 293 ? 66.154 11.535 -103.240 1.00 90.38 293 LYS A N 1
ATOM 2257 C CA . LYS A 1 293 ? 67.465 11.267 -103.880 1.00 90.38 293 LYS A CA 1
ATOM 2258 C C . LYS A 1 293 ? 67.329 10.347 -105.101 1.00 90.38 293 LYS A C 1
ATOM 2260 O O . LYS A 1 293 ? 67.909 10.638 -106.145 1.00 90.38 293 LYS A O 1
ATOM 2265 N N . VAL A 1 294 ? 66.530 9.281 -105.012 1.00 90.69 294 VAL A N 1
ATOM 2266 C CA . VAL A 1 294 ? 66.252 8.370 -106.140 1.00 90.69 294 VAL A CA 1
ATOM 2267 C C . VAL A 1 294 ? 65.487 9.099 -107.248 1.00 90.69 294 VAL A C 1
ATOM 2269 O O . VAL A 1 294 ? 65.898 9.059 -108.406 1.00 90.69 294 VAL A O 1
ATOM 2272 N N . LYS A 1 295 ? 64.434 9.850 -106.901 1.00 93.31 295 LYS A N 1
ATOM 2273 C CA . LYS A 1 295 ? 63.639 10.665 -107.838 1.00 93.31 295 LYS A CA 1
ATOM 2274 C C . LYS A 1 295 ? 64.494 11.682 -108.605 1.00 93.31 295 LYS A C 1
ATOM 2276 O O . LYS A 1 295 ? 64.378 11.798 -109.825 1.00 93.31 295 LYS A O 1
ATOM 2281 N N . THR A 1 296 ? 65.396 12.387 -107.918 1.00 91.50 296 THR A N 1
ATOM 2282 C CA . THR A 1 296 ? 66.312 13.354 -108.552 1.00 91.50 296 THR A CA 1
ATOM 2283 C C . THR A 1 296 ? 67.423 12.684 -109.367 1.00 91.50 296 THR A C 1
ATOM 2285 O O . THR A 1 296 ? 67.803 13.217 -110.412 1.00 91.50 296 THR A O 1
ATOM 2288 N N . ALA A 1 297 ? 67.910 11.506 -108.960 1.00 85.25 297 ALA A N 1
ATOM 2289 C CA . ALA A 1 297 ? 68.846 10.706 -109.751 1.00 85.25 297 ALA A CA 1
ATOM 2290 C C . ALA A 1 297 ? 68.205 10.187 -111.052 1.00 85.25 297 ALA A C 1
ATOM 2292 O O . ALA A 1 297 ? 68.781 10.373 -112.124 1.00 85.25 297 ALA A O 1
ATOM 2293 N N . LEU A 1 298 ? 66.987 9.640 -110.987 1.00 87.50 298 LEU A N 1
ATOM 2294 C CA . LEU A 1 298 ? 66.216 9.191 -112.152 1.00 87.50 298 LEU A CA 1
ATOM 2295 C C . LEU A 1 298 ? 65.947 10.354 -113.124 1.00 87.50 298 LEU A C 1
ATOM 2297 O O . LEU A 1 298 ? 66.249 10.261 -114.315 1.00 87.50 298 LEU A O 1
ATOM 2301 N N . ALA A 1 299 ? 65.495 11.502 -112.608 1.00 86.31 299 ALA A N 1
ATOM 2302 C CA . ALA A 1 299 ? 65.291 12.717 -113.400 1.00 86.31 299 ALA A CA 1
ATOM 2303 C C . ALA A 1 299 ? 66.594 13.329 -113.962 1.00 86.31 299 ALA A C 1
ATOM 2305 O O . ALA A 1 299 ? 66.536 14.210 -114.827 1.00 86.31 299 ALA A O 1
ATOM 2306 N N . ARG A 1 300 ? 67.774 12.910 -113.484 1.00 86.00 300 ARG A N 1
ATOM 2307 C CA . ARG A 1 300 ? 69.081 13.244 -114.077 1.00 86.00 300 ARG A CA 1
ATOM 2308 C C . ARG A 1 300 ? 69.468 12.236 -115.162 1.00 86.00 300 ARG A C 1
ATOM 2310 O O . ARG A 1 300 ? 69.912 12.664 -116.222 1.00 86.00 300 ARG A O 1
ATOM 2317 N N . ALA A 1 301 ? 69.259 10.941 -114.919 1.00 81.12 301 ALA A N 1
ATOM 2318 C CA . ALA A 1 301 ? 69.556 9.857 -115.857 1.00 81.12 301 ALA A CA 1
ATOM 2319 C C . ALA A 1 301 ? 68.742 9.967 -117.157 1.00 81.12 301 ALA A C 1
ATOM 2321 O O . ALA A 1 301 ? 69.315 9.904 -118.240 1.00 81.12 301 ALA A O 1
ATOM 2322 N N . LEU A 1 302 ? 67.435 10.242 -117.063 1.00 84.81 302 LEU A N 1
ATOM 2323 C CA . LEU A 1 302 ? 66.584 10.488 -118.236 1.00 84.81 302 LEU A CA 1
ATOM 2324 C C . LEU A 1 302 ? 67.089 11.688 -119.060 1.00 84.81 302 LEU A C 1
ATOM 2326 O O . LEU A 1 302 ? 67.210 11.617 -120.278 1.00 84.81 302 LEU A O 1
ATOM 2330 N N . ARG A 1 303 ? 67.485 12.787 -118.400 1.00 83.25 303 ARG A N 1
ATOM 2331 C CA . ARG A 1 303 ? 68.027 13.970 -119.094 1.00 83.25 303 ARG A CA 1
ATOM 2332 C C . ARG A 1 303 ? 69.398 13.731 -119.735 1.00 83.25 303 ARG A C 1
ATOM 2334 O O . ARG A 1 303 ? 69.668 14.316 -120.781 1.00 83.25 303 ARG A O 1
ATOM 2341 N N . SER A 1 304 ? 70.269 12.909 -119.144 1.00 80.19 304 SER A N 1
ATOM 2342 C CA . SER A 1 304 ? 71.579 12.596 -119.734 1.00 80.19 304 SER A CA 1
ATOM 2343 C C . SER A 1 304 ? 71.503 11.536 -120.837 1.00 80.19 304 SER A C 1
ATOM 2345 O O . SER A 1 304 ? 72.261 11.645 -121.801 1.00 80.19 304 SER A O 1
ATOM 2347 N N . GLY A 1 305 ? 70.576 10.576 -120.743 1.00 81.19 305 GLY A N 1
ATOM 2348 C CA . GLY A 1 305 ? 70.255 9.616 -121.804 1.00 81.19 305 GLY A CA 1
ATOM 2349 C C . GLY A 1 305 ? 69.796 10.326 -123.075 1.00 81.19 305 GLY A C 1
ATOM 2350 O O . GLY A 1 305 ? 70.525 10.335 -124.066 1.00 81.19 305 GLY A O 1
ATOM 2351 N N . ASN A 1 306 ? 68.671 11.044 -123.003 1.00 80.44 306 ASN A N 1
ATOM 2352 C CA . ASN A 1 306 ? 68.105 11.761 -124.150 1.00 80.44 306 ASN A CA 1
ATOM 2353 C C . ASN A 1 306 ? 69.109 12.763 -124.762 1.00 80.44 306 ASN A C 1
ATOM 2355 O O . ASN A 1 306 ? 69.170 12.929 -125.977 1.00 80.44 306 ASN A O 1
ATOM 2359 N N . LYS A 1 307 ? 69.956 13.416 -123.945 1.00 78.81 307 LYS A N 1
ATOM 2360 C CA . LYS A 1 307 ? 70.998 14.333 -124.449 1.00 78.81 307 LYS A CA 1
ATOM 2361 C C . LYS A 1 307 ? 72.118 13.615 -125.222 1.00 78.81 307 LYS A C 1
ATOM 2363 O O . LYS A 1 307 ? 72.667 14.211 -126.147 1.00 78.81 307 LYS A O 1
ATOM 2368 N N . ARG A 1 308 ? 72.463 12.369 -124.870 1.00 78.31 308 ARG A N 1
ATOM 2369 C CA . ARG A 1 308 ? 73.418 11.537 -125.633 1.00 78.31 308 ARG A CA 1
ATOM 2370 C C . ARG A 1 308 ? 72.808 11.056 -126.946 1.00 78.31 308 ARG A C 1
ATOM 2372 O O . ARG A 1 308 ? 73.447 11.185 -127.984 1.00 78.31 308 ARG A O 1
ATOM 2379 N N . GLU A 1 309 ? 71.568 10.586 -126.903 1.00 78.31 309 GLU A N 1
ATOM 2380 C CA . GLU A 1 309 ? 70.831 10.100 -128.073 1.00 78.31 309 GLU A CA 1
ATOM 2381 C C . GLU A 1 309 ? 70.647 11.208 -129.127 1.00 78.31 309 GLU A C 1
ATOM 2383 O O . GLU A 1 309 ? 71.009 11.031 -130.288 1.00 78.31 309 GLU A O 1
ATOM 2388 N N . ILE A 1 310 ? 70.245 12.416 -128.708 1.00 79.94 310 ILE A N 1
ATOM 2389 C CA . ILE A 1 310 ? 70.185 13.604 -129.581 1.00 79.94 310 ILE A CA 1
ATOM 2390 C C . ILE A 1 310 ? 71.562 13.944 -130.186 1.00 79.94 310 ILE A C 1
ATOM 2392 O O . ILE A 1 310 ? 71.632 14.402 -131.327 1.00 79.94 310 ILE A O 1
ATOM 2396 N N . ALA A 1 311 ? 72.665 13.728 -129.462 1.00 76.75 311 ALA A N 1
ATOM 2397 C CA . ALA A 1 311 ? 74.010 13.964 -129.992 1.00 76.75 311 ALA A CA 1
ATOM 2398 C C . ALA A 1 311 ? 74.417 12.911 -131.042 1.00 76.75 311 ALA A C 1
ATOM 2400 O O . ALA A 1 311 ? 74.958 13.278 -132.083 1.00 76.75 311 ALA A O 1
ATOM 2401 N N . GLN A 1 312 ? 74.099 11.632 -130.817 1.00 82.94 312 GLN A N 1
ATOM 2402 C CA . GLN A 1 312 ? 74.336 10.546 -131.781 1.00 82.94 312 GLN A CA 1
ATOM 2403 C C . GLN A 1 312 ? 73.491 10.713 -133.054 1.00 82.94 312 GLN A C 1
ATOM 2405 O O . GLN A 1 312 ? 74.002 10.545 -134.164 1.00 82.94 312 GLN A O 1
ATOM 2410 N N . LEU A 1 313 ? 72.226 11.122 -132.910 1.00 81.94 313 LEU A N 1
ATOM 2411 C CA . LEU A 1 313 ? 71.351 11.464 -134.034 1.00 81.94 313 LEU A CA 1
ATOM 2412 C C . LEU A 1 313 ? 71.907 12.649 -134.835 1.00 81.94 313 LEU A C 1
ATOM 2414 O O . LEU A 1 313 ? 71.980 12.577 -136.055 1.00 81.94 313 LEU A O 1
ATOM 2418 N N . ARG A 1 314 ? 72.397 13.710 -134.178 1.00 83.19 314 ARG A N 1
ATOM 2419 C CA . ARG A 1 314 ? 73.062 14.833 -134.872 1.00 83.19 314 ARG A CA 1
ATOM 2420 C C . ARG A 1 314 ? 74.343 14.413 -135.594 1.00 83.19 314 ARG A C 1
ATOM 2422 O O . ARG A 1 314 ? 74.577 14.873 -136.706 1.00 83.19 314 ARG A O 1
ATOM 2429 N N . GLN A 1 315 ? 75.157 13.542 -134.997 1.00 83.88 315 GLN A N 1
ATOM 2430 C CA . GLN A 1 315 ? 76.399 13.064 -135.613 1.00 83.88 315 GLN A CA 1
ATOM 2431 C C . GLN A 1 315 ? 76.133 12.187 -136.847 1.00 83.88 315 GLN A C 1
ATOM 2433 O O . GLN A 1 315 ? 76.835 12.308 -137.850 1.00 83.88 315 GLN A O 1
ATOM 2438 N N . THR A 1 316 ? 75.104 11.336 -136.804 1.00 81.88 316 THR A N 1
ATOM 2439 C CA . THR A 1 316 ? 74.683 10.543 -137.972 1.00 81.88 316 THR A CA 1
ATOM 2440 C C . THR A 1 316 ? 74.044 11.410 -139.056 1.00 81.88 316 THR A C 1
ATOM 2442 O O . THR A 1 316 ? 74.346 11.206 -140.229 1.00 81.88 316 THR A O 1
ATOM 2445 N N . LEU A 1 317 ? 73.253 12.426 -138.690 1.00 84.56 317 LEU A N 1
ATOM 2446 C CA . LEU A 1 317 ? 72.688 13.398 -139.634 1.00 84.56 317 LEU A CA 1
ATOM 2447 C C . LEU A 1 317 ? 73.799 14.183 -140.356 1.00 84.56 317 LEU A C 1
ATOM 2449 O O . LEU A 1 317 ? 73.838 14.174 -141.582 1.00 84.56 317 LEU A O 1
ATOM 2453 N N . ALA A 1 318 ? 74.779 14.723 -139.623 1.00 81.50 318 ALA A N 1
ATOM 2454 C CA . ALA A 1 318 ? 75.943 15.396 -140.208 1.00 81.50 318 ALA A CA 1
ATOM 2455 C C . ALA A 1 318 ? 76.770 14.467 -141.123 1.00 81.50 318 ALA A C 1
ATOM 2457 O O . ALA A 1 318 ? 77.203 14.871 -142.200 1.00 81.50 318 ALA A O 1
ATOM 2458 N N . GLY A 1 319 ? 76.947 13.195 -140.744 1.00 84.88 319 GLY A N 1
ATOM 2459 C CA . GLY A 1 319 ? 77.604 12.194 -141.594 1.00 84.88 319 GLY A CA 1
ATOM 2460 C C . GLY A 1 319 ? 76.833 11.874 -142.885 1.00 84.88 319 GLY A C 1
ATOM 2461 O O . GLY A 1 319 ? 77.446 11.557 -143.906 1.00 84.88 319 GLY A O 1
ATOM 2462 N N . LEU A 1 320 ? 75.501 11.985 -142.872 1.00 81.88 320 LEU A N 1
ATOM 2463 C CA . LEU A 1 320 ? 74.660 11.870 -144.066 1.00 81.88 320 LEU A CA 1
ATOM 2464 C C . LEU A 1 320 ? 74.717 13.140 -144.926 1.00 81.88 320 LEU A C 1
ATOM 2466 O O . LEU A 1 320 ? 74.836 13.025 -146.143 1.00 81.88 320 LEU A O 1
ATOM 2470 N N . GLU A 1 321 ? 74.702 14.331 -144.325 1.00 84.06 321 GLU A N 1
ATOM 2471 C CA . GLU A 1 321 ? 74.868 15.615 -145.025 1.00 84.06 321 GLU A CA 1
ATOM 2472 C C . GLU A 1 321 ? 76.217 15.693 -145.751 1.00 84.06 321 GLU A C 1
ATOM 2474 O O . GLU A 1 321 ? 76.268 16.026 -146.935 1.00 84.06 321 GLU A O 1
ATOM 2479 N N . ASP A 1 322 ? 77.300 15.297 -145.083 1.00 84.81 322 ASP A N 1
ATOM 2480 C CA . ASP A 1 322 ? 78.653 15.254 -145.642 1.00 84.81 322 ASP A CA 1
ATOM 2481 C C . ASP A 1 322 ? 78.769 14.222 -146.786 1.00 84.81 322 ASP A C 1
ATOM 2483 O O . ASP A 1 322 ? 79.393 14.471 -147.823 1.00 84.81 322 ASP A O 1
ATOM 2487 N N . ARG A 1 323 ? 78.069 13.083 -146.668 1.00 85.25 323 ARG A N 1
ATOM 2488 C CA . ARG A 1 323 ? 77.952 12.067 -147.731 1.00 85.25 323 ARG A CA 1
ATOM 2489 C C . ARG A 1 323 ? 77.110 12.555 -148.918 1.00 85.25 323 ARG A C 1
ATOM 2491 O O . ARG A 1 323 ? 77.470 12.274 -150.059 1.00 85.25 323 ARG A O 1
ATOM 2498 N N . ILE A 1 324 ? 76.047 13.326 -148.679 1.00 85.62 324 ILE A N 1
ATOM 2499 C CA . ILE A 1 324 ? 75.261 14.013 -149.719 1.00 85.62 324 ILE A CA 1
ATOM 2500 C C . ILE A 1 324 ? 76.111 15.090 -150.411 1.00 85.62 324 ILE A C 1
ATOM 2502 O O . ILE A 1 324 ? 76.065 15.203 -151.635 1.00 85.62 324 ILE A O 1
ATOM 2506 N N . GLY A 1 325 ? 76.922 15.844 -149.664 1.00 84.00 325 GLY A N 1
ATOM 2507 C CA . GLY A 1 325 ? 77.873 16.819 -150.204 1.00 84.00 325 GLY A CA 1
ATOM 2508 C C . GLY A 1 325 ? 78.896 16.170 -151.138 1.00 84.00 325 GLY A C 1
ATOM 2509 O O . GLY A 1 325 ? 79.054 16.606 -152.280 1.00 84.00 325 GLY A O 1
ATOM 2510 N N . LYS A 1 326 ? 79.509 15.065 -150.697 1.00 86.38 326 LYS A N 1
ATOM 2511 C CA . LYS A 1 326 ? 80.424 14.246 -151.509 1.00 86.38 326 LYS A CA 1
ATOM 2512 C C . LYS A 1 326 ? 79.747 13.722 -152.780 1.00 86.38 326 LYS A C 1
ATOM 2514 O O . LYS A 1 326 ? 80.269 13.947 -153.866 1.00 86.38 326 LYS A O 1
ATOM 2519 N N . LEU A 1 327 ? 78.553 13.131 -152.675 1.00 84.88 327 LEU A N 1
ATOM 2520 C CA . LEU A 1 327 ? 77.791 12.651 -153.838 1.00 84.88 327 LEU A CA 1
ATOM 2521 C C . LEU A 1 327 ? 77.430 13.779 -154.822 1.00 84.88 327 LEU A C 1
ATOM 2523 O O . LEU A 1 327 ? 77.555 13.590 -156.030 1.00 84.88 327 LEU A O 1
ATOM 2527 N N . ARG A 1 328 ? 77.045 14.969 -154.338 1.00 86.25 328 ARG A N 1
ATOM 2528 C CA . ARG A 1 328 ? 76.804 16.153 -155.187 1.00 86.25 328 ARG A CA 1
ATOM 2529 C C . ARG A 1 328 ? 78.067 16.597 -155.930 1.00 86.25 328 ARG A C 1
ATOM 2531 O O . ARG A 1 328 ? 77.984 16.929 -157.110 1.00 86.25 328 ARG A O 1
ATOM 2538 N N . ALA A 1 329 ? 79.230 16.565 -155.277 1.00 82.38 329 ALA A N 1
ATOM 2539 C CA . ALA A 1 329 ? 80.509 16.859 -155.923 1.00 82.38 329 ALA A CA 1
ATOM 2540 C C . ALA A 1 329 ? 80.876 15.805 -156.988 1.00 82.38 329 ALA A C 1
ATOM 2542 O O . ALA A 1 329 ? 81.326 16.169 -158.075 1.00 82.38 329 ALA A O 1
ATOM 2543 N N . THR A 1 330 ? 80.618 14.516 -156.729 1.00 82.31 330 THR A N 1
ATOM 2544 C CA . THR A 1 330 ? 80.787 13.441 -157.723 1.00 82.31 330 THR A CA 1
ATOM 2545 C C . THR A 1 330 ? 79.875 13.646 -158.934 1.00 82.31 330 THR A C 1
ATOM 2547 O O . THR A 1 330 ? 80.361 13.593 -160.062 1.00 82.31 330 THR A O 1
ATOM 2550 N N . ILE A 1 331 ? 78.586 13.944 -158.720 1.00 84.12 331 ILE A N 1
ATOM 2551 C CA . ILE A 1 331 ? 77.623 14.235 -159.797 1.00 84.12 331 ILE A CA 1
ATOM 2552 C C . ILE A 1 331 ? 78.124 15.401 -160.655 1.00 84.12 331 ILE A C 1
ATOM 2554 O O . ILE A 1 331 ? 78.255 15.242 -161.867 1.00 84.12 331 ILE A O 1
ATOM 2558 N N . LYS A 1 332 ? 78.501 16.528 -160.036 1.00 86.56 332 LYS A N 1
ATOM 2559 C CA . LYS A 1 332 ? 79.019 17.690 -160.770 1.00 86.56 332 LYS A CA 1
ATOM 2560 C C . LYS A 1 332 ? 80.279 17.356 -161.579 1.00 86.56 332 LYS A C 1
ATOM 2562 O O . LYS A 1 332 ? 80.377 17.747 -162.737 1.00 86.56 332 LYS A O 1
ATOM 2567 N N . SER A 1 333 ? 81.212 16.587 -161.011 1.00 82.44 333 SER A N 1
ATOM 2568 C CA . SER A 1 333 ? 82.407 16.138 -161.738 1.00 82.44 333 SER A CA 1
ATOM 2569 C C . SER A 1 333 ? 82.041 15.312 -162.979 1.00 82.44 333 SER A C 1
ATOM 2571 O O . SER A 1 333 ? 82.588 15.547 -164.057 1.00 82.44 333 SER A O 1
ATOM 2573 N N . VAL A 1 334 ? 81.072 14.395 -162.871 1.00 84.38 334 VAL A N 1
ATOM 2574 C CA . VAL A 1 334 ? 80.565 13.608 -164.011 1.00 84.38 334 VAL A CA 1
ATOM 2575 C C . VAL A 1 334 ? 79.889 14.502 -165.060 1.00 84.38 334 VAL A C 1
ATOM 2577 O O . VAL A 1 334 ? 80.080 14.288 -166.259 1.00 84.38 334 VAL A O 1
ATOM 2580 N N . GLU A 1 335 ? 79.156 15.538 -164.649 1.00 79.62 335 GLU A N 1
ATOM 2581 C CA . GLU A 1 335 ? 78.563 16.518 -165.569 1.00 79.62 335 GLU A CA 1
ATOM 2582 C C . GLU A 1 335 ? 79.621 17.353 -166.308 1.00 79.62 335 GLU A C 1
ATOM 2584 O O . GLU A 1 335 ? 79.528 17.494 -167.532 1.00 79.62 335 GLU A O 1
ATOM 2589 N N . ASP A 1 336 ? 80.659 17.823 -165.610 1.00 82.56 336 ASP A N 1
ATOM 2590 C CA . ASP A 1 336 ? 81.793 18.551 -166.196 1.00 82.56 336 ASP A CA 1
ATOM 2591 C C . ASP A 1 336 ? 82.585 17.669 -167.186 1.00 82.56 336 ASP A C 1
ATOM 2593 O O . ASP A 1 336 ? 82.970 18.124 -168.269 1.00 82.56 336 ASP A O 1
ATOM 2597 N N . HIS A 1 337 ? 82.787 16.383 -166.871 1.00 79.19 337 HIS A N 1
ATOM 2598 C CA . HIS A 1 337 ? 83.401 15.416 -167.792 1.00 79.19 337 HIS A CA 1
ATOM 2599 C C . HIS A 1 337 ? 82.518 15.168 -169.024 1.00 79.19 337 HIS A C 1
ATOM 2601 O O . HIS A 1 337 ? 83.014 15.196 -170.153 1.00 79.19 337 HIS A O 1
ATOM 2607 N N . ARG A 1 338 ? 81.199 15.007 -168.839 1.00 82.12 338 ARG A N 1
ATOM 2608 C CA . ARG A 1 338 ? 80.232 14.863 -169.940 1.00 82.12 338 ARG A CA 1
ATOM 2609 C C . ARG A 1 338 ? 80.229 16.092 -170.856 1.00 82.12 338 ARG A C 1
ATOM 2611 O O . ARG A 1 338 ? 80.146 15.938 -172.074 1.00 82.12 338 ARG A O 1
ATOM 2618 N N . ALA A 1 339 ? 80.348 17.298 -170.299 1.00 80.56 339 ALA A N 1
ATOM 2619 C CA . ALA A 1 339 ? 80.439 18.536 -171.070 1.00 80.56 339 ALA A CA 1
ATOM 2620 C C . ALA A 1 339 ? 81.728 18.599 -171.914 1.00 80.56 339 ALA A C 1
ATOM 2622 O O . ALA A 1 339 ? 81.655 18.860 -173.117 1.00 80.56 339 ALA A O 1
ATOM 2623 N N . LYS A 1 340 ? 82.888 18.282 -171.317 1.00 79.62 340 LYS A N 1
ATOM 2624 C CA . LYS A 1 340 ? 84.191 18.227 -172.012 1.00 79.62 340 LYS A CA 1
ATOM 2625 C C . LYS A 1 340 ? 84.222 17.182 -173.133 1.00 79.62 340 LYS A C 1
ATOM 2627 O O . LYS A 1 340 ? 84.687 17.476 -174.231 1.00 79.62 340 LYS A O 1
ATOM 2632 N N . ALA A 1 341 ? 83.680 15.987 -172.896 1.00 78.50 341 ALA A N 1
ATOM 2633 C CA . ALA A 1 341 ? 83.579 14.950 -173.925 1.00 78.50 341 ALA A CA 1
ATOM 2634 C C . ALA A 1 341 ? 82.712 15.406 -175.116 1.00 78.50 341 ALA A C 1
ATOM 2636 O O . ALA A 1 341 ? 83.063 15.182 -176.276 1.00 78.50 341 ALA A O 1
ATOM 2637 N N . LYS A 1 342 ? 81.603 16.107 -174.840 1.00 79.25 342 LYS A N 1
ATOM 2638 C CA . LYS A 1 342 ? 80.671 16.595 -175.866 1.00 79.25 342 LYS A CA 1
ATOM 2639 C C . LYS A 1 342 ? 81.276 17.696 -176.750 1.00 79.25 342 LYS A C 1
ATOM 2641 O O . LYS A 1 342 ? 81.010 17.706 -177.951 1.00 79.25 342 LYS A O 1
ATOM 2646 N N . SER A 1 343 ? 82.104 18.590 -176.199 1.00 79.81 343 SER A N 1
ATOM 2647 C CA . SER A 1 343 ? 82.801 19.618 -176.991 1.00 79.81 343 SER A CA 1
ATOM 2648 C C . SER A 1 343 ? 83.980 19.053 -177.793 1.00 79.81 343 SER A C 1
ATOM 2650 O O . SER A 1 343 ? 84.142 19.415 -178.959 1.00 79.81 343 SER A O 1
ATOM 2652 N N . ALA A 1 344 ? 84.745 18.110 -177.231 1.00 77.06 344 ALA A N 1
ATOM 2653 C CA . ALA A 1 344 ? 85.811 17.411 -177.954 1.00 77.06 344 ALA A CA 1
ATOM 2654 C C . ALA A 1 344 ? 85.275 16.670 -179.196 1.00 77.06 344 ALA A C 1
ATOM 2656 O O . ALA A 1 344 ? 85.810 16.832 -180.296 1.00 77.06 344 ALA A O 1
ATOM 2657 N N . LEU A 1 345 ? 84.165 15.936 -179.046 1.00 80.56 345 LEU A N 1
ATOM 2658 C CA . LEU A 1 345 ? 83.500 15.233 -180.147 1.00 80.56 345 LEU A CA 1
ATOM 2659 C C . LEU A 1 345 ? 83.016 16.194 -181.249 1.00 80.56 345 LEU A C 1
ATOM 2661 O O . LEU A 1 345 ? 83.225 15.936 -182.435 1.00 80.56 345 LEU A O 1
ATOM 2665 N N . ALA A 1 346 ? 82.415 17.329 -180.872 1.00 74.81 346 ALA A N 1
ATOM 2666 C CA . ALA A 1 346 ? 81.960 18.340 -181.828 1.00 74.81 346 ALA A CA 1
ATOM 2667 C C . ALA A 1 346 ? 83.119 18.936 -182.653 1.00 74.81 346 ALA A C 1
ATOM 2669 O O . ALA A 1 346 ? 82.981 19.127 -183.863 1.00 74.81 346 ALA A O 1
ATOM 2670 N N . ASN A 1 347 ? 84.274 19.176 -182.024 1.00 74.25 347 ASN A N 1
ATOM 2671 C CA . ASN A 1 347 ? 85.466 19.691 -182.700 1.00 74.25 347 ASN A CA 1
ATOM 2672 C C . ASN A 1 347 ? 86.070 18.668 -183.679 1.00 74.25 347 ASN A C 1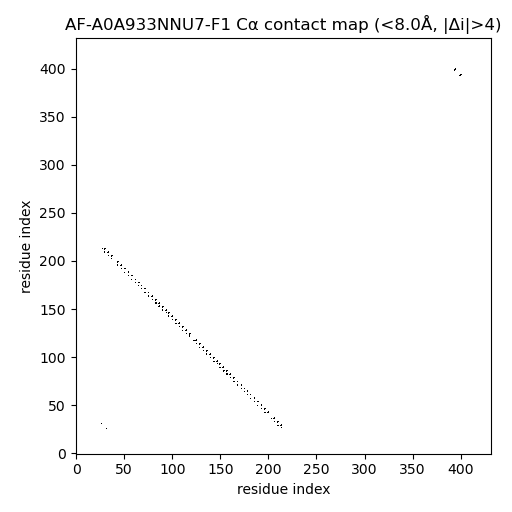
ATOM 2674 O O . ASN A 1 347 ? 86.416 19.037 -184.802 1.00 74.25 347 ASN A O 1
ATOM 2678 N N . ALA A 1 348 ? 86.133 17.385 -183.303 1.00 75.56 348 ALA A N 1
ATOM 2679 C CA . ALA A 1 348 ? 86.628 16.316 -184.176 1.00 75.56 348 ALA A CA 1
ATOM 2680 C C . ALA A 1 348 ? 85.769 16.148 -185.447 1.00 75.56 348 ALA A C 1
ATOM 2682 O O . ALA A 1 348 ? 86.301 16.016 -186.553 1.00 75.56 348 ALA A O 1
ATOM 2683 N N . ILE A 1 349 ? 84.439 16.232 -185.313 1.00 76.19 349 ILE A N 1
ATOM 2684 C CA . ILE A 1 349 ? 83.501 16.207 -186.450 1.00 76.19 349 ILE A CA 1
ATOM 2685 C C . ILE A 1 349 ? 83.721 17.416 -187.376 1.00 76.19 349 ILE A C 1
ATOM 2687 O O . ILE A 1 349 ? 83.659 17.275 -188.598 1.00 76.19 349 ILE A O 1
ATOM 2691 N N . ARG A 1 350 ? 84.003 18.599 -186.813 1.00 76.88 350 ARG A N 1
ATOM 2692 C CA . ARG A 1 350 ? 84.248 19.833 -187.578 1.00 76.88 350 ARG A CA 1
ATOM 2693 C C . ARG A 1 350 ? 85.520 19.725 -188.423 1.00 76.88 350 ARG A C 1
ATOM 2695 O O . ARG A 1 350 ? 85.435 19.800 -189.644 1.00 76.88 350 ARG A O 1
ATOM 2702 N N . ALA A 1 351 ? 86.648 19.390 -187.793 1.00 77.25 351 ALA A N 1
ATOM 2703 C CA . ALA A 1 351 ? 87.932 19.210 -188.475 1.00 77.25 351 ALA A CA 1
ATOM 2704 C C . ALA A 1 351 ? 87.894 18.112 -189.560 1.00 77.25 351 ALA A C 1
ATOM 2706 O O . ALA A 1 351 ? 88.586 18.209 -190.573 1.00 77.25 351 ALA A O 1
ATOM 2707 N N . SER A 1 352 ? 87.060 17.081 -189.376 1.00 73.56 352 SER A N 1
ATOM 2708 C CA . SER A 1 352 ? 86.848 16.034 -190.384 1.00 73.56 352 SER A CA 1
ATOM 2709 C C . SER A 1 352 ? 86.141 16.571 -191.636 1.00 73.56 352 SER A C 1
ATOM 2711 O O . SER A 1 352 ? 86.562 16.264 -192.750 1.00 73.56 352 SER A O 1
ATOM 2713 N N . ARG A 1 353 ? 85.117 17.425 -191.477 1.00 77.31 353 ARG A N 1
ATOM 2714 C CA . ARG A 1 353 ? 84.425 18.088 -192.601 1.00 77.31 353 ARG A CA 1
ATOM 2715 C C . ARG A 1 353 ? 85.344 19.045 -193.356 1.00 77.31 353 ARG A C 1
ATOM 2717 O O . ARG A 1 353 ? 85.394 18.989 -194.580 1.00 77.31 353 ARG A O 1
ATOM 2724 N N . ASP A 1 354 ? 86.124 19.849 -192.635 1.00 78.94 354 ASP A N 1
ATOM 2725 C CA . ASP A 1 354 ? 87.074 20.798 -193.236 1.00 78.94 354 ASP A CA 1
ATOM 2726 C C . ASP A 1 354 ? 88.151 20.084 -194.081 1.00 78.94 354 ASP A C 1
ATOM 2728 O O . ASP A 1 354 ? 88.663 20.634 -195.059 1.00 78.94 354 ASP A O 1
ATOM 2732 N N . ARG A 1 355 ? 88.492 18.837 -193.721 1.00 78.81 355 ARG A N 1
ATOM 2733 C CA . ARG A 1 355 ? 89.435 17.990 -194.465 1.00 78.81 355 ARG A CA 1
ATOM 2734 C C . ARG A 1 355 ? 88.804 17.346 -195.704 1.00 78.81 355 ARG A C 1
ATOM 2736 O O . ARG A 1 355 ? 89.487 17.249 -196.719 1.00 78.81 355 ARG A O 1
ATOM 2743 N N . ILE A 1 356 ? 87.525 16.966 -195.644 1.00 74.56 356 ILE A N 1
ATOM 2744 C CA . ILE A 1 356 ? 86.757 16.474 -196.803 1.00 74.56 356 ILE A CA 1
ATOM 2745 C C . ILE A 1 356 ? 86.631 17.581 -197.860 1.00 74.56 356 ILE A C 1
ATOM 2747 O O . ILE A 1 356 ? 87.054 17.376 -198.994 1.00 74.56 356 ILE A O 1
ATOM 2751 N N . ALA A 1 357 ? 86.193 18.783 -197.471 1.00 75.44 357 ALA A N 1
ATOM 2752 C CA . ALA A 1 357 ? 86.020 19.913 -198.394 1.00 75.44 357 ALA A CA 1
ATOM 2753 C C . ALA A 1 357 ? 87.315 20.302 -199.143 1.00 75.44 357 ALA A C 1
ATOM 2755 O O . ALA A 1 357 ? 87.286 20.692 -200.311 1.00 75.44 357 ALA A O 1
ATOM 2756 N N . LYS A 1 358 ? 88.483 20.158 -198.499 1.00 76.50 358 LYS A N 1
ATOM 2757 C CA . LYS A 1 358 ? 89.792 20.367 -199.147 1.00 76.50 358 LYS A CA 1
ATOM 2758 C C . LYS A 1 358 ? 90.136 19.284 -200.173 1.00 76.50 358 LYS A C 1
ATOM 2760 O O . LYS A 1 358 ? 90.717 19.603 -201.209 1.00 76.50 358 LYS A O 1
ATOM 2765 N N . LEU A 1 359 ? 89.788 18.025 -199.909 1.00 75.94 359 LEU A N 1
ATOM 2766 C CA . LEU A 1 359 ? 89.988 16.927 -200.862 1.00 75.94 359 LEU A CA 1
ATOM 2767 C C . LEU A 1 359 ? 89.070 17.083 -202.084 1.00 75.94 359 LEU A C 1
ATOM 2769 O O . LEU A 1 359 ? 89.545 16.952 -203.208 1.00 75.94 359 LEU A O 1
ATOM 2773 N N . GLU A 1 360 ? 87.806 17.461 -201.875 1.00 69.00 360 GLU A N 1
ATOM 2774 C CA . GLU A 1 360 ? 86.847 17.770 -202.950 1.00 69.00 360 GLU A CA 1
ATOM 2775 C C . GLU A 1 360 ? 87.364 18.882 -203.879 1.00 69.00 360 GLU A C 1
ATOM 2777 O O . GLU A 1 360 ? 87.337 18.730 -205.100 1.00 69.00 360 GLU A O 1
ATOM 2782 N N . GLN A 1 361 ? 87.909 19.970 -203.320 1.00 76.31 361 GLN A N 1
ATOM 2783 C CA . GLN A 1 361 ? 88.518 21.039 -204.120 1.00 76.31 361 GLN A CA 1
ATOM 2784 C C . GLN A 1 361 ? 89.772 20.563 -204.878 1.00 76.31 361 GLN A C 1
ATOM 2786 O O . GLN A 1 361 ? 89.949 20.912 -206.040 1.00 76.31 361 GLN A O 1
ATOM 2791 N N . THR A 1 362 ? 90.607 19.718 -204.261 1.00 73.38 362 THR A N 1
ATOM 2792 C CA . THR A 1 3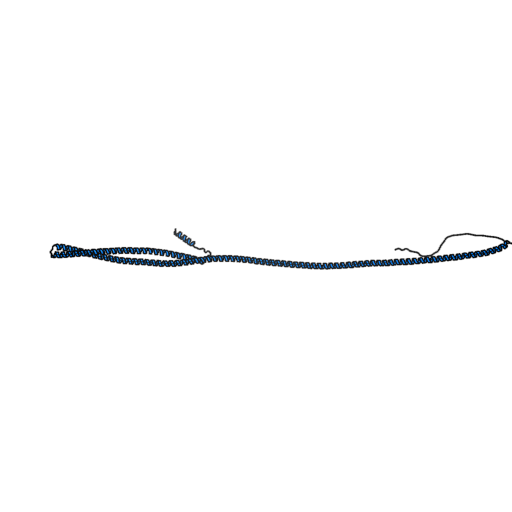62 ? 91.835 19.198 -204.896 1.00 73.38 362 THR A CA 1
ATOM 2793 C C . THR A 1 362 ? 91.521 18.318 -206.114 1.00 73.38 362 THR A C 1
ATOM 2795 O O . THR A 1 362 ? 92.206 18.406 -207.129 1.00 73.38 362 THR A O 1
ATOM 2798 N N . ILE A 1 363 ? 90.461 17.503 -206.048 1.00 73.00 363 ILE A N 1
ATOM 2799 C CA . ILE A 1 363 ? 89.971 16.706 -207.189 1.00 73.00 363 ILE A CA 1
ATOM 2800 C C . ILE A 1 363 ? 89.531 17.631 -208.334 1.00 73.00 363 ILE A C 1
ATOM 2802 O O . ILE A 1 363 ? 89.901 17.423 -209.488 1.00 73.00 363 ILE A O 1
ATOM 2806 N N . LYS A 1 364 ? 88.807 18.703 -207.999 1.00 76.38 364 LYS A N 1
ATOM 2807 C CA . LYS A 1 364 ? 88.284 19.689 -208.953 1.00 76.38 364 LYS A CA 1
ATOM 2808 C C . LYS A 1 364 ? 89.386 20.436 -209.715 1.00 76.38 364 LYS A C 1
ATOM 2810 O O . LYS A 1 364 ? 89.238 20.707 -210.906 1.00 76.38 364 LYS A O 1
ATOM 2815 N N . ASP A 1 365 ? 90.497 20.732 -209.042 1.00 75.69 365 ASP A N 1
ATOM 2816 C CA . ASP A 1 365 ? 91.665 21.368 -209.660 1.00 75.69 365 ASP A CA 1
ATOM 2817 C C . ASP A 1 365 ? 92.416 20.401 -210.603 1.00 75.69 365 ASP A C 1
ATOM 2819 O O . ASP A 1 365 ? 92.950 20.834 -211.626 1.00 75.69 365 ASP A O 1
ATOM 2823 N N . LEU A 1 366 ? 92.413 19.091 -210.312 1.00 76.12 366 LEU A N 1
ATOM 2824 C CA . LEU A 1 366 ? 93.015 18.048 -211.159 1.00 76.12 366 LEU A CA 1
ATOM 2825 C C . LEU A 1 366 ? 92.203 17.781 -212.440 1.00 76.12 366 LEU A C 1
ATOM 2827 O O . LEU A 1 366 ? 92.791 17.696 -213.521 1.00 76.12 366 LEU A O 1
ATOM 2831 N N . ASP A 1 367 ? 90.868 17.734 -212.361 1.00 73.19 367 ASP A N 1
ATOM 2832 C CA . ASP A 1 367 ? 90.000 17.643 -213.551 1.00 73.19 367 ASP A CA 1
ATOM 2833 C C . ASP A 1 367 ? 90.245 18.822 -214.515 1.00 73.19 367 ASP A C 1
ATOM 2835 O O . ASP A 1 367 ? 90.388 18.640 -215.729 1.00 73.19 367 ASP A O 1
ATOM 2839 N N . GLY A 1 368 ? 90.392 20.037 -213.970 1.00 74.38 368 GLY A N 1
ATOM 2840 C CA . GLY A 1 368 ? 90.698 21.244 -214.745 1.00 74.38 368 GLY A CA 1
ATOM 2841 C C . GLY A 1 368 ? 92.077 21.244 -215.427 1.00 74.38 368 GLY A C 1
ATOM 2842 O O . GLY A 1 368 ? 92.279 21.992 -216.390 1.00 74.38 368 GLY A O 1
ATOM 2843 N N . GLN A 1 369 ? 93.018 20.413 -214.964 1.00 71.88 369 GLN A N 1
ATOM 2844 C CA . GLN A 1 369 ? 94.315 20.194 -215.616 1.00 71.88 369 GLN A CA 1
ATOM 2845 C C . GLN A 1 369 ? 94.218 19.139 -216.729 1.00 71.88 369 GLN A C 1
ATOM 2847 O O . GLN A 1 369 ? 94.768 19.348 -217.814 1.00 71.88 369 GLN A O 1
ATOM 2852 N N . LEU A 1 370 ? 93.474 18.049 -216.502 1.00 71.31 370 LEU A N 1
ATOM 2853 C CA . LEU A 1 370 ? 93.249 16.990 -217.496 1.00 71.31 370 LEU A CA 1
ATOM 2854 C C . LEU A 1 370 ? 92.573 17.517 -218.769 1.00 71.31 370 LEU A C 1
ATOM 2856 O O . LEU A 1 370 ? 93.014 17.193 -219.872 1.00 71.31 370 LEU A O 1
ATOM 2860 N N . GLU A 1 371 ? 91.558 18.375 -218.635 1.00 67.56 371 GLU A N 1
ATOM 2861 C CA . GLU A 1 371 ? 90.876 18.995 -219.782 1.00 67.56 371 GLU A CA 1
ATOM 2862 C C . GLU A 1 371 ? 91.821 19.803 -220.683 1.00 67.56 371 GLU A C 1
ATOM 2864 O O . GLU A 1 371 ? 91.777 19.702 -221.910 1.00 67.56 371 GLU A O 1
ATOM 2869 N N . LYS A 1 372 ? 92.736 20.579 -220.094 1.00 69.25 372 LYS A N 1
ATOM 2870 C CA . LYS A 1 372 ? 93.644 21.443 -220.865 1.00 69.25 372 LYS A CA 1
ATOM 2871 C C . LYS A 1 372 ? 94.787 20.667 -221.517 1.00 69.25 372 LYS A C 1
ATOM 2873 O O . LYS A 1 372 ? 95.211 21.030 -222.613 1.00 69.25 372 LYS A O 1
ATOM 2878 N N . LEU A 1 373 ? 95.230 19.568 -220.903 1.00 69.94 373 LEU A N 1
ATOM 2879 C CA . LEU A 1 373 ? 96.162 18.625 -221.531 1.00 69.94 373 LEU A CA 1
ATOM 2880 C C . LEU A 1 373 ? 95.547 17.936 -222.761 1.00 69.94 373 LEU A C 1
ATOM 2882 O O . LEU A 1 373 ? 96.244 17.767 -223.760 1.00 69.94 373 LEU A O 1
ATOM 2886 N N . ARG A 1 374 ? 94.244 17.610 -222.738 1.00 68.62 374 ARG A N 1
ATOM 2887 C CA . ARG A 1 374 ? 93.519 17.098 -223.920 1.00 68.62 374 ARG A CA 1
ATOM 2888 C C . ARG A 1 374 ? 93.466 18.129 -225.050 1.00 68.62 374 ARG A C 1
ATOM 2890 O O . ARG A 1 374 ? 93.756 17.784 -226.193 1.00 68.62 374 ARG A O 1
ATOM 2897 N N . ALA A 1 375 ? 93.152 19.387 -224.734 1.00 66.94 375 ALA A N 1
ATOM 2898 C CA . ALA A 1 375 ? 93.103 20.464 -225.726 1.00 66.94 375 ALA A CA 1
ATOM 2899 C C . ALA A 1 375 ? 94.467 20.696 -226.410 1.00 66.94 375 ALA A C 1
ATOM 2901 O O . ALA A 1 375 ? 94.542 20.736 -227.637 1.00 66.94 375 ALA A O 1
ATOM 2902 N N . ALA A 1 376 ? 95.554 20.757 -225.631 1.00 65.88 376 ALA A N 1
ATOM 2903 C CA . ALA A 1 376 ? 96.910 20.919 -226.164 1.00 65.88 376 ALA A CA 1
ATOM 2904 C C . ALA A 1 376 ? 97.352 19.748 -227.069 1.00 65.88 376 ALA A C 1
ATOM 2906 O O . ALA A 1 376 ? 98.084 19.955 -228.037 1.00 65.88 376 ALA A O 1
ATOM 2907 N N . LEU A 1 377 ? 96.885 18.527 -226.782 1.00 66.75 377 LEU A N 1
ATOM 2908 C CA . LEU A 1 377 ? 97.086 17.356 -227.641 1.00 66.75 377 LEU A CA 1
ATOM 2909 C C . LEU A 1 377 ? 96.363 17.507 -228.989 1.00 66.75 377 LEU A C 1
ATOM 2911 O O . LEU A 1 377 ? 96.982 17.301 -230.032 1.00 66.75 377 LEU A O 1
ATOM 2915 N N . GLY A 1 378 ? 95.093 17.925 -228.977 1.00 69.69 378 GLY A N 1
ATOM 2916 C CA . GLY A 1 378 ? 94.289 18.097 -230.193 1.00 69.69 378 GLY A CA 1
ATOM 2917 C C . GLY A 1 378 ? 94.878 19.105 -231.188 1.00 69.69 378 GLY A C 1
ATOM 2918 O O . GLY A 1 378 ? 94.924 18.831 -232.388 1.00 69.69 378 GLY A O 1
ATOM 2919 N N . ASP A 1 379 ? 95.409 20.233 -230.709 1.00 63.44 379 ASP A N 1
ATOM 2920 C CA . ASP A 1 379 ? 96.051 21.226 -231.584 1.00 63.44 379 ASP A CA 1
ATOM 2921 C C . ASP A 1 379 ? 97.379 20.724 -232.180 1.00 63.44 379 ASP A C 1
ATOM 2923 O O . ASP A 1 379 ? 97.682 21.012 -233.342 1.00 63.44 379 ASP A O 1
ATOM 2927 N N . LEU A 1 380 ? 98.156 19.920 -231.442 1.00 64.94 380 LEU A N 1
ATOM 2928 C CA . LEU A 1 380 ? 99.362 19.265 -231.969 1.00 64.94 380 LEU A CA 1
ATOM 2929 C C . LEU A 1 380 ? 99.024 18.217 -233.045 1.00 64.94 380 LEU A C 1
ATOM 2931 O O . LEU A 1 380 ? 99.741 18.101 -234.043 1.00 64.94 380 LEU A O 1
ATOM 2935 N N . GLU A 1 381 ? 97.905 17.502 -232.908 1.00 59.19 381 GLU A N 1
ATOM 2936 C CA . GLU A 1 381 ? 97.382 16.641 -233.977 1.00 59.19 381 GLU A CA 1
ATOM 2937 C C . GLU A 1 381 ? 96.923 17.459 -235.200 1.00 59.19 381 GLU A C 1
ATOM 2939 O O . GLU A 1 381 ? 97.235 17.099 -236.339 1.00 59.19 381 GLU A O 1
ATOM 2944 N N . GLY A 1 382 ? 96.291 18.617 -234.984 1.00 62.88 382 GLY A N 1
ATOM 2945 C CA . GLY A 1 382 ? 95.929 19.562 -236.046 1.00 62.88 382 GLY A CA 1
ATOM 2946 C C . GLY A 1 382 ? 97.131 20.147 -236.803 1.00 62.88 382 GLY A C 1
ATOM 2947 O O . GLY A 1 382 ? 97.048 20.373 -238.015 1.00 62.88 382 GLY A O 1
ATOM 2948 N N . GLN A 1 383 ? 98.268 20.354 -236.128 1.00 59.19 383 GLN A N 1
ATOM 2949 C CA . GLN A 1 383 ? 99.541 20.712 -236.771 1.00 59.19 383 GLN A CA 1
ATOM 2950 C C . GLN A 1 383 ? 100.083 19.545 -237.610 1.00 59.19 383 GLN A C 1
ATOM 2952 O O . GLN A 1 383 ? 100.372 19.716 -238.798 1.00 59.19 383 GLN A O 1
ATOM 2957 N N . ARG A 1 384 ? 100.157 18.342 -237.020 1.00 62.78 384 ARG A N 1
ATOM 2958 C CA . ARG A 1 384 ? 100.620 17.108 -237.679 1.00 62.78 384 ARG A CA 1
ATOM 2959 C C . ARG A 1 384 ? 99.864 16.824 -238.975 1.00 62.78 384 ARG A C 1
ATOM 2961 O O . ARG A 1 384 ? 100.484 16.519 -239.993 1.00 62.78 384 ARG A O 1
ATOM 2968 N N . ASP A 1 385 ? 98.537 16.899 -238.957 1.00 66.69 385 ASP A N 1
ATOM 2969 C CA . ASP A 1 385 ? 97.740 16.432 -240.094 1.00 66.69 385 ASP A CA 1
ATOM 2970 C C . ASP A 1 385 ? 97.662 17.461 -241.237 1.00 66.69 385 ASP A C 1
ATOM 2972 O O . ASP A 1 385 ? 97.551 17.067 -242.399 1.00 66.69 385 ASP A O 1
ATOM 2976 N N . LYS A 1 386 ? 97.887 18.757 -240.962 1.00 58.88 386 LYS A N 1
ATOM 2977 C CA . LYS A 1 386 ? 98.165 19.760 -242.011 1.00 58.88 386 LYS A CA 1
ATOM 2978 C C . LYS A 1 386 ? 99.519 19.531 -242.690 1.00 58.88 386 LYS A C 1
ATOM 2980 O O . LYS A 1 386 ? 99.599 19.618 -243.914 1.00 58.88 386 LYS A O 1
ATOM 2985 N N . VAL A 1 387 ? 100.558 19.177 -241.925 1.00 59.31 387 VAL A N 1
ATOM 2986 C CA . VAL A 1 387 ? 101.870 18.791 -242.482 1.00 59.31 387 VAL A CA 1
ATOM 2987 C C . VAL A 1 387 ? 101.737 17.544 -243.364 1.00 59.31 387 VAL A C 1
ATOM 2989 O O . VAL A 1 387 ? 102.235 17.543 -244.490 1.00 59.31 387 VAL A O 1
ATOM 2992 N N . LYS A 1 388 ? 100.992 16.518 -242.923 1.00 58.06 388 LYS A N 1
ATOM 2993 C CA . LYS A 1 388 ? 100.693 15.339 -243.758 1.00 58.06 388 LYS A CA 1
ATOM 2994 C C . LYS A 1 388 ? 99.930 15.688 -245.036 1.00 58.06 388 LYS A C 1
ATOM 2996 O O . LYS A 1 388 ? 100.248 15.126 -246.077 1.00 58.06 388 LYS A O 1
ATOM 3001 N N . ALA A 1 389 ? 98.937 16.579 -244.979 1.00 58.84 389 ALA A N 1
ATOM 3002 C CA . ALA A 1 389 ? 98.126 16.929 -246.146 1.00 58.84 389 ALA A CA 1
ATOM 3003 C C . ALA A 1 389 ? 98.958 17.595 -247.258 1.00 58.84 389 ALA A C 1
ATOM 3005 O O . ALA A 1 389 ? 98.870 17.184 -248.413 1.00 58.84 389 ALA A O 1
ATOM 3006 N N . ALA A 1 390 ? 99.813 18.562 -246.906 1.00 55.56 390 ALA A N 1
ATOM 3007 C CA . ALA A 1 390 ? 100.713 19.204 -247.867 1.00 55.56 390 ALA A CA 1
ATOM 3008 C C . ALA A 1 390 ? 101.781 18.233 -248.409 1.00 55.56 390 ALA A C 1
ATOM 3010 O O . ALA A 1 390 ? 102.084 18.245 -249.601 1.00 55.56 390 ALA A O 1
ATOM 3011 N N . LEU A 1 391 ? 102.313 17.351 -247.554 1.00 54.34 391 LEU A N 1
ATOM 3012 C CA . LEU A 1 391 ? 103.285 16.332 -247.955 1.00 54.34 391 LEU A CA 1
ATOM 3013 C C . LEU A 1 391 ? 102.665 15.260 -248.873 1.00 54.34 391 LEU A C 1
ATOM 3015 O O . LEU A 1 391 ? 103.323 14.781 -249.789 1.00 54.34 391 LEU A O 1
ATOM 3019 N N . ALA A 1 392 ? 101.392 14.901 -248.682 1.00 51.78 392 ALA A N 1
ATOM 3020 C CA . ALA A 1 392 ? 100.714 13.890 -249.493 1.00 51.78 392 ALA A CA 1
ATOM 3021 C C . ALA A 1 392 ? 100.519 14.313 -250.962 1.00 51.78 392 ALA A C 1
ATOM 3023 O O . ALA A 1 392 ? 100.623 13.469 -251.859 1.00 51.78 392 ALA A O 1
ATOM 3024 N N . ASP A 1 393 ? 100.278 15.601 -251.226 1.00 52.72 393 ASP A N 1
ATOM 3025 C CA . ASP A 1 393 ? 100.068 16.097 -252.595 1.00 52.72 393 ASP A CA 1
ATOM 3026 C C . ASP A 1 393 ? 101.390 16.267 -253.373 1.00 52.72 393 ASP A C 1
ATOM 3028 O O . ASP A 1 393 ? 101.407 16.166 -254.600 1.00 52.72 393 ASP A O 1
ATOM 3032 N N . ALA A 1 394 ? 102.526 16.360 -252.665 1.00 48.34 394 ALA A N 1
ATOM 3033 C CA . ALA A 1 394 ? 103.859 16.172 -253.248 1.00 48.34 394 ALA A CA 1
ATOM 3034 C C . ALA A 1 394 ? 104.148 14.707 -253.654 1.00 48.34 394 ALA A C 1
ATOM 3036 O O . ALA A 1 394 ? 105.086 14.448 -254.407 1.00 48.34 394 ALA A O 1
ATOM 3037 N N . LEU A 1 395 ? 103.354 13.738 -253.174 1.00 47.53 395 LEU A N 1
ATOM 3038 C CA . LEU A 1 395 ? 103.655 12.305 -253.289 1.00 47.53 395 LEU A CA 1
ATOM 3039 C C . LEU A 1 395 ? 102.731 11.531 -254.238 1.00 47.53 395 LEU A C 1
ATOM 3041 O O . LEU A 1 395 ? 103.200 10.608 -254.905 1.00 47.53 395 LEU A O 1
ATOM 3045 N N . ARG A 1 396 ? 101.446 11.899 -254.371 1.00 42.03 396 ARG A N 1
ATOM 3046 C CA . ARG A 1 396 ? 100.539 11.283 -255.373 1.00 42.03 396 ARG A CA 1
ATOM 3047 C C . ARG A 1 396 ? 100.467 12.017 -256.713 1.00 42.03 396 ARG A C 1
ATOM 3049 O O . ARG A 1 396 ? 99.878 11.503 -257.664 1.00 42.03 396 ARG A O 1
ATOM 3056 N N . ARG A 1 397 ? 101.192 13.129 -256.840 1.00 40.28 397 ARG A N 1
ATOM 3057 C CA . ARG A 1 397 ? 101.740 13.611 -258.111 1.00 40.28 397 ARG A CA 1
ATOM 3058 C C . ARG A 1 397 ? 103.254 13.805 -257.953 1.00 40.28 397 ARG A C 1
ATOM 3060 O O . ARG A 1 397 ? 103.681 14.734 -257.289 1.00 40.28 397 ARG A O 1
ATOM 3067 N N . ARG A 1 398 ? 104.050 13.009 -258.680 1.00 51.91 398 ARG A N 1
ATOM 3068 C CA . ARG A 1 398 ? 105.463 13.296 -259.037 1.00 51.91 398 ARG A CA 1
ATOM 3069 C C . ARG A 1 398 ? 106.609 12.962 -258.030 1.00 51.91 398 ARG A C 1
ATOM 3071 O O . ARG A 1 398 ? 107.745 13.176 -258.439 1.00 51.91 398 ARG A O 1
ATOM 3078 N N . GLY A 1 399 ? 106.370 12.296 -256.878 1.00 29.12 399 GLY A N 1
ATOM 3079 C CA . GLY A 1 399 ? 107.254 11.219 -256.316 1.00 29.12 399 GLY A CA 1
ATOM 3080 C C . GLY A 1 399 ? 107.803 11.302 -254.856 1.00 29.12 399 GLY A C 1
ATOM 3081 O O . GLY A 1 399 ? 108.179 12.388 -254.429 1.00 29.12 399 GLY A O 1
ATOM 3082 N N . GLY A 1 400 ? 107.937 10.154 -254.127 1.00 39.00 400 GLY A N 1
ATOM 3083 C CA . GLY A 1 400 ? 108.838 10.011 -252.933 1.00 39.00 400 GLY A CA 1
ATOM 3084 C C . GLY A 1 400 ? 108.483 9.183 -251.638 1.00 39.00 400 GLY A C 1
ATOM 3085 O O . GLY A 1 400 ? 108.546 9.761 -250.564 1.00 39.00 400 GLY A O 1
ATOM 3086 N N . ASP A 1 401 ? 108.174 7.872 -251.697 1.00 46.66 401 ASP A N 1
ATOM 3087 C CA . ASP A 1 401 ? 108.470 6.756 -250.718 1.00 46.66 401 ASP A CA 1
ATOM 3088 C C . ASP A 1 401 ? 108.135 6.655 -249.163 1.00 46.66 401 ASP A C 1
ATOM 3090 O O . ASP A 1 401 ? 108.485 7.488 -248.337 1.00 46.66 401 ASP A O 1
ATOM 3094 N N . THR A 1 402 ? 107.569 5.472 -248.783 1.00 43.69 402 THR A N 1
ATOM 3095 C CA . THR A 1 402 ? 107.789 4.494 -247.633 1.00 43.69 402 THR A CA 1
ATOM 3096 C C . THR A 1 402 ? 107.601 4.694 -246.075 1.00 43.69 402 THR A C 1
ATOM 3098 O O . THR A 1 402 ? 108.370 5.396 -245.438 1.00 43.69 402 THR A O 1
ATOM 3101 N N . ALA A 1 403 ? 106.724 3.841 -245.463 1.00 36.62 403 ALA A N 1
ATOM 3102 C CA . ALA A 1 403 ? 106.883 2.796 -244.369 1.00 36.62 403 ALA A CA 1
ATOM 3103 C C . ALA A 1 403 ? 107.144 2.987 -242.804 1.00 36.62 403 ALA A C 1
ATOM 3105 O O . ALA A 1 403 ? 107.940 3.814 -242.387 1.00 36.62 403 ALA A O 1
ATOM 3106 N N . SER A 1 404 ? 106.579 2.040 -241.984 1.00 37.38 404 SER A N 1
ATOM 3107 C CA . SER A 1 404 ? 107.045 1.385 -240.685 1.00 37.38 404 SER A CA 1
ATOM 3108 C C . SER A 1 404 ? 107.047 2.080 -239.270 1.00 37.38 404 SER A C 1
ATOM 3110 O O . SER A 1 404 ? 106.994 3.300 -239.233 1.00 37.38 404 SER A O 1
ATOM 3112 N N . THR A 1 405 ? 107.177 1.456 -238.046 1.00 37.56 405 THR A N 1
ATOM 3113 C CA . THR A 1 405 ? 106.692 0.194 -237.330 1.00 37.56 405 THR A CA 1
ATOM 3114 C C . THR A 1 405 ? 107.009 0.164 -235.773 1.00 37.56 405 THR A C 1
ATOM 3116 O O . THR A 1 405 ? 107.913 0.876 -235.349 1.00 37.56 405 THR A O 1
ATOM 3119 N N . SER A 1 406 ? 106.416 -0.773 -234.965 1.00 40.53 406 SER A N 1
ATOM 3120 C CA . SER A 1 406 ? 106.899 -1.430 -233.666 1.00 40.53 406 SER A CA 1
ATOM 3121 C C . SER A 1 406 ? 106.992 -0.647 -232.302 1.00 40.53 406 SER A C 1
ATOM 3123 O O . SER A 1 406 ? 107.033 0.572 -232.359 1.00 40.53 406 SER A O 1
ATOM 3125 N N . ALA A 1 407 ? 107.090 -1.196 -231.045 1.00 38.78 407 ALA A N 1
ATOM 3126 C CA . ALA A 1 407 ? 106.766 -2.489 -230.324 1.00 38.78 407 ALA A CA 1
ATOM 3127 C C . ALA A 1 407 ? 107.041 -2.411 -228.748 1.00 38.78 407 ALA A C 1
ATOM 3129 O O . ALA A 1 407 ? 107.234 -1.297 -228.272 1.00 38.78 407 ALA A O 1
ATOM 3130 N N . ALA A 1 408 ? 107.129 -3.548 -227.982 1.00 40.19 408 ALA A N 1
ATOM 3131 C CA . ALA A 1 408 ? 107.613 -3.782 -226.552 1.00 40.19 408 ALA A CA 1
ATOM 3132 C C . ALA A 1 408 ? 106.614 -3.653 -225.329 1.00 40.19 408 ALA A C 1
ATOM 3134 O O . ALA A 1 408 ? 105.597 -2.996 -225.515 1.00 40.19 408 ALA A O 1
ATOM 3135 N N . THR A 1 409 ? 106.759 -4.158 -224.055 1.00 40.56 409 THR A N 1
ATOM 3136 C CA . THR A 1 409 ? 107.483 -5.280 -223.316 1.00 40.56 409 THR A CA 1
ATOM 3137 C C . THR A 1 409 ? 106.894 -5.499 -221.844 1.00 40.56 409 THR A C 1
ATOM 3139 O O . THR A 1 409 ? 105.743 -5.124 -221.642 1.00 40.56 409 THR A O 1
ATOM 3142 N N . LEU A 1 410 ? 107.552 -6.160 -220.842 1.00 38.66 410 LEU A N 1
ATOM 3143 C CA . LEU A 1 410 ? 107.013 -6.793 -219.576 1.00 38.66 410 LEU A CA 1
ATOM 3144 C C . LEU A 1 410 ? 108.023 -6.884 -218.354 1.00 38.66 410 LEU A C 1
ATOM 3146 O O . LEU A 1 410 ? 109.182 -6.531 -218.551 1.00 38.66 410 LEU A O 1
ATOM 3150 N N . ARG A 1 411 ? 107.625 -7.503 -217.193 1.00 38.75 411 ARG A N 1
ATOM 3151 C CA . ARG A 1 411 ? 108.421 -8.068 -216.013 1.00 38.75 411 ARG A CA 1
ATOM 3152 C C . ARG A 1 411 ? 108.794 -7.111 -214.823 1.00 38.75 411 ARG A C 1
ATOM 3154 O O . ARG A 1 411 ? 108.816 -5.913 -215.068 1.00 38.75 411 ARG A O 1
ATOM 3161 N N . ASP A 1 412 ? 109.089 -7.466 -213.535 1.00 36.78 412 ASP A N 1
ATOM 3162 C CA . ASP A 1 412 ? 109.074 -8.701 -212.660 1.00 36.78 412 ASP A CA 1
ATOM 3163 C C . ASP A 1 412 ? 109.107 -8.386 -211.094 1.00 36.78 412 ASP A C 1
ATOM 3165 O O . ASP A 1 412 ? 109.159 -7.201 -210.764 1.00 36.78 412 ASP A O 1
ATOM 3169 N N . PRO A 1 413 ? 109.059 -9.362 -210.119 1.00 59.97 413 PRO A N 1
ATOM 3170 C CA . PRO A 1 413 ? 108.751 -9.124 -208.662 1.00 59.97 413 PRO A CA 1
ATOM 3171 C C . PRO A 1 413 ? 109.621 -9.781 -207.505 1.00 59.97 413 PRO A C 1
ATOM 3173 O O . PRO A 1 413 ? 110.423 -10.673 -207.761 1.00 59.97 413 PRO A O 1
ATOM 3176 N N . ALA A 1 414 ? 109.305 -9.449 -206.216 1.00 47.12 414 ALA A N 1
ATOM 3177 C CA . ALA A 1 414 ? 109.670 -10.075 -204.883 1.00 47.12 414 ALA A CA 1
ATOM 3178 C C . ALA A 1 414 ? 111.122 -9.886 -204.304 1.00 47.12 414 ALA A C 1
ATOM 3180 O O . ALA A 1 414 ? 111.964 -9.429 -205.072 1.00 47.12 414 ALA A O 1
ATOM 3181 N N . PRO A 1 415 ? 111.509 -10.240 -203.027 1.00 59.81 415 PRO A N 1
ATOM 3182 C CA . PRO A 1 415 ? 110.809 -10.505 -201.730 1.00 59.81 415 PRO A CA 1
ATOM 3183 C C . PRO A 1 415 ? 111.404 -9.788 -200.440 1.00 59.81 415 PRO A C 1
ATOM 3185 O O . PRO A 1 415 ? 112.449 -9.162 -200.506 1.00 59.81 415 PRO A O 1
ATOM 3188 N N . ALA A 1 416 ? 110.778 -9.978 -199.253 1.00 44.59 416 ALA A N 1
ATOM 3189 C CA . ALA A 1 416 ? 111.294 -9.960 -197.838 1.00 44.59 416 ALA A CA 1
ATOM 3190 C C . ALA A 1 416 ? 112.177 -8.820 -197.200 1.00 44.59 416 ALA A C 1
ATOM 3192 O O . ALA A 1 416 ? 113.256 -8.513 -197.688 1.00 44.59 416 ALA A O 1
ATOM 3193 N N . GLY A 1 417 ? 111.840 -8.385 -195.956 1.00 40.28 417 GLY A N 1
ATOM 3194 C CA . GLY A 1 417 ? 112.822 -7.999 -194.893 1.00 40.28 417 GLY A CA 1
ATOM 3195 C C . GLY A 1 417 ? 112.766 -6.603 -194.193 1.00 40.28 417 GLY A C 1
ATOM 3196 O O . GLY A 1 417 ? 112.802 -5.582 -194.860 1.00 40.28 417 GLY A O 1
ATOM 3197 N N . ASN A 1 418 ? 112.836 -6.601 -192.841 1.00 43.88 418 ASN A N 1
ATOM 3198 C CA . ASN A 1 418 ? 113.286 -5.551 -191.870 1.00 43.88 418 ASN A CA 1
ATOM 3199 C C . ASN A 1 418 ? 112.590 -4.153 -191.725 1.00 43.88 418 ASN A C 1
ATOM 3201 O O . ASN A 1 418 ? 111.951 -3.642 -192.634 1.00 43.88 418 ASN A O 1
ATOM 3205 N N . GLY A 1 419 ? 112.706 -3.556 -190.513 1.00 41.84 419 GLY A N 1
ATOM 3206 C CA . GLY A 1 419 ? 112.101 -2.267 -190.055 1.00 41.84 419 GLY A CA 1
ATOM 3207 C C . GLY A 1 419 ? 113.059 -1.046 -190.048 1.00 41.84 419 GLY A C 1
ATOM 3208 O O . GLY A 1 419 ? 114.077 -1.123 -190.737 1.00 41.84 419 GLY A O 1
ATOM 3209 N N . PRO A 1 420 ? 112.809 0.068 -189.290 1.00 51.97 420 PRO A N 1
ATOM 3210 C CA . PRO A 1 420 ? 112.795 0.056 -187.809 1.00 51.97 420 PRO A CA 1
ATOM 3211 C C . PRO A 1 420 ? 111.657 0.897 -187.095 1.00 51.97 420 PRO A C 1
ATOM 3213 O O . PRO A 1 420 ? 110.518 0.471 -187.257 1.00 51.97 420 PRO A O 1
ATOM 3216 N N . PRO A 1 421 ? 111.841 1.924 -186.204 1.00 57.28 421 PRO A N 1
ATOM 3217 C CA . PRO A 1 421 ? 111.377 1.810 -184.798 1.00 57.28 421 PRO A CA 1
ATOM 3218 C C . PRO A 1 421 ? 110.581 3.007 -184.171 1.00 57.28 421 PRO A C 1
ATOM 3220 O O . PRO A 1 421 ? 110.373 4.031 -184.811 1.00 57.28 421 PRO A O 1
ATOM 3223 N N . GLN A 1 422 ? 110.293 2.897 -182.853 1.00 37.34 422 GLN A N 1
ATOM 3224 C CA . GLN A 1 422 ? 109.811 3.922 -181.878 1.00 37.34 422 GLN A CA 1
ATOM 3225 C C . GLN A 1 422 ? 108.331 4.382 -181.969 1.00 37.34 422 GLN A C 1
ATOM 3227 O O . GLN A 1 422 ? 107.781 4.485 -183.056 1.00 37.34 422 GLN A O 1
ATOM 3232 N N . ALA A 1 423 ? 107.628 4.745 -180.877 1.00 37.94 423 ALA A N 1
ATOM 3233 C CA . ALA A 1 423 ? 107.775 4.471 -179.427 1.00 37.94 423 ALA A CA 1
ATOM 3234 C C . ALA A 1 423 ? 106.494 4.919 -178.661 1.00 37.94 423 ALA A C 1
ATOM 3236 O O . ALA A 1 423 ? 105.760 5.762 -179.170 1.00 37.94 423 ALA A O 1
ATOM 3237 N N . SER A 1 424 ? 106.320 4.455 -177.409 1.00 39.91 424 SER A N 1
ATOM 3238 C CA . SER A 1 424 ? 105.382 4.972 -176.377 1.00 39.91 424 SER A CA 1
ATOM 3239 C C . SER A 1 424 ? 103.864 4.773 -176.612 1.00 39.91 424 SER A C 1
ATOM 3241 O O . SER A 1 424 ? 103.373 4.92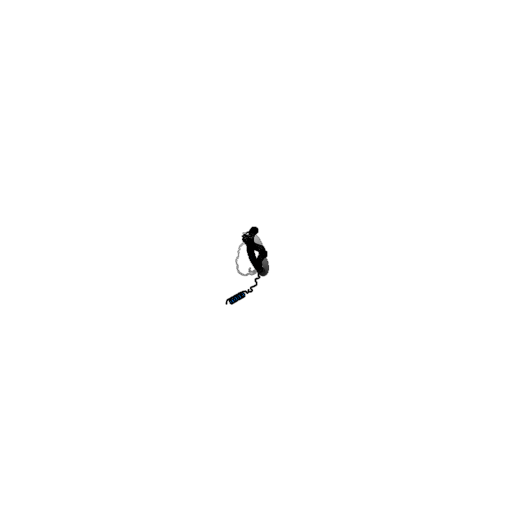6 -177.721 1.00 39.91 424 SER A O 1
ATOM 3243 N N . LEU A 1 425 ? 103.028 4.472 -175.604 1.00 38.50 425 LEU A N 1
ATOM 3244 C CA . LEU A 1 425 ? 103.244 4.329 -174.149 1.00 38.50 425 LEU A CA 1
ATOM 3245 C C . LEU A 1 425 ? 102.325 3.230 -173.562 1.00 38.50 425 LEU A C 1
ATOM 3247 O O . LEU A 1 425 ? 101.300 2.890 -174.149 1.00 38.50 425 LEU A O 1
ATOM 3251 N N . GLU A 1 426 ? 102.707 2.673 -172.412 1.00 41.28 426 GLU A N 1
ATOM 3252 C CA . GLU A 1 426 ? 102.157 1.437 -171.827 1.00 41.28 426 GLU A CA 1
ATOM 3253 C C . GLU A 1 426 ? 101.267 1.675 -170.586 1.00 41.28 426 GLU A C 1
ATOM 3255 O O . GLU A 1 426 ? 101.314 2.746 -169.982 1.00 41.28 426 GLU A O 1
ATOM 3260 N N . SER A 1 427 ? 100.643 0.586 -170.096 1.00 42.88 427 SER A N 1
ATOM 3261 C CA . SER A 1 427 ? 100.386 0.317 -168.658 1.00 42.88 427 SER A CA 1
ATOM 3262 C C . SER A 1 427 ? 99.235 1.099 -167.966 1.00 42.88 427 SER A C 1
ATOM 3264 O O . SER A 1 427 ? 98.801 2.133 -168.458 1.00 42.88 427 SER A O 1
ATOM 3266 N N . LEU A 1 428 ? 98.648 0.667 -166.833 1.00 41.94 428 LEU A N 1
ATOM 3267 C CA . LEU A 1 428 ? 98.726 -0.602 -166.073 1.00 41.94 428 LEU A CA 1
ATOM 3268 C C . LEU A 1 428 ? 97.412 -0.828 -165.266 1.00 41.94 428 LEU A C 1
ATOM 3270 O O . LEU A 1 428 ? 96.496 -0.010 -165.295 1.00 41.94 428 LEU A O 1
ATOM 3274 N N . THR A 1 429 ? 97.326 -1.952 -164.551 1.00 50.09 429 THR A N 1
ATOM 3275 C CA . THR A 1 429 ? 96.218 -2.411 -163.682 1.00 50.09 429 THR A CA 1
ATOM 3276 C C . THR A 1 429 ? 96.069 -1.638 -162.360 1.00 50.09 429 THR A C 1
ATOM 3278 O O . THR A 1 429 ? 97.057 -1.107 -161.860 1.00 50.09 429 THR A O 1
ATOM 3281 N N . GLY A 1 430 ? 94.912 -1.737 -161.684 1.00 42.09 430 GLY A N 1
ATOM 3282 C CA . GLY A 1 430 ? 94.791 -1.440 -160.241 1.00 42.09 430 GLY A CA 1
ATOM 3283 C C . GLY A 1 430 ? 93.371 -1.608 -159.673 1.00 42.09 430 GLY A C 1
ATOM 3284 O O . GLY A 1 430 ? 92.411 -1.196 -160.314 1.00 42.09 430 GLY A O 1
ATOM 3285 N N . GLU A 1 431 ? 93.231 -2.234 -158.499 1.00 48.41 431 GLU A N 1
ATOM 3286 C CA . GLU A 1 431 ? 91.941 -2.574 -157.860 1.00 48.41 431 GLU A CA 1
ATOM 3287 C C . GLU A 1 431 ? 91.337 -1.471 -156.954 1.00 48.41 431 GLU A C 1
ATOM 3289 O O . GLU A 1 431 ? 92.063 -0.615 -156.451 1.00 48.41 431 GLU A O 1
ATOM 3294 N N . ARG A 1 432 ? 90.041 -1.660 -156.626 1.00 49.12 432 ARG A N 1
ATOM 3295 C CA . ARG A 1 432 ? 89.197 -1.022 -155.580 1.00 49.12 432 ARG A CA 1
ATOM 3296 C C . ARG A 1 432 ? 88.623 0.374 -155.846 1.00 49.12 432 ARG A C 1
ATOM 3298 O O . ARG A 1 432 ? 89.279 1.379 -155.509 1.00 49.12 432 ARG A O 1
#

Radius of gyration: 123.73 Å; Cα contacts (8 Å, |Δi|>4): 114; chains: 1; bounding box: 190×64×366 Å

Solvent-accessible surface area (backbone atoms only — not comparable to full-atom values): 23880 Å² total; per-residue (Å²): 114,71,71,61,54,54,52,51,52,52,52,51,55,62,69,70,65,66,80,75,86,62,82,83,74,81,72,50,74,44,59,59,46,41,51,50,36,53,52,52,39,53,51,39,54,56,48,47,55,50,49,58,50,53,48,54,52,48,55,49,54,50,52,52,48,55,52,49,53,52,52,51,53,51,54,44,51,56,52,40,54,52,34,51,49,51,29,52,50,29,52,56,50,39,50,54,37,50,58,48,42,55,50,48,53,53,49,42,55,51,51,50,50,53,35,55,53,28,56,75,70,69,42,84,58,40,65,60,44,51,55,54,44,55,52,42,56,51,51,45,54,48,45,55,51,50,34,54,51,34,52,55,48,27,52,55,32,50,50,52,36,56,49,50,54,53,50,46,54,56,50,50,55,50,54,53,48,56,49,53,52,50,54,55,46,48,65,46,53,54,51,55,45,50,54,48,50,57,48,36,55,51,40,51,51,51,37,54,50,36,53,48,50,49,52,50,51,54,50,51,54,53,52,50,53,57,47,53,56,48,51,53,51,52,53,52,53,49,58,51,52,52,50,53,53,54,52,51,51,49,54,52,53,52,50,54,50,50,52,52,52,50,53,50,51,51,54,52,50,48,52,53,49,53,57,47,50,56,47,52,53,52,52,48,54,51,50,51,55,47,53,51,51,51,52,53,49,51,64,45,48,55,56,53,49,54,55,48,51,56,48,53,52,50,52,53,50,50,54,48,52,54,50,51,52,52,51,52,52,52,51,52,51,52,50,54,49,54,52,53,54,54,53,53,52,54,50,55,56,49,58,51,51,60,52,49,58,52,51,57,50,52,53,55,56,49,54,63,49,53,57,52,55,52,52,59,48,53,54,53,50,55,52,53,53,53,54,49,54,61,54,47,61,48,43,83,52,94,55,80,89,89,89,92,86,93,87,93,91,86,92,89,88,90,85,91,86,89,86,90,86,91,80,89,87,81,89,83,89,86,86,135

Foldseek 3Di:
DVVVVVVVVVVVVVVVPDDDDDPDPPCPPLNVLLVVLVVVLVVLVVVLVVLVVVLVVLVVVLVVLVVVLVVLVVVLVVQLVVLVVLLVVLVVLLVVLVVVLVVLVVVLVVLVVVLVVCVVVVHPCNVVSVVVNVVSVVVNVVSVVVNVVSVVSSVVSVVVSVVSVVVSVVVSVVSVVVSVVSVVVSVVSVVVSVVSVVVSVVSVVVSVVSVVVVVVVVVVVVVVVVVVVVVVVVVVVVVVVVVVVVVVVVVVVVVVVVVVVVVVVVVVVVVVVVVVVVVVVVVVVVVVVVVVVVVVVVVVVVVVVVVVVVVVVVVVVVVVVVVVVVVVVVVVVVVVVVVVVVVVVVVVVVVVVVVVVVVVVVVVVVVVVVVVVVVVVVVVVVVVVVVVVVVVVCDVPDHDDYDYDYDDDDDDDDDDDDDDDDDDDDYDDDDD